Protein AF-A0A3B9JAV0-F1 (afdb_monomer_lite)

Sequence (427 aa):
LTSSDLLPEENVWVSMDKSGMISRTSEDKSPRLSGIDAPAFLVRGSTHDTLYLAAVNGKSAAVAVHTLPESPTPFNKVCPLKADEKPVCAFVLPAQKSSLPEETYVFTTTRGGMVKKSLLGELPGPSAQTFWLCKVNDGDALGWVSLTDGKRELLLATALGMAIRFDEDEVRPMGLVAAGVNAVKLGVGDEVTGAEVINGLSHETTDKGGVTDVFLIGSDGKAKRVALKDFPSQGRYGRGVIAWDLPLGIKLAGIATGKPNSMVTIHLLKAAAKSARLDEAGLKKRAATRGDVVTEVKPGDAVLGLVVAWSVERFLGGGKGPAKHTPTVDSGKPQQLTLLSPLKEKKTADKGATTKAAAAKKPAAKAGAAKTPAKKTPASKAPTAKKPAAKAPATKTPAAKKPASKKPAAKTPAAKAPAAKKPASKK

Structure (mmCIF, N/CA/C/O backbone):
data_AF-A0A3B9JAV0-F1
#
_entry.id   AF-A0A3B9JAV0-F1
#
loop_
_atom_site.group_PDB
_atom_site.id
_atom_site.type_symbol
_atom_site.label_atom_id
_atom_site.label_alt_id
_atom_site.label_comp_id
_atom_site.label_asym_id
_atom_site.label_entity_id
_atom_site.label_seq_id
_atom_site.pdbx_PDB_ins_code
_atom_site.Cartn_x
_atom_site.Cartn_y
_atom_site.Cartn_z
_atom_site.occupancy
_atom_site.B_iso_or_equiv
_atom_site.auth_seq_id
_atom_site.auth_comp_id
_atom_site.auth_asym_id
_atom_site.auth_atom_id
_atom_site.pdbx_PDB_model_num
ATOM 1 N N . LEU A 1 1 ? -24.804 4.677 24.608 1.00 49.94 1 LEU A N 1
ATOM 2 C CA . LEU A 1 1 ? -23.400 5.095 24.761 1.00 49.94 1 LEU A CA 1
ATOM 3 C C . LEU A 1 1 ? -22.525 3.872 24.591 1.00 49.94 1 LEU A C 1
ATOM 5 O O . LEU A 1 1 ? -22.713 2.895 25.308 1.00 49.94 1 LEU A O 1
ATOM 9 N N . THR A 1 2 ? -21.656 3.894 23.592 1.00 60.59 2 THR A N 1
ATOM 10 C CA . THR A 1 2 ? -20.573 2.919 23.435 1.00 60.59 2 THR A CA 1
ATOM 11 C C . THR A 1 2 ? -19.401 3.319 24.339 1.00 60.59 2 THR A C 1
ATOM 13 O O . THR A 1 2 ? -19.330 4.465 24.778 1.00 60.59 2 THR A O 1
ATOM 16 N N . SER A 1 3 ? -18.478 2.403 24.646 1.00 61.75 3 SER A N 1
ATOM 17 C CA . SER A 1 3 ? -17.283 2.720 25.451 1.00 61.75 3 SER A CA 1
ATOM 18 C C . SER A 1 3 ? -16.420 3.827 24.833 1.00 61.75 3 SER A C 1
ATOM 20 O O . SER A 1 3 ? -15.720 4.527 25.557 1.00 61.75 3 SER A O 1
ATOM 22 N N . SER A 1 4 ? -16.493 4.004 23.511 1.00 60.53 4 SER A N 1
ATOM 23 C CA . SER A 1 4 ? -15.817 5.072 22.770 1.00 60.53 4 SER A CA 1
ATOM 24 C C . SER A 1 4 ? -16.352 6.459 23.113 1.00 60.53 4 SER A C 1
ATOM 26 O O . SER A 1 4 ? -15.558 7.374 23.279 1.00 60.53 4 SER A O 1
ATOM 28 N N . ASP A 1 5 ? -17.664 6.598 23.330 1.00 62.34 5 ASP A N 1
ATOM 29 C CA . ASP A 1 5 ? -18.318 7.887 23.621 1.00 62.34 5 ASP A CA 1
ATOM 30 C C . ASP A 1 5 ? -17.902 8.483 24.984 1.00 62.34 5 ASP A C 1
ATOM 32 O O . ASP A 1 5 ? -18.229 9.627 25.291 1.00 62.34 5 ASP A O 1
ATOM 36 N N . LEU A 1 6 ? -17.218 7.697 25.824 1.00 71.88 6 LEU A N 1
ATOM 37 C CA . LEU A 1 6 ? -16.741 8.093 27.153 1.00 71.88 6 LEU A CA 1
ATOM 38 C C . LEU A 1 6 ? -15.273 8.546 27.159 1.00 71.88 6 LEU A C 1
ATOM 40 O O . LEU A 1 6 ? -14.802 9.051 28.177 1.00 71.88 6 LEU A O 1
ATOM 44 N N . LEU A 1 7 ? -14.546 8.348 26.055 1.00 76.75 7 LEU A N 1
ATOM 45 C CA . LEU A 1 7 ? -13.143 8.733 25.914 1.00 76.75 7 LEU A CA 1
ATOM 46 C C . LEU A 1 7 ? -13.021 10.017 25.085 1.00 76.75 7 LEU A C 1
ATOM 48 O O . LEU A 1 7 ? -13.806 10.209 24.153 1.00 76.75 7 LEU A O 1
ATOM 52 N N . PRO A 1 8 ? -12.037 10.886 25.376 1.00 82.38 8 PRO A N 1
ATOM 53 C CA . PRO A 1 8 ? -11.785 12.055 24.548 1.00 82.38 8 PRO A CA 1
ATOM 54 C C . PRO A 1 8 ? -11.433 11.637 23.115 1.00 82.38 8 PRO A C 1
ATOM 56 O O . PRO A 1 8 ? -10.726 10.650 22.878 1.00 82.38 8 PRO A O 1
ATOM 59 N N . GLU A 1 9 ? -11.965 12.391 22.156 1.00 86.31 9 GLU A N 1
ATOM 60 C CA . GLU A 1 9 ? -11.622 12.236 20.749 1.00 86.31 9 GLU A CA 1
ATOM 61 C C . GLU A 1 9 ? -10.232 12.839 20.512 1.00 86.31 9 GLU A C 1
ATOM 63 O O . GLU A 1 9 ? -10.035 14.050 20.623 1.00 86.31 9 GLU A O 1
ATOM 68 N N . GLU A 1 10 ? -9.257 11.985 20.212 1.00 90.38 10 GLU A N 1
ATOM 69 C CA . GLU A 1 10 ? -7.861 12.377 20.029 1.00 90.38 10 GLU A CA 1
ATOM 70 C C . GLU A 1 10 ? -7.320 11.791 18.728 1.00 90.38 10 GLU A C 1
ATOM 72 O O . GLU A 1 10 ? -7.569 10.630 18.396 1.00 90.38 10 GLU A O 1
ATOM 77 N N . ASN A 1 11 ? -6.547 12.593 17.994 1.00 92.44 11 ASN A N 1
ATOM 78 C CA . ASN A 1 11 ? -5.846 12.111 16.811 1.00 92.44 11 ASN A CA 1
ATOM 79 C C . ASN A 1 11 ? -4.658 11.252 17.234 1.00 92.44 11 ASN A C 1
ATOM 81 O O . ASN A 1 11 ? -3.798 11.689 17.999 1.00 92.44 11 ASN A O 1
ATOM 85 N N . VAL A 1 12 ? -4.588 10.049 16.680 1.00 94.25 12 VAL A N 1
ATOM 86 C CA . VAL A 1 12 ? -3.565 9.056 16.987 1.00 94.25 12 VAL A CA 1
ATOM 87 C C . VAL A 1 12 ? -3.022 8.425 15.714 1.00 94.25 12 VAL A C 1
ATOM 89 O O . VAL A 1 12 ? -3.652 8.406 14.652 1.00 94.25 12 VAL A O 1
ATOM 92 N N . TRP A 1 13 ? -1.827 7.868 15.837 1.00 95.12 13 TRP A N 1
ATOM 93 C CA . TRP A 1 13 ? -1.194 7.072 14.804 1.00 95.12 13 TRP A CA 1
ATOM 94 C C . TRP A 1 13 ? -1.208 5.613 15.221 1.00 95.12 13 TRP A C 1
ATOM 96 O O . TRP A 1 13 ? -0.765 5.272 16.311 1.00 95.12 13 TRP A O 1
ATOM 106 N N . VAL A 1 14 ? -1.688 4.745 14.340 1.00 95.56 14 VAL A N 1
ATOM 107 C CA . VAL A 1 14 ? -1.616 3.296 14.485 1.00 95.56 14 VAL A CA 1
ATOM 108 C C . VAL A 1 14 ? -0.540 2.773 13.550 1.00 95.56 14 VAL A C 1
ATOM 110 O O . VAL A 1 14 ? -0.556 3.036 12.346 1.00 95.56 14 VAL A O 1
ATOM 113 N N . SER A 1 15 ? 0.388 2.000 14.095 1.00 94.69 15 SER A N 1
ATOM 114 C CA . SER A 1 15 ? 1.471 1.393 13.330 1.00 94.69 15 SER A CA 1
ATOM 115 C C . SER A 1 15 ? 1.612 -0.080 13.651 1.00 94.69 15 SER A C 1
ATOM 117 O O . SER A 1 15 ? 1.441 -0.481 14.799 1.00 94.69 15 SER A O 1
ATOM 119 N N . MET A 1 16 ? 2.000 -0.862 12.647 1.00 94.88 16 MET A N 1
ATOM 120 C CA . MET A 1 16 ? 2.494 -2.219 12.847 1.00 94.88 16 MET A CA 1
ATOM 121 C C . MET A 1 16 ? 3.818 -2.396 12.121 1.00 94.88 16 MET A C 1
ATOM 123 O O . MET A 1 16 ? 3.952 -1.966 10.976 1.00 94.88 16 MET A O 1
ATOM 127 N N . ASP A 1 17 ? 4.789 -3.023 12.769 1.00 92.69 17 ASP A N 1
ATOM 128 C CA . ASP A 1 17 ? 6.108 -3.286 12.195 1.00 92.69 17 ASP A CA 1
ATOM 129 C C . ASP A 1 17 ? 6.130 -4.540 11.289 1.00 92.69 17 ASP A C 1
ATOM 131 O O . ASP A 1 17 ? 5.138 -5.250 11.080 1.00 92.69 17 ASP A O 1
ATOM 135 N N . LYS A 1 18 ? 7.314 -4.854 10.751 1.00 89.88 18 LYS A N 1
ATOM 136 C CA . LYS A 1 18 ? 7.548 -6.086 9.985 1.00 89.88 18 LYS A CA 1
ATOM 137 C C . LYS A 1 18 ? 7.472 -7.361 10.825 1.00 89.88 18 LYS A C 1
ATOM 139 O O . LYS A 1 18 ? 7.386 -8.425 10.218 1.00 89.88 18 LYS A O 1
ATOM 144 N N . SER A 1 19 ? 7.491 -7.312 12.153 1.00 90.62 19 SER A N 1
ATOM 145 C CA . SER A 1 19 ? 7.369 -8.501 13.003 1.00 90.62 19 SER A CA 1
ATOM 146 C C . SER A 1 19 ? 5.909 -8.824 13.367 1.00 90.62 19 SER A C 1
ATOM 148 O O . SER A 1 19 ? 5.600 -9.966 13.694 1.00 90.62 19 SER A O 1
ATOM 150 N N . GLY A 1 20 ? 4.985 -7.877 13.162 1.00 92.94 20 GLY A N 1
ATOM 151 C CA . GLY A 1 20 ? 3.566 -8.014 13.501 1.00 92.94 20 GLY A CA 1
ATOM 152 C C . GLY A 1 20 ? 3.205 -7.407 14.860 1.00 92.94 20 GLY A C 1
ATOM 153 O O . GLY A 1 20 ? 2.171 -7.757 15.430 1.00 92.94 20 GLY A O 1
ATOM 154 N N . MET A 1 21 ? 4.051 -6.525 15.386 1.00 95.00 21 MET A N 1
ATOM 155 C CA . MET A 1 21 ? 3.814 -5.787 16.619 1.00 95.00 21 MET A CA 1
ATOM 156 C C . MET A 1 21 ? 3.056 -4.507 16.288 1.00 95.00 21 MET A C 1
ATOM 158 O O . MET A 1 21 ? 3.563 -3.664 15.550 1.00 95.00 21 MET A O 1
ATOM 162 N N . ILE A 1 22 ? 1.832 -4.390 16.801 1.00 96.19 22 ILE A N 1
ATOM 163 C CA . ILE A 1 22 ? 0.928 -3.260 16.589 1.00 96.19 22 ILE A CA 1
ATOM 164 C C . ILE A 1 22 ? 0.806 -2.423 17.862 1.00 96.19 22 ILE A C 1
ATOM 166 O O . ILE A 1 22 ? 0.755 -2.960 18.972 1.00 96.19 22 ILE A O 1
ATOM 170 N N . SER A 1 23 ? 0.746 -1.108 17.692 1.00 95.38 23 SER A N 1
ATOM 171 C CA . SER A 1 23 ? 0.451 -0.148 18.754 1.00 95.38 23 SER A CA 1
ATOM 172 C C . SER A 1 23 ? -0.191 1.115 18.187 1.00 95.38 23 SER A C 1
ATOM 174 O O . SER A 1 23 ? -0.147 1.366 16.976 1.00 95.38 23 SER A O 1
ATOM 176 N N . ARG A 1 24 ? -0.781 1.917 19.077 1.00 95.12 24 ARG A N 1
ATOM 177 C CA . ARG A 1 24 ? -1.172 3.303 18.800 1.00 95.12 24 ARG A CA 1
ATOM 178 C C . ARG A 1 24 ? -0.278 4.291 19.547 1.00 95.12 24 ARG A C 1
ATOM 180 O O . ARG A 1 24 ? 0.303 3.948 20.571 1.00 95.12 24 ARG A O 1
ATOM 187 N N . THR A 1 25 ? -0.185 5.520 19.065 1.00 93.56 25 THR A N 1
ATOM 188 C CA . THR A 1 25 ? 0.411 6.627 19.819 1.00 93.56 25 THR A CA 1
ATOM 189 C C . THR A 1 25 ? -0.606 7.226 20.790 1.00 93.56 25 THR A C 1
ATOM 191 O O . THR A 1 25 ? -1.814 7.124 20.573 1.00 93.56 25 THR A O 1
ATOM 194 N N . SER A 1 26 ? -0.115 7.851 21.860 1.00 88.25 26 SER A N 1
ATOM 195 C CA . SER A 1 26 ? -0.930 8.629 22.804 1.00 88.25 26 SER A CA 1
ATOM 196 C C . SER A 1 26 ? -1.236 10.042 22.296 1.00 88.25 26 SER A C 1
ATOM 198 O O . SER A 1 26 ? -2.221 10.643 22.691 1.00 88.25 26 SER A O 1
ATOM 200 N N . GLU A 1 27 ? -0.398 10.574 21.405 1.00 87.81 27 GLU A N 1
ATOM 201 C CA . GLU A 1 27 ? -0.523 11.916 20.831 1.00 87.81 27 GLU A CA 1
ATOM 202 C C . GLU A 1 27 ? -0.533 11.853 19.297 1.00 87.81 27 GLU A C 1
ATOM 204 O O . GLU A 1 27 ? -0.112 10.856 18.695 1.00 87.81 27 GLU A O 1
ATOM 209 N N . ASP A 1 28 ? -0.909 12.958 18.648 1.00 89.75 28 ASP A N 1
ATOM 210 C CA . ASP A 1 28 ? -0.851 13.140 17.190 1.00 89.75 28 ASP A CA 1
ATOM 211 C C . ASP A 1 28 ? 0.587 13.377 16.695 1.00 89.75 28 ASP A C 1
ATOM 213 O O . ASP A 1 28 ? 0.920 14.370 16.041 1.00 89.75 28 ASP A O 1
ATOM 217 N N . LYS A 1 29 ? 1.478 12.454 17.047 1.00 88.44 29 LYS A N 1
ATOM 218 C CA . LYS A 1 29 ? 2.883 12.464 16.667 1.00 88.44 29 LYS A CA 1
ATOM 219 C C . LYS A 1 29 ? 3.203 11.194 15.902 1.00 88.44 29 LYS A C 1
ATOM 221 O O . LYS A 1 29 ? 3.154 10.101 16.455 1.00 88.44 29 LYS A O 1
ATOM 226 N N . SER A 1 30 ? 3.589 11.355 14.637 1.00 86.69 30 SER A N 1
ATOM 227 C CA . SER A 1 30 ? 4.010 10.225 13.808 1.00 86.69 30 SER A CA 1
ATOM 228 C C . SER A 1 30 ? 5.164 9.463 14.477 1.00 86.69 30 SER A C 1
ATOM 230 O O . SER A 1 30 ? 6.137 10.093 14.914 1.00 86.69 30 SER A O 1
ATOM 232 N N . PRO A 1 31 ? 5.118 8.119 14.500 1.00 88.12 31 PRO A N 1
ATOM 233 C CA . PRO A 1 31 ? 6.243 7.307 14.933 1.00 88.12 31 PRO A CA 1
ATOM 234 C C . PRO A 1 31 ? 7.427 7.460 13.972 1.00 88.12 31 PRO A C 1
ATOM 236 O O . PRO A 1 31 ? 7.319 8.017 12.871 1.00 88.12 31 PRO A O 1
ATOM 239 N N . ARG A 1 32 ? 8.587 6.949 14.395 1.00 90.06 32 ARG A N 1
ATOM 240 C CA . ARG A 1 32 ? 9.804 6.957 13.581 1.00 90.06 32 ARG A CA 1
ATOM 241 C C . ARG A 1 32 ? 9.581 6.136 12.304 1.00 90.06 32 ARG A C 1
ATOM 243 O O . ARG A 1 32 ? 9.230 4.964 12.358 1.00 90.06 32 ARG A O 1
ATOM 250 N N . LEU A 1 33 ? 9.846 6.752 11.153 1.00 88.44 33 LEU A N 1
ATOM 251 C CA . LEU A 1 33 ? 9.656 6.150 9.825 1.00 88.44 33 LEU A CA 1
ATOM 252 C C . LEU A 1 33 ? 10.852 5.306 9.347 1.00 88.44 33 LEU A C 1
ATOM 254 O O . LEU A 1 33 ? 10.859 4.814 8.227 1.00 88.44 33 LEU A O 1
ATOM 258 N N . SER A 1 34 ? 11.890 5.160 10.162 1.00 90.69 34 SER A N 1
ATOM 259 C CA . SER A 1 34 ? 13.140 4.481 9.816 1.00 90.69 34 SER A CA 1
ATOM 260 C C . SER A 1 34 ? 13.650 3.647 10.987 1.00 90.69 34 SER A C 1
ATOM 262 O O . SER A 1 34 ? 13.212 3.817 12.125 1.00 90.69 34 SER A O 1
ATOM 264 N N . GLY A 1 35 ? 14.592 2.749 10.714 1.00 91.38 35 GLY A N 1
ATOM 265 C CA . GLY A 1 35 ? 15.124 1.814 11.699 1.00 91.38 35 GLY A CA 1
ATOM 266 C C . GLY A 1 35 ? 14.529 0.412 11.576 1.00 91.38 35 GLY A C 1
ATOM 267 O O . GLY A 1 35 ? 13.901 0.062 10.575 1.00 91.38 35 GLY A O 1
ATOM 268 N N . ILE A 1 36 ? 14.816 -0.414 12.580 1.00 87.94 36 ILE A N 1
ATOM 269 C CA . ILE A 1 36 ? 14.388 -1.820 12.636 1.00 87.94 36 ILE A CA 1
ATOM 270 C C . ILE A 1 36 ? 12.880 -1.896 12.893 1.00 87.94 36 ILE A C 1
ATOM 272 O O . ILE A 1 36 ? 12.181 -2.644 12.215 1.00 87.94 36 ILE A O 1
ATOM 276 N N . ASP A 1 37 ? 12.386 -1.029 13.776 1.00 86.81 37 ASP A N 1
ATOM 277 C CA . ASP A 1 37 ? 10.980 -0.959 14.190 1.00 86.81 37 ASP A CA 1
ATOM 278 C C . ASP A 1 37 ? 10.132 -0.081 13.258 1.00 86.81 37 ASP A C 1
ATOM 280 O O . ASP A 1 37 ? 9.054 0.389 13.622 1.00 86.81 37 ASP A O 1
ATOM 284 N N . ALA A 1 38 ? 10.630 0.199 12.049 1.00 91.62 38 ALA A N 1
ATOM 285 C CA . ALA A 1 38 ? 9.905 1.022 11.100 1.00 91.62 38 ALA A CA 1
ATOM 286 C C . ALA A 1 38 ? 8.578 0.347 10.701 1.00 91.62 38 ALA A C 1
ATOM 288 O O . ALA A 1 38 ? 8.550 -0.860 10.420 1.00 91.62 38 ALA A O 1
ATOM 289 N N . PRO A 1 39 ? 7.487 1.120 10.605 1.00 91.56 39 PRO A N 1
ATOM 290 C CA . PRO A 1 39 ? 6.170 0.575 10.318 1.00 91.56 39 PRO A CA 1
ATOM 291 C C . PRO A 1 39 ? 6.111 -0.098 8.939 1.00 91.56 39 PRO A C 1
ATOM 293 O O . PRO A 1 39 ? 6.505 0.482 7.925 1.00 91.56 39 PRO A O 1
ATOM 296 N N . ALA A 1 40 ? 5.573 -1.317 8.898 1.00 90.06 40 ALA A N 1
ATOM 297 C CA . ALA A 1 40 ? 5.123 -2.001 7.687 1.00 90.06 40 ALA A CA 1
ATOM 298 C C . ALA A 1 40 ? 3.802 -1.413 7.159 1.00 90.06 40 ALA A C 1
ATOM 300 O O . ALA A 1 40 ? 3.572 -1.415 5.955 1.00 90.06 40 ALA A O 1
ATOM 301 N N . PHE A 1 41 ? 2.972 -0.855 8.041 1.00 90.44 41 PHE A N 1
ATOM 302 C CA . PHE A 1 41 ? 1.933 0.108 7.687 1.00 90.44 41 PHE A CA 1
ATOM 303 C C . PHE A 1 41 ? 1.792 1.155 8.788 1.00 90.44 41 PHE A C 1
ATOM 305 O O . PHE A 1 41 ? 2.084 0.896 9.959 1.00 90.44 41 PHE A O 1
ATOM 312 N N . LEU A 1 42 ? 1.334 2.339 8.394 1.00 91.62 42 LEU A N 1
ATOM 313 C CA . LEU A 1 42 ? 1.144 3.479 9.273 1.00 91.62 42 LEU A CA 1
ATOM 314 C C . LEU A 1 42 ? -0.156 4.181 8.899 1.00 91.62 42 LEU A C 1
ATOM 316 O O . LEU A 1 42 ? -0.333 4.570 7.746 1.00 91.62 42 LEU A O 1
ATOM 320 N N . VAL A 1 43 ? -1.045 4.342 9.869 1.00 92.44 43 VAL A N 1
ATOM 321 C CA . VAL A 1 43 ? -2.386 4.883 9.678 1.00 92.44 43 VAL A CA 1
ATOM 322 C C . VAL A 1 43 ? -2.623 5.999 10.690 1.00 92.44 43 VAL A C 1
ATOM 324 O O . VAL A 1 43 ? -2.401 5.796 11.878 1.00 92.44 43 VAL A O 1
ATOM 327 N N . ARG A 1 44 ? -3.080 7.166 10.238 1.00 92.62 44 ARG A N 1
ATOM 328 C CA . ARG A 1 44 ? -3.544 8.254 11.109 1.00 92.62 44 ARG A CA 1
ATOM 329 C C . ARG A 1 44 ? -5.069 8.244 11.168 1.00 92.62 44 ARG A C 1
ATOM 331 O O . ARG A 1 44 ? -5.710 8.128 10.124 1.00 92.62 44 ARG A O 1
ATOM 338 N N . GLY A 1 45 ? -5.622 8.383 12.367 1.00 91.50 45 GLY A N 1
ATOM 339 C CA . GLY A 1 45 ? -7.061 8.454 12.618 1.00 91.50 45 GLY A CA 1
ATOM 340 C C . GLY A 1 45 ? -7.367 9.009 14.002 1.00 91.50 45 GLY A C 1
ATOM 341 O O . GLY A 1 45 ? -6.491 9.573 14.653 1.00 91.50 45 GLY A O 1
ATOM 342 N N . SER A 1 46 ? -8.598 8.809 14.450 1.00 91.94 46 SER A N 1
ATOM 343 C CA . SER A 1 46 ? -9.098 9.194 15.769 1.00 91.94 46 SER A CA 1
ATOM 344 C C . SER A 1 46 ? -9.237 7.984 16.704 1.00 91.94 46 SER A C 1
ATOM 346 O O . SER A 1 46 ? -9.435 6.853 16.257 1.00 91.94 46 SER A O 1
ATOM 348 N N . THR A 1 47 ? -9.179 8.198 18.021 1.00 92.75 47 THR A N 1
ATOM 349 C CA . THR A 1 47 ? -9.476 7.175 19.047 1.00 92.75 47 THR A CA 1
ATOM 350 C C . THR A 1 47 ? -10.871 6.556 18.891 1.00 92.75 47 THR A C 1
ATOM 352 O O . THR A 1 47 ? -11.079 5.390 19.248 1.00 92.75 47 THR A O 1
ATOM 355 N N . HIS A 1 48 ? -11.815 7.307 18.322 1.00 91.50 48 HIS A N 1
ATOM 356 C CA . HIS A 1 48 ? -13.192 6.874 18.066 1.00 91.50 48 HIS A CA 1
ATOM 357 C C . HIS A 1 48 ? -13.345 6.065 16.774 1.00 91.50 48 HIS A C 1
ATOM 359 O O . HIS A 1 48 ? -14.389 5.452 16.554 1.00 91.50 48 HIS A O 1
ATOM 365 N N . ASP A 1 49 ? -12.320 6.023 15.925 1.00 93.69 49 ASP A N 1
ATOM 366 C CA . ASP A 1 49 ? -12.393 5.333 14.644 1.00 93.69 49 ASP A CA 1
ATOM 367 C C . ASP A 1 49 ? -12.362 3.805 14.793 1.00 93.69 49 ASP A C 1
ATOM 369 O O . ASP A 1 49 ? -11.984 3.214 15.811 1.00 93.69 49 ASP A O 1
ATOM 373 N N . THR A 1 50 ? -12.747 3.136 13.710 1.00 95.56 50 THR A N 1
ATOM 374 C CA . THR A 1 50 ? -12.565 1.701 13.505 1.00 95.56 50 THR A CA 1
ATOM 375 C C . THR A 1 50 ? -11.366 1.458 12.599 1.00 95.56 50 THR A C 1
ATOM 377 O O . THR A 1 50 ? -11.354 1.892 11.449 1.00 95.56 50 THR A O 1
ATOM 380 N N . LEU A 1 51 ? -10.387 0.708 13.096 1.00 96.62 51 LEU A N 1
ATOM 381 C CA . LEU A 1 51 ? -9.277 0.156 12.332 1.00 96.62 51 LEU A CA 1
ATOM 382 C C . LEU A 1 51 ? -9.705 -1.134 11.634 1.00 96.62 51 LEU A C 1
ATOM 384 O O . LEU A 1 51 ? -10.203 -2.063 12.266 1.00 96.62 51 LEU A O 1
ATOM 388 N N . TYR A 1 52 ? -9.410 -1.226 10.347 1.00 97.12 52 TYR A N 1
ATOM 389 C CA . TYR A 1 52 ? -9.532 -2.439 9.557 1.00 97.12 52 TYR A CA 1
ATOM 390 C C . TYR A 1 52 ? -8.143 -2.971 9.242 1.00 97.12 52 TYR A C 1
ATOM 392 O O . TYR A 1 52 ? -7.308 -2.260 8.688 1.00 97.12 52 TYR A O 1
ATOM 400 N N . LEU A 1 53 ? -7.909 -4.235 9.579 1.00 97.44 53 LEU A N 1
ATOM 401 C CA . LEU A 1 53 ? -6.680 -4.967 9.289 1.00 97.44 53 LEU A CA 1
ATOM 402 C C . LEU A 1 53 ? -6.993 -6.049 8.264 1.00 97.44 53 LEU A C 1
ATOM 404 O O . LEU A 1 53 ? -7.939 -6.809 8.458 1.00 97.44 53 LEU A O 1
ATOM 408 N N . ALA A 1 54 ? -6.217 -6.139 7.186 1.00 97.12 54 ALA A N 1
ATOM 409 C CA . ALA A 1 54 ? -6.407 -7.137 6.137 1.00 97.12 54 ALA A CA 1
ATOM 410 C C . ALA A 1 54 ? -5.142 -7.968 5.923 1.00 97.12 54 ALA A C 1
ATOM 412 O O . ALA A 1 54 ? -4.066 -7.421 5.682 1.00 97.12 54 ALA A O 1
ATOM 413 N N . ALA A 1 55 ? -5.283 -9.288 6.020 1.00 96.88 55 ALA A N 1
ATOM 414 C CA . ALA A 1 55 ? -4.235 -10.267 5.774 1.00 96.88 55 ALA A CA 1
ATOM 415 C C . ALA A 1 55 ? -3.995 -10.493 4.274 1.00 96.88 55 ALA A C 1
ATOM 417 O O . ALA A 1 55 ? -4.772 -10.057 3.425 1.00 96.88 55 ALA A O 1
ATOM 418 N N . VAL A 1 56 ? -2.923 -11.221 3.950 1.00 95.31 56 VAL A N 1
ATOM 419 C CA . VAL A 1 56 ? -2.495 -11.516 2.566 1.00 95.31 56 VAL A CA 1
ATOM 420 C C . VAL A 1 56 ? -3.600 -12.160 1.725 1.00 95.31 56 VAL A C 1
ATOM 422 O O . VAL A 1 56 ? -3.744 -11.846 0.548 1.00 95.31 56 VAL A O 1
ATOM 425 N N . ASN A 1 57 ? -4.400 -13.042 2.324 1.00 95.38 57 ASN A N 1
ATOM 426 C CA . ASN A 1 57 ? -5.507 -13.724 1.649 1.00 95.38 57 ASN A CA 1
ATOM 427 C C . ASN A 1 57 ? -6.782 -12.861 1.536 1.00 95.38 57 ASN A C 1
ATOM 429 O O . ASN A 1 57 ? -7.781 -13.323 0.987 1.00 95.38 57 ASN A O 1
ATOM 433 N N . GLY A 1 58 ? -6.754 -11.634 2.069 1.00 95.81 58 GLY A N 1
ATOM 434 C CA . GLY A 1 58 ? -7.872 -10.695 2.116 1.00 95.81 58 GLY A CA 1
ATOM 435 C C . GLY A 1 58 ? -8.891 -10.951 3.231 1.00 95.81 58 GLY A C 1
ATOM 436 O O . GLY A 1 58 ? -9.932 -10.292 3.278 1.00 95.81 58 GLY A O 1
ATOM 437 N N . LYS A 1 59 ? -8.597 -11.874 4.155 1.00 97.12 59 LYS A N 1
ATOM 438 C CA . LYS A 1 59 ? -9.330 -12.009 5.415 1.00 97.12 59 LYS A CA 1
ATOM 439 C C . LYS A 1 59 ? -8.979 -10.850 6.343 1.00 97.12 59 LYS A C 1
ATOM 441 O O . LYS A 1 59 ? -7.822 -10.441 6.426 1.00 97.12 59 LYS A O 1
ATOM 446 N N . SER A 1 60 ? -9.970 -10.333 7.053 1.00 97.75 60 SER A N 1
ATOM 447 C CA . SER A 1 60 ? -9.864 -9.066 7.760 1.00 97.75 60 SER A CA 1
ATOM 448 C C . SER A 1 60 ? -10.507 -9.071 9.136 1.00 97.75 60 SER A C 1
ATOM 450 O O . SER A 1 60 ? -11.371 -9.893 9.448 1.00 97.75 60 SER A O 1
ATOM 452 N N . ALA A 1 61 ? -10.081 -8.112 9.950 1.00 97.75 61 ALA A N 1
ATOM 453 C CA . ALA A 1 61 ? -10.638 -7.801 11.255 1.00 97.75 61 ALA A CA 1
ATOM 454 C C . ALA A 1 61 ? -10.955 -6.308 11.358 1.00 97.75 61 ALA A C 1
ATOM 456 O O . ALA A 1 61 ? -10.234 -5.482 10.801 1.00 97.75 61 ALA A O 1
ATOM 457 N N . ALA A 1 62 ? -12.017 -5.987 12.094 1.00 97.38 62 ALA A N 1
ATOM 458 C CA . ALA A 1 62 ? -12.375 -4.629 12.479 1.00 97.38 62 ALA A CA 1
ATOM 459 C C . ALA A 1 62 ? -12.154 -4.477 13.991 1.00 97.38 62 ALA A C 1
ATOM 461 O O . ALA A 1 62 ? -12.647 -5.291 14.774 1.00 97.38 62 ALA A O 1
ATOM 462 N N . VAL A 1 63 ? -11.404 -3.455 14.393 1.00 96.50 63 VAL A N 1
ATOM 463 C CA . VAL A 1 63 ? -10.966 -3.209 15.773 1.00 96.50 63 VAL A CA 1
ATOM 464 C C . VAL A 1 63 ? -11.208 -1.744 16.103 1.00 96.50 63 VAL A C 1
ATOM 466 O O . VAL A 1 63 ? -10.932 -0.874 15.284 1.00 96.50 63 VAL A O 1
ATOM 469 N N . ALA A 1 64 ? -11.724 -1.440 17.289 1.00 95.81 64 ALA A N 1
ATOM 470 C CA . ALA A 1 64 ? -11.905 -0.050 17.690 1.00 95.81 64 ALA A CA 1
ATOM 471 C C . ALA A 1 64 ? -10.556 0.558 18.105 1.00 95.81 64 ALA A C 1
ATOM 473 O O . ALA A 1 64 ? -9.841 -0.039 18.913 1.00 95.81 64 ALA A O 1
ATOM 474 N N . VAL A 1 65 ? -10.199 1.731 17.577 1.00 95.62 65 VAL A N 1
ATOM 475 C CA . VAL A 1 65 ? -8.850 2.303 17.745 1.00 95.62 65 VAL A CA 1
ATOM 476 C C . VAL A 1 65 ? -8.490 2.521 19.217 1.00 95.62 65 VAL A C 1
ATOM 478 O O . VAL A 1 65 ? -7.388 2.159 19.622 1.00 95.62 65 VAL A O 1
ATOM 481 N N . HIS A 1 66 ? -9.419 3.005 20.048 1.00 93.56 66 HIS A N 1
ATOM 482 C CA . HIS A 1 66 ? -9.198 3.186 21.491 1.00 93.56 66 HIS A CA 1
ATOM 483 C C . HIS A 1 66 ? -8.810 1.905 22.256 1.00 93.56 66 HIS A C 1
ATOM 485 O O . HIS A 1 66 ? -8.225 1.995 23.331 1.00 93.56 66 HIS A O 1
ATOM 491 N N . THR A 1 67 ? -9.123 0.716 21.728 1.00 94.56 67 THR A N 1
ATOM 492 C CA . THR A 1 67 ? -8.773 -0.567 22.372 1.00 94.56 67 THR A CA 1
ATOM 493 C C . THR A 1 67 ? -7.334 -0.999 22.103 1.00 94.56 67 THR A C 1
ATOM 495 O O . THR A 1 67 ? -6.839 -1.928 22.741 1.00 94.56 67 THR A O 1
ATOM 498 N N . LEU A 1 68 ? -6.652 -0.343 21.158 1.00 95.81 68 LEU A N 1
ATOM 499 C CA . LEU A 1 68 ? -5.275 -0.671 20.823 1.00 95.81 68 LEU A CA 1
ATOM 500 C C . LEU A 1 68 ? -4.329 -0.244 21.956 1.00 95.81 68 LEU A C 1
ATOM 502 O O . LEU A 1 68 ? -4.478 0.853 22.509 1.00 95.81 68 LEU A O 1
ATOM 506 N N . PRO A 1 69 ? -3.325 -1.077 22.276 1.00 96.00 69 PRO A N 1
ATOM 507 C CA . PRO A 1 69 ? -2.326 -0.750 23.277 1.00 96.00 69 PRO A CA 1
ATOM 508 C C . PRO A 1 69 ? -1.383 0.343 22.769 1.00 96.00 69 PRO A C 1
ATOM 510 O O . PRO A 1 69 ? -1.088 0.442 21.577 1.00 96.00 69 PRO A O 1
ATOM 513 N N . GLU A 1 70 ? -0.868 1.142 23.697 1.00 94.38 70 GLU A N 1
ATOM 514 C CA . GLU A 1 70 ? 0.162 2.148 23.405 1.00 94.38 70 GLU A CA 1
ATOM 515 C C . GLU A 1 70 ? 1.566 1.527 23.331 1.00 94.38 70 GLU A C 1
ATOM 517 O O . GLU A 1 70 ? 2.475 2.071 22.706 1.00 94.38 70 GLU A O 1
ATOM 522 N N . SER A 1 71 ? 1.736 0.334 23.909 1.00 94.06 71 SER A N 1
ATOM 523 C CA . SER A 1 71 ? 2.946 -0.471 23.786 1.00 94.06 71 SER A CA 1
ATOM 524 C C . SER A 1 71 ? 2.827 -1.508 22.655 1.00 94.06 71 SER A C 1
ATOM 526 O O . SER A 1 71 ? 1.762 -2.115 22.479 1.00 94.06 71 SER A O 1
ATOM 528 N N . PRO A 1 72 ? 3.910 -1.761 21.891 1.00 94.56 72 PRO A N 1
ATOM 529 C CA . PRO A 1 72 ? 3.913 -2.763 20.828 1.00 94.56 72 PRO A CA 1
ATOM 530 C C . PRO A 1 72 ? 3.472 -4.138 21.337 1.00 94.56 72 PRO A C 1
ATOM 532 O O . PRO A 1 72 ? 4.088 -4.713 22.235 1.00 94.56 72 PRO A O 1
ATOM 535 N N . THR A 1 73 ? 2.410 -4.677 20.743 1.00 96.25 73 THR A N 1
ATOM 536 C CA . THR A 1 73 ? 1.807 -5.962 21.122 1.00 96.25 73 THR A CA 1
ATOM 537 C C . THR A 1 73 ? 1.560 -6.806 19.870 1.00 96.25 73 THR A C 1
ATOM 539 O O . THR A 1 73 ? 1.214 -6.245 18.834 1.00 96.25 73 THR A O 1
ATOM 542 N N . PRO A 1 74 ? 1.696 -8.146 19.908 1.00 96.62 74 PRO A N 1
ATOM 543 C CA . PRO A 1 74 ? 1.373 -8.984 18.753 1.00 96.62 74 PRO A CA 1
ATOM 544 C C . PRO A 1 74 ? -0.061 -8.764 18.245 1.00 96.62 74 PRO A C 1
ATOM 546 O O . PRO A 1 74 ? -1.009 -8.790 19.032 1.00 96.62 74 PRO A O 1
ATOM 549 N N . PHE A 1 75 ? -0.233 -8.591 16.929 1.00 95.62 75 PHE A N 1
ATOM 550 C CA . PHE A 1 75 ? -1.529 -8.250 16.318 1.00 95.62 75 PHE A CA 1
ATOM 551 C C . PHE A 1 75 ? -2.662 -9.232 16.666 1.00 95.62 75 PHE A C 1
ATOM 553 O O . PHE A 1 75 ? -3.808 -8.832 16.859 1.00 95.62 75 PHE A O 1
ATOM 560 N N . ASN A 1 76 ? -2.348 -10.519 16.798 1.00 95.62 76 ASN A N 1
ATOM 561 C CA . ASN A 1 76 ? -3.306 -11.581 17.113 1.00 95.62 76 ASN A CA 1
ATOM 562 C C . ASN A 1 76 ? -3.832 -11.541 18.561 1.00 95.62 76 ASN A C 1
ATOM 564 O O . ASN A 1 76 ? -4.737 -12.297 18.902 1.00 95.62 76 ASN A O 1
ATOM 568 N N . LYS A 1 77 ? -3.269 -10.687 19.426 1.00 95.94 77 LYS A N 1
ATOM 569 C CA . LYS A 1 77 ? -3.801 -10.422 20.772 1.00 95.94 77 LYS A CA 1
ATOM 570 C C . LYS A 1 77 ? -4.804 -9.272 20.799 1.00 95.94 77 LYS A C 1
ATOM 572 O O . LYS A 1 77 ? -5.558 -9.169 21.759 1.00 95.94 77 LYS A O 1
ATOM 577 N N . VAL A 1 78 ? -4.806 -8.415 19.776 1.00 94.88 78 VAL A N 1
ATOM 578 C CA . VAL A 1 78 ? -5.686 -7.235 19.699 1.00 94.88 78 VAL A CA 1
ATOM 579 C C . VAL A 1 78 ? -6.815 -7.400 18.681 1.00 94.88 78 VAL A C 1
ATOM 581 O O . VAL A 1 78 ? -7.740 -6.595 18.649 1.00 94.88 78 VAL A O 1
ATOM 584 N N . CYS A 1 79 ? -6.754 -8.426 17.829 1.00 95.25 79 CYS A N 1
ATOM 585 C CA . CYS A 1 79 ? -7.752 -8.690 16.798 1.00 95.25 79 CYS A CA 1
ATOM 586 C C . CYS A 1 79 ? -7.967 -10.203 16.600 1.00 95.25 79 CYS A C 1
ATOM 588 O O . CYS A 1 79 ? -7.094 -10.992 16.958 1.00 95.25 79 CYS A O 1
ATOM 590 N N . PRO A 1 80 ? -9.095 -10.631 16.002 1.00 96.62 80 PRO A N 1
ATOM 591 C CA . PRO A 1 80 ? -9.422 -12.048 15.813 1.00 96.62 80 PRO A CA 1
ATOM 592 C C . PRO A 1 80 ? -8.639 -12.760 14.692 1.00 96.62 80 PRO A C 1
ATOM 594 O O . PRO A 1 80 ? -8.928 -13.921 14.394 1.00 96.62 80 PRO A O 1
ATOM 597 N N . LEU A 1 81 ? -7.676 -12.096 14.041 1.00 96.56 81 LEU A N 1
ATOM 598 C CA . LEU A 1 81 ? -6.808 -12.738 13.047 1.00 96.56 81 LEU A CA 1
ATOM 599 C C . LEU A 1 81 ? -5.814 -13.681 13.731 1.00 96.56 81 LEU A C 1
ATOM 601 O O . LEU A 1 81 ? -5.249 -13.375 14.782 1.00 96.56 81 LEU A O 1
ATOM 605 N N . LYS A 1 82 ? -5.577 -14.836 13.110 1.00 95.38 82 LYS A N 1
ATOM 606 C CA . LYS A 1 82 ? -4.621 -15.831 13.610 1.00 95.38 82 LYS A CA 1
ATOM 607 C C . LYS A 1 82 ? -3.174 -15.412 13.340 1.00 95.38 82 LYS A C 1
ATOM 609 O O . LYS A 1 82 ? -2.909 -14.545 12.516 1.00 95.38 82 LYS A O 1
ATOM 614 N N . ALA A 1 83 ? -2.220 -16.067 14.005 1.00 91.81 83 ALA A N 1
ATOM 615 C CA . ALA A 1 83 ? -0.791 -15.765 13.864 1.00 91.81 83 ALA A CA 1
ATOM 616 C C . ALA A 1 83 ? -0.257 -15.932 12.423 1.00 91.81 83 ALA A C 1
ATOM 618 O O . ALA A 1 83 ? 0.640 -15.199 12.014 1.00 91.81 83 ALA A O 1
ATOM 619 N N . ASP A 1 84 ? -0.813 -16.872 11.659 1.00 91.06 84 ASP A N 1
ATOM 620 C CA . ASP A 1 84 ? -0.520 -17.113 10.242 1.00 91.06 84 ASP A CA 1
ATOM 621 C C . ASP A 1 84 ? -1.259 -16.147 9.296 1.00 91.06 84 ASP A C 1
ATOM 623 O O . ASP A 1 84 ? -0.868 -15.976 8.144 1.00 91.06 84 ASP A O 1
ATOM 627 N N . GLU A 1 85 ? -2.284 -15.449 9.788 1.00 93.50 85 GLU A N 1
ATOM 628 C CA . GLU A 1 85 ? -3.102 -14.478 9.052 1.00 93.50 85 GLU A CA 1
ATOM 629 C C . GLU A 1 85 ? -2.584 -13.050 9.273 1.00 93.50 85 GLU A C 1
ATOM 631 O O . GLU A 1 85 ? -3.325 -12.137 9.643 1.00 93.50 85 GLU A O 1
ATOM 636 N N . LYS A 1 86 ? -1.279 -12.852 9.067 1.00 92.94 86 LYS A N 1
ATOM 637 C CA . LYS A 1 86 ? -0.631 -11.566 9.323 1.00 92.94 86 LYS A CA 1
ATOM 638 C C . LYS A 1 86 ? -1.200 -10.448 8.430 1.00 92.94 86 LYS A C 1
ATOM 640 O O . LYS A 1 86 ? -1.189 -10.599 7.203 1.00 92.94 86 LYS A O 1
ATOM 645 N N . PRO A 1 87 ? -1.623 -9.307 9.011 1.00 95.31 87 PRO A N 1
ATOM 646 C CA . PRO A 1 87 ? -2.052 -8.143 8.250 1.00 95.31 87 PRO A CA 1
ATOM 647 C C . PRO A 1 87 ? -0.948 -7.596 7.336 1.00 95.31 87 PRO A C 1
ATOM 649 O O . PRO A 1 87 ? 0.214 -7.493 7.729 1.00 95.31 87 PRO A O 1
ATOM 652 N N . VAL A 1 88 ? -1.323 -7.205 6.122 1.00 94.06 88 VAL A N 1
ATOM 653 C CA . VAL A 1 88 ? -0.462 -6.520 5.142 1.00 94.06 88 VAL A CA 1
ATOM 654 C C . VAL A 1 88 ? -0.997 -5.153 4.744 1.00 94.06 88 VAL A C 1
ATOM 656 O O . VAL A 1 88 ? -0.227 -4.305 4.305 1.00 94.06 88 VAL A O 1
ATOM 659 N N . CYS A 1 89 ? -2.293 -4.912 4.941 1.00 93.94 89 CYS A N 1
ATOM 660 C CA . CYS A 1 89 ? -2.913 -3.613 4.728 1.00 93.94 89 CYS A CA 1
ATOM 661 C C . CYS A 1 89 ? -3.710 -3.201 5.963 1.00 93.94 89 CYS A C 1
ATOM 663 O O . CYS A 1 89 ? -4.290 -4.046 6.653 1.00 93.94 89 CYS A O 1
ATOM 665 N N . ALA A 1 90 ? -3.773 -1.895 6.199 1.00 94.75 90 ALA A N 1
ATOM 666 C CA . ALA A 1 90 ? -4.588 -1.306 7.243 1.00 94.75 90 ALA A CA 1
ATOM 667 C C . ALA A 1 90 ? -5.193 0.018 6.773 1.00 94.75 90 ALA A C 1
ATOM 669 O O . ALA A 1 90 ? -4.566 0.751 6.009 1.00 94.75 90 ALA A O 1
ATOM 670 N N . PHE A 1 91 ? -6.399 0.316 7.241 1.00 94.50 91 PHE A N 1
ATOM 671 C CA . PHE A 1 91 ? -7.059 1.605 7.052 1.00 94.50 91 PHE A CA 1
ATOM 672 C C . PHE A 1 91 ? -8.007 1.879 8.219 1.00 94.50 91 PHE A C 1
ATOM 674 O O . PHE A 1 91 ? -8.451 0.943 8.881 1.00 94.50 91 PHE A O 1
ATOM 681 N N . VAL A 1 92 ? -8.319 3.145 8.485 1.00 93.62 92 VAL A N 1
ATOM 682 C CA . VAL A 1 92 ? -9.282 3.537 9.527 1.00 93.62 92 VAL A CA 1
ATOM 683 C C . VAL A 1 92 ? -10.489 4.216 8.909 1.00 93.62 92 VAL A C 1
ATOM 685 O O . VAL A 1 92 ? -10.377 4.842 7.860 1.00 93.62 92 VAL A O 1
ATOM 688 N N . LEU A 1 93 ? -11.643 4.084 9.549 1.00 92.38 93 LEU A N 1
ATOM 689 C CA . LEU A 1 93 ? -12.859 4.813 9.202 1.00 92.38 93 LEU A CA 1
ATOM 690 C C . LEU A 1 93 ? -13.519 5.344 10.472 1.00 92.38 93 LEU A C 1
ATOM 692 O O . LEU A 1 93 ? -13.495 4.630 11.479 1.00 92.38 93 LEU A O 1
ATOM 696 N N . PRO A 1 94 ? -14.218 6.488 10.402 1.00 89.50 94 PRO A N 1
ATOM 697 C CA . PRO A 1 94 ? -15.163 6.893 11.432 1.00 89.50 94 PRO A CA 1
ATOM 698 C C . PRO A 1 94 ? -16.086 5.740 11.830 1.00 89.50 94 PRO A C 1
ATOM 700 O O . PRO A 1 94 ? -16.647 5.054 10.967 1.00 89.50 94 PRO A O 1
ATOM 703 N N . ALA A 1 95 ? -16.260 5.519 13.136 1.00 84.44 95 ALA A N 1
ATOM 704 C CA . ALA A 1 95 ? -17.176 4.489 13.634 1.00 84.44 95 ALA A CA 1
ATOM 705 C C . ALA A 1 95 ? -18.608 4.724 13.128 1.00 84.44 95 ALA A C 1
ATOM 707 O O . ALA A 1 95 ? -19.299 3.788 12.719 1.00 84.44 95 ALA A O 1
ATOM 708 N N . GLN A 1 96 ? -19.026 5.991 13.081 1.00 83.44 96 GLN A N 1
ATOM 709 C CA . GLN A 1 96 ? -20.265 6.413 12.442 1.00 83.44 96 GLN A CA 1
ATOM 710 C C . GLN A 1 96 ? -20.036 6.648 10.946 1.00 83.44 96 GLN A C 1
ATOM 712 O O . GLN A 1 96 ? -19.746 7.759 10.503 1.00 83.44 96 GLN A O 1
ATOM 717 N N . LYS A 1 97 ? -20.208 5.594 10.145 1.00 78.50 97 LYS A N 1
ATOM 718 C CA . LYS A 1 97 ? -20.036 5.645 8.680 1.00 78.50 97 LYS A CA 1
ATOM 719 C C . LYS A 1 97 ? -21.015 6.583 7.976 1.00 78.50 97 LYS A C 1
ATOM 721 O O . LYS A 1 97 ? -20.716 7.024 6.879 1.00 78.50 97 LYS A O 1
ATOM 726 N N . SER A 1 98 ? -22.135 6.930 8.614 1.00 73.69 98 SER A N 1
ATOM 727 C CA . SER A 1 98 ? -23.076 7.950 8.129 1.00 73.69 98 SER A CA 1
ATOM 728 C C . SER A 1 98 ? -22.464 9.351 8.028 1.00 73.69 98 SER A C 1
ATOM 730 O O . SER A 1 98 ? -23.045 10.218 7.387 1.00 73.69 98 SER A O 1
ATOM 732 N N . SER A 1 99 ? -21.312 9.592 8.664 1.00 76.62 99 SER A N 1
ATOM 733 C CA . SER A 1 99 ? -20.539 10.827 8.476 1.00 76.62 99 SER A CA 1
ATOM 734 C C . SER A 1 99 ? -19.832 10.895 7.117 1.00 76.62 99 SER A C 1
ATOM 736 O O . SER A 1 99 ? -19.396 11.971 6.707 1.00 76.62 99 SER A O 1
ATOM 738 N N . LEU A 1 100 ? -19.706 9.763 6.421 1.00 77.62 100 LEU A N 1
ATOM 739 C CA . LEU A 1 100 ? -19.075 9.669 5.113 1.00 77.62 100 LEU A CA 1
ATOM 740 C C . LEU A 1 100 ? -20.127 9.721 3.997 1.00 77.62 100 LEU A C 1
ATOM 742 O O . LEU A 1 100 ? -21.260 9.285 4.205 1.00 77.62 100 LEU A O 1
ATOM 746 N N . PRO A 1 101 ? -19.763 10.211 2.797 1.00 80.12 101 PRO A N 1
ATOM 747 C CA . PRO A 1 101 ? -20.644 10.151 1.636 1.00 80.12 101 PRO A CA 1
ATOM 748 C C . PRO A 1 101 ? -21.098 8.715 1.342 1.00 80.12 101 PRO A C 1
ATOM 750 O O . PRO A 1 101 ? -20.287 7.787 1.407 1.00 80.12 101 PRO A O 1
ATOM 753 N N . GLU A 1 102 ? -22.371 8.536 0.976 1.00 74.56 102 GLU A N 1
ATOM 754 C CA . GLU A 1 102 ? -22.954 7.211 0.701 1.00 74.56 102 GLU A CA 1
ATOM 755 C C . GLU A 1 102 ? -22.203 6.453 -0.406 1.00 74.56 102 GLU A C 1
ATOM 757 O O . GLU A 1 102 ? -21.981 5.248 -0.298 1.00 74.56 102 GLU A O 1
ATOM 762 N N . GLU A 1 103 ? -21.728 7.166 -1.429 1.00 82.75 103 GLU A N 1
ATOM 763 C CA . GLU A 1 103 ? -20.937 6.613 -2.535 1.00 82.75 103 GLU A CA 1
ATOM 764 C C . GLU A 1 103 ? -19.437 6.557 -2.204 1.00 82.75 103 GLU A C 1
ATOM 766 O O . GLU A 1 103 ? -18.592 6.983 -2.985 1.00 82.75 103 GLU A O 1
ATOM 771 N N . THR A 1 104 ? -19.094 6.034 -1.026 1.00 89.00 104 THR A N 1
ATOM 772 C CA . THR A 1 104 ? -17.702 5.738 -0.670 1.00 89.00 104 THR A CA 1
ATOM 773 C C . THR A 1 104 ? -17.422 4.249 -0.824 1.00 89.00 104 THR A C 1
ATOM 775 O O . THR A 1 104 ? -18.201 3.392 -0.391 1.00 89.00 104 THR A O 1
ATOM 778 N N . TYR A 1 105 ? -16.264 3.925 -1.388 1.00 93.06 105 TYR A N 1
ATOM 779 C CA . TYR A 1 105 ? -15.845 2.558 -1.650 1.00 93.06 105 TYR A CA 1
ATOM 780 C C . TYR A 1 105 ? -14.489 2.248 -1.024 1.00 93.06 105 TYR A C 1
ATOM 782 O O . TYR A 1 105 ? -13.618 3.110 -0.901 1.00 93.06 105 TYR A O 1
ATOM 790 N N . VAL A 1 106 ? -14.300 0.974 -0.684 1.00 94.44 106 VAL A N 1
ATOM 791 C CA . VAL A 1 106 ? -12.976 0.387 -0.491 1.00 94.44 106 VAL A CA 1
ATOM 792 C C . VAL A 1 106 ? -12.542 -0.270 -1.784 1.00 94.44 106 VAL A C 1
ATOM 794 O O . VAL A 1 106 ? -13.228 -1.151 -2.314 1.00 94.44 106 VAL A O 1
ATOM 797 N N . PHE A 1 107 ? -11.368 0.127 -2.245 1.00 95.38 107 PHE A N 1
ATOM 798 C CA . PHE A 1 107 ? -10.705 -0.449 -3.391 1.00 95.38 107 PHE A CA 1
ATOM 799 C C . PHE A 1 107 ? -9.528 -1.305 -2.930 1.00 95.38 107 PHE A C 1
ATOM 801 O O . PHE A 1 107 ? -8.643 -0.828 -2.219 1.00 95.38 107 PHE A O 1
ATOM 808 N N . THR A 1 108 ? -9.513 -2.577 -3.313 1.00 97.19 108 THR A N 1
ATOM 809 C CA . THR A 1 108 ? -8.426 -3.511 -2.992 1.00 97.19 108 THR A CA 1
ATOM 810 C C . THR A 1 108 ? -7.683 -3.898 -4.257 1.00 97.19 108 THR A C 1
ATOM 812 O O . THR A 1 108 ? -8.334 -4.208 -5.255 1.00 97.19 108 THR A O 1
ATOM 815 N N . THR A 1 109 ? -6.355 -3.971 -4.189 1.00 97.94 109 THR A N 1
ATOM 816 C CA . THR A 1 109 ? -5.498 -4.398 -5.302 1.00 97.94 109 THR A CA 1
ATOM 817 C C . THR A 1 109 ? -4.560 -5.513 -4.859 1.00 97.94 109 THR A C 1
ATOM 819 O O . THR A 1 109 ? -3.889 -5.402 -3.828 1.00 97.94 109 THR A O 1
ATOM 822 N N . THR A 1 110 ? -4.485 -6.580 -5.649 1.00 98.19 110 THR A N 1
ATOM 823 C CA . THR A 1 110 ? -3.585 -7.715 -5.420 1.00 98.19 110 THR A CA 1
ATOM 824 C C . THR A 1 110 ? -2.303 -7.611 -6.250 1.00 98.19 110 THR A C 1
ATOM 826 O O . THR A 1 110 ? -2.239 -6.888 -7.248 1.00 98.19 110 THR A O 1
ATOM 829 N N . ARG A 1 111 ? -1.267 -8.361 -5.860 1.00 97.81 111 ARG A N 1
ATOM 830 C CA . ARG A 1 111 ? 0.004 -8.472 -6.596 1.00 97.81 111 ARG A CA 1
ATOM 831 C C . ARG A 1 111 ? -0.170 -9.129 -7.967 1.00 97.81 111 ARG A C 1
ATOM 833 O O . ARG A 1 111 ? 0.495 -8.742 -8.921 1.00 97.81 111 ARG A O 1
ATOM 840 N N . GLY A 1 112 ? -1.119 -10.047 -8.099 1.00 97.75 112 GLY A N 1
ATOM 841 C CA . GLY A 1 112 ? -1.545 -10.678 -9.347 1.00 97.75 112 GLY A CA 1
ATOM 842 C C . GLY A 1 112 ? -2.357 -9.760 -10.263 1.00 97.75 112 GLY A C 1
ATOM 843 O O . GLY A 1 112 ? -2.790 -10.186 -11.332 1.00 97.75 112 GLY A O 1
ATOM 844 N N . GLY A 1 113 ? -2.556 -8.494 -9.882 1.00 97.44 113 GLY A N 1
ATOM 845 C CA . GLY A 1 113 ? -3.209 -7.500 -10.723 1.00 97.44 113 GLY A CA 1
ATOM 846 C C . GLY A 1 113 ? -4.728 -7.594 -10.724 1.00 97.44 113 GLY A C 1
ATOM 847 O O . GLY A 1 113 ? -5.353 -7.090 -11.658 1.00 97.44 113 GLY A O 1
ATOM 848 N N . MET A 1 114 ? -5.336 -8.209 -9.708 1.00 97.75 114 MET A N 1
ATOM 849 C CA . MET A 1 114 ? -6.777 -8.135 -9.493 1.00 97.75 114 MET A CA 1
ATOM 850 C C . MET A 1 114 ? -7.144 -6.899 -8.683 1.00 97.75 114 MET A C 1
ATOM 852 O O . MET A 1 114 ? -6.427 -6.495 -7.769 1.00 97.75 114 MET A O 1
ATOM 856 N N . VAL A 1 115 ? -8.292 -6.314 -9.012 1.00 97.88 115 VAL A N 1
ATOM 857 C CA . VAL A 1 115 ? -8.879 -5.188 -8.293 1.00 97.88 115 VAL A CA 1
ATOM 858 C C . VAL A 1 115 ? -10.322 -5.460 -7.919 1.00 97.88 115 VAL A C 1
ATOM 860 O O . VAL A 1 115 ? -11.060 -6.118 -8.658 1.00 97.88 115 VAL A O 1
ATOM 863 N N . LYS A 1 116 ? -10.753 -4.919 -6.783 1.00 97.06 116 LYS A N 1
ATOM 864 C CA . LYS A 1 116 ? -12.139 -5.015 -6.330 1.00 97.06 116 LYS A CA 1
ATOM 865 C C . LYS A 1 116 ? -12.586 -3.719 -5.680 1.00 97.06 116 LYS A C 1
ATOM 867 O O . LYS A 1 116 ? -11.899 -3.203 -4.807 1.00 97.06 116 LYS A O 1
ATOM 872 N N . LYS A 1 117 ? -13.779 -3.274 -6.067 1.00 96.06 117 LYS A N 1
ATOM 873 C CA . LYS A 1 117 ? -14.513 -2.159 -5.473 1.00 96.06 117 LYS A CA 1
ATOM 874 C C . LYS A 1 117 ? -15.632 -2.711 -4.598 1.00 96.06 117 LYS A C 1
ATOM 876 O O . LYS A 1 117 ? -16.427 -3.506 -5.092 1.00 96.06 117 LYS A O 1
ATOM 881 N N . SER A 1 118 ? -15.690 -2.324 -3.327 1.00 95.69 118 SER A N 1
ATOM 882 C CA . SER A 1 118 ? -16.760 -2.724 -2.393 1.00 95.69 118 SER A CA 1
ATOM 883 C C . SER A 1 118 ? -17.323 -1.491 -1.703 1.00 95.69 118 SER A C 1
ATOM 885 O O . SER A 1 118 ? -16.564 -0.577 -1.386 1.00 95.69 118 SER A O 1
ATOM 887 N N . LEU A 1 119 ? -18.631 -1.457 -1.461 1.00 93.69 119 LEU A N 1
ATOM 888 C CA . LEU A 1 119 ? -19.260 -0.350 -0.743 1.00 93.69 119 LEU A CA 1
ATOM 889 C C . LEU A 1 119 ? -18.770 -0.307 0.705 1.00 93.69 119 LEU A C 1
ATOM 891 O O . LEU A 1 119 ? -18.708 -1.330 1.387 1.00 93.69 119 LEU A O 1
ATOM 895 N N . LEU A 1 120 ? -18.461 0.890 1.199 1.00 91.94 120 LEU A N 1
ATOM 896 C CA . LEU A 1 120 ? -17.979 1.071 2.568 1.00 91.94 120 LEU A CA 1
ATOM 897 C C . LEU A 1 120 ? -19.017 0.652 3.621 1.00 91.94 120 LEU A C 1
ATOM 899 O O . LEU A 1 120 ? -18.663 0.145 4.690 1.00 91.94 120 LEU A O 1
ATOM 903 N N . GLY A 1 121 ? -20.299 0.842 3.297 1.00 89.31 121 GLY A N 1
ATOM 904 C CA . GLY A 1 121 ? -21.431 0.442 4.131 1.00 89.31 121 GLY A CA 1
ATOM 905 C C . GLY A 1 121 ? -21.528 -1.067 4.371 1.00 89.31 121 GLY A C 1
ATOM 906 O O . GLY A 1 121 ? -22.117 -1.473 5.366 1.00 89.31 121 GLY A O 1
ATOM 907 N N . GLU A 1 122 ? -20.910 -1.902 3.526 1.00 91.19 122 GLU A N 1
ATOM 908 C CA . GLU A 1 122 ? -20.880 -3.360 3.725 1.00 91.19 122 GLU A CA 1
ATOM 909 C C . GLU A 1 122 ? -19.881 -3.798 4.798 1.00 91.19 122 GLU A C 1
ATOM 911 O O . GLU A 1 122 ? -19.966 -4.918 5.305 1.00 91.19 122 GLU A O 1
ATOM 916 N N . LEU A 1 123 ? -18.907 -2.950 5.143 1.00 93.50 123 LEU A N 1
ATOM 917 C CA . LEU A 1 123 ? -17.918 -3.313 6.148 1.00 93.50 123 LEU A CA 1
ATOM 918 C C . LEU A 1 123 ? -18.595 -3.482 7.519 1.00 93.50 123 LEU A C 1
ATOM 920 O O . LEU A 1 123 ? -19.399 -2.632 7.912 1.00 93.50 123 LEU A O 1
ATOM 924 N N . PRO A 1 124 ? -18.240 -4.508 8.306 1.00 94.12 124 PRO A N 1
ATOM 925 C CA . PRO A 1 124 ? -18.736 -4.630 9.672 1.00 94.12 124 PRO A CA 1
ATOM 926 C C . PRO A 1 124 ? -18.100 -3.573 10.588 1.00 94.12 124 PRO A C 1
ATOM 928 O O . PRO A 1 124 ? -17.090 -2.961 10.244 1.00 94.12 124 PRO A O 1
ATOM 931 N N . GLY A 1 125 ? -18.699 -3.341 11.756 1.00 93.38 125 GLY A N 1
ATOM 932 C CA . GLY A 1 125 ? -18.048 -2.607 12.847 1.00 93.38 125 GLY A CA 1
ATOM 933 C C . GLY A 1 125 ? -17.053 -3.485 13.624 1.00 93.38 125 GLY A C 1
ATOM 934 O O . GLY A 1 125 ? -16.903 -4.669 13.303 1.00 93.38 125 GLY A O 1
ATOM 935 N N . PRO A 1 126 ? -16.390 -2.933 14.659 1.00 94.69 126 PRO A N 1
ATOM 936 C CA . PRO A 1 126 ? -15.509 -3.694 15.539 1.00 94.69 126 PRO A CA 1
ATOM 937 C C . PRO A 1 126 ? -16.187 -4.955 16.084 1.00 94.69 126 PRO A C 1
ATOM 939 O O . PRO A 1 126 ? -17.301 -4.888 16.604 1.00 94.69 126 PRO A O 1
ATOM 942 N N . SER A 1 127 ? -15.535 -6.113 15.967 1.00 94.00 127 SER A N 1
ATOM 943 C CA . SER A 1 127 ? -16.101 -7.372 16.461 1.00 94.00 127 SER A CA 1
ATOM 944 C C . SER A 1 127 ? -15.030 -8.422 16.761 1.00 94.00 127 SER A C 1
ATOM 946 O O . SER A 1 127 ? -13.897 -8.334 16.293 1.00 94.00 127 SER A O 1
ATOM 948 N N . ALA A 1 128 ? -15.414 -9.464 17.502 1.00 93.25 128 ALA A N 1
ATOM 949 C CA . ALA A 1 128 ? -14.572 -10.636 17.748 1.00 93.25 128 ALA A CA 1
ATOM 950 C C . ALA A 1 128 ? -14.525 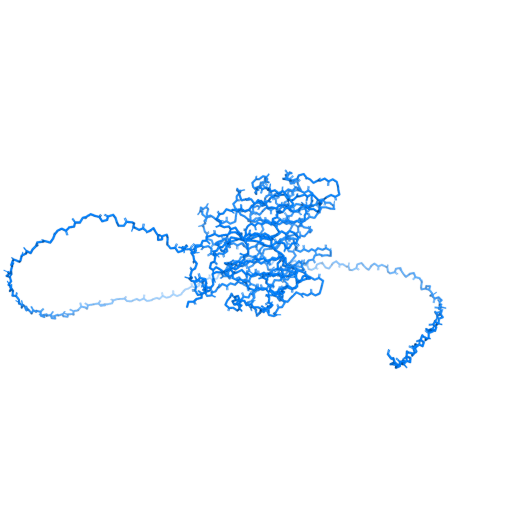-11.617 16.558 1.00 93.25 128 ALA A C 1
ATOM 952 O O . ALA A 1 128 ? -13.912 -12.677 16.662 1.00 93.25 128 ALA A O 1
ATOM 953 N N . GLN A 1 129 ? -15.192 -11.305 15.443 1.00 95.62 129 GLN A N 1
ATOM 954 C CA . GLN A 1 129 ? -15.246 -12.156 14.259 1.00 95.62 129 GLN A CA 1
ATOM 955 C C . GLN A 1 129 ? -14.430 -11.553 13.119 1.00 95.62 129 GLN A C 1
ATOM 957 O O . GLN A 1 129 ? -14.377 -10.340 12.915 1.00 95.62 129 GLN A O 1
ATOM 962 N N . THR A 1 130 ? -13.803 -12.428 12.342 1.00 97.06 130 THR A N 1
ATOM 963 C CA . THR A 1 130 ? -13.169 -12.042 11.081 1.00 97.06 130 THR A CA 1
ATOM 964 C C . THR A 1 130 ? -14.198 -11.966 9.960 1.00 97.06 130 THR A C 1
ATOM 966 O O . THR A 1 130 ? -15.164 -12.727 9.956 1.00 97.06 130 THR A O 1
ATOM 969 N N . PHE A 1 131 ? -13.934 -11.145 8.952 1.00 96.81 131 PHE A N 1
ATOM 970 C CA . PHE A 1 131 ? -14.729 -11.064 7.729 1.00 96.81 131 PHE A CA 1
ATOM 971 C C . PHE A 1 131 ? -13.820 -11.112 6.494 1.00 96.81 131 PHE A C 1
ATOM 973 O O . PHE A 1 131 ? -12.599 -11.053 6.612 1.00 96.81 131 PHE A O 1
ATOM 980 N N . TRP A 1 132 ? -14.395 -11.236 5.301 1.00 96.56 132 TRP A N 1
ATOM 981 C CA . TRP A 1 132 ? -13.635 -11.134 4.053 1.00 96.56 132 TRP A CA 1
ATOM 982 C C . TRP A 1 132 ? -13.673 -9.699 3.548 1.00 96.56 132 TRP A C 1
ATOM 984 O O . TRP A 1 132 ? -14.751 -9.191 3.271 1.00 96.56 132 TRP A O 1
ATOM 994 N N . LEU A 1 133 ? -12.522 -9.045 3.400 1.00 96.19 133 LEU A N 1
ATOM 995 C CA . LEU A 1 133 ? -12.454 -7.781 2.666 1.00 96.19 133 LEU A CA 1
ATOM 996 C C . LEU A 1 133 ? -12.422 -8.049 1.162 1.00 96.19 133 LEU A C 1
ATOM 998 O O . LEU A 1 133 ? -13.115 -7.383 0.395 1.00 96.19 133 LEU A O 1
ATOM 1002 N N . CYS A 1 134 ? -11.654 -9.054 0.749 1.00 96.12 134 CYS A N 1
ATOM 1003 C CA . CYS A 1 134 ? -11.639 -9.607 -0.598 1.00 96.12 134 CYS A CA 1
ATOM 1004 C C . CYS A 1 134 ? -11.201 -11.069 -0.551 1.00 96.12 134 CYS A C 1
ATOM 1006 O O . CYS A 1 134 ? -10.397 -11.441 0.298 1.00 96.12 134 CYS A O 1
ATOM 1008 N N . LYS A 1 135 ? -11.681 -11.904 -1.473 1.00 95.19 135 LYS A N 1
ATOM 1009 C CA . LYS A 1 135 ? -11.125 -13.252 -1.625 1.00 95.19 135 LYS A CA 1
ATOM 1010 C C . LYS A 1 135 ? -9.933 -13.205 -2.576 1.00 95.19 135 LYS A C 1
ATOM 1012 O O . LYS A 1 135 ? -10.095 -12.842 -3.734 1.00 95.19 135 LYS A O 1
ATOM 1017 N N . VAL A 1 136 ? -8.751 -13.573 -2.099 1.00 96.62 136 VAL A N 1
ATOM 1018 C CA . VAL A 1 136 ? -7.544 -13.636 -2.935 1.00 96.62 136 VAL A CA 1
ATOM 1019 C C . VAL A 1 136 ? -7.386 -15.046 -3.511 1.00 96.62 136 VAL A C 1
ATOM 1021 O O . VAL A 1 136 ? -7.666 -16.031 -2.828 1.00 96.62 136 VAL A O 1
ATOM 1024 N N . ASN A 1 137 ? -6.991 -15.137 -4.781 1.00 95.69 137 ASN A N 1
ATOM 1025 C CA . ASN A 1 137 ? -6.778 -16.411 -5.469 1.00 95.69 137 ASN A CA 1
ATOM 1026 C C . ASN A 1 137 ? -5.489 -17.104 -5.002 1.00 95.69 137 ASN A C 1
ATOM 1028 O O . ASN A 1 137 ? -4.562 -16.459 -4.513 1.00 95.69 137 ASN A O 1
ATOM 1032 N N . ASP A 1 138 ? -5.402 -18.415 -5.224 1.00 94.62 138 ASP A N 1
ATOM 1033 C CA . ASP A 1 138 ? -4.196 -19.184 -4.920 1.00 94.62 138 ASP A CA 1
ATOM 1034 C C . ASP A 1 138 ? -2.990 -18.660 -5.718 1.00 94.62 138 ASP A C 1
ATOM 1036 O O . ASP A 1 138 ? -3.057 -18.479 -6.935 1.00 94.62 138 ASP A O 1
ATOM 1040 N N . GLY A 1 139 ? -1.875 -18.422 -5.023 1.00 94.25 139 GLY A N 1
ATOM 1041 C CA . GLY A 1 139 ? -0.659 -17.849 -5.611 1.00 94.25 139 GLY A CA 1
ATOM 1042 C C . GLY A 1 139 ? -0.676 -16.324 -5.771 1.00 94.25 139 GLY A C 1
ATOM 1043 O O . GLY A 1 139 ? 0.310 -15.767 -6.246 1.00 94.25 139 GLY A O 1
ATOM 1044 N N . ASP A 1 140 ? -1.753 -15.654 -5.357 1.00 96.88 140 ASP A N 1
ATOM 1045 C CA . ASP A 1 140 ? -1.863 -14.197 -5.305 1.00 96.88 140 ASP A CA 1
ATOM 1046 C C . ASP A 1 140 ? -1.817 -13.689 -3.846 1.00 96.88 140 ASP A C 1
ATOM 1048 O O . ASP A 1 140 ? -1.891 -14.456 -2.884 1.00 96.88 140 ASP A O 1
ATOM 1052 N N . ALA A 1 141 ? -1.660 -12.382 -3.670 1.00 96.88 141 ALA A N 1
ATOM 1053 C CA . ALA A 1 141 ? -1.550 -11.706 -2.390 1.00 96.88 141 ALA A CA 1
ATOM 1054 C C . ALA A 1 141 ? -2.179 -10.311 -2.465 1.00 96.88 141 ALA A C 1
ATOM 1056 O O . ALA A 1 141 ? -1.861 -9.527 -3.362 1.00 96.88 141 ALA A O 1
ATOM 1057 N N . LEU A 1 142 ? -3.021 -9.962 -1.490 1.00 97.44 142 LEU A N 1
ATOM 1058 C CA . LEU A 1 142 ? -3.452 -8.581 -1.283 1.00 97.44 142 LEU A CA 1
ATOM 1059 C C . LEU A 1 142 ? -2.220 -7.694 -1.041 1.00 97.44 142 LEU A C 1
ATOM 1061 O O . LEU A 1 142 ? -1.358 -8.037 -0.231 1.00 97.44 142 LEU A O 1
ATOM 1065 N N . GLY A 1 143 ? -2.129 -6.571 -1.756 1.00 95.19 143 GLY A N 1
ATOM 1066 C CA . GLY A 1 143 ? -0.999 -5.645 -1.646 1.00 95.19 143 GLY A CA 1
ATOM 1067 C C . GLY A 1 143 ? -1.394 -4.247 -1.185 1.00 95.19 143 GLY A C 1
ATOM 1068 O O . GLY A 1 143 ? -0.663 -3.639 -0.407 1.00 95.19 143 GLY A O 1
ATOM 1069 N N . TRP A 1 144 ? -2.543 -3.743 -1.643 1.00 95.69 144 TRP A N 1
ATOM 1070 C CA . TRP A 1 144 ? -2.963 -2.369 -1.372 1.00 95.69 144 TRP A CA 1
ATOM 1071 C C . TRP A 1 144 ? -4.456 -2.271 -1.106 1.00 95.69 144 TRP A C 1
ATOM 1073 O O . TRP A 1 144 ? -5.268 -2.985 -1.699 1.00 95.69 144 TRP A O 1
ATOM 1083 N N . VAL A 1 145 ? -4.798 -1.321 -0.241 1.00 94.50 145 VAL A N 1
ATOM 1084 C CA . VAL A 1 145 ? -6.163 -0.877 0.016 1.00 94.50 145 VAL A CA 1
ATOM 1085 C C . VAL A 1 145 ? -6.197 0.641 -0.095 1.00 94.50 145 VAL A C 1
ATOM 1087 O O . VAL A 1 145 ? -5.284 1.333 0.355 1.00 94.50 145 VAL A O 1
ATOM 1090 N N . SER A 1 146 ? -7.237 1.174 -0.717 1.00 91.12 146 SER A N 1
ATOM 1091 C CA . SER A 1 146 ? -7.467 2.609 -0.857 1.00 91.12 146 SER A CA 1
ATOM 1092 C C . SER A 1 146 ? -8.952 2.912 -0.723 1.00 91.12 146 SER A C 1
ATOM 1094 O O . SER A 1 146 ? -9.786 2.037 -0.949 1.00 91.12 146 SER A O 1
ATOM 1096 N N . LEU A 1 147 ? -9.282 4.142 -0.341 1.00 90.44 147 LEU A N 1
ATOM 1097 C CA . LEU A 1 147 ? -10.660 4.625 -0.364 1.00 90.44 147 LEU A CA 1
ATOM 1098 C C . LEU A 1 147 ? -10.869 5.539 -1.562 1.00 90.44 147 LEU A C 1
ATOM 1100 O O . LEU A 1 147 ? -9.926 6.115 -2.106 1.00 90.44 147 LEU A O 1
ATOM 1104 N N . THR A 1 148 ? -12.118 5.648 -1.972 1.00 89.88 148 THR A N 1
ATOM 1105 C CA . THR A 1 148 ? -12.500 6.401 -3.158 1.00 89.88 148 THR A CA 1
ATOM 1106 C C . THR A 1 148 ? -13.980 6.754 -3.102 1.00 89.88 148 THR A C 1
ATOM 1108 O O . THR A 1 148 ? -14.768 6.066 -2.457 1.00 89.88 148 THR A O 1
ATOM 1111 N N . ASP A 1 149 ? -14.333 7.839 -3.777 1.00 87.56 149 ASP A N 1
ATOM 1112 C CA . ASP A 1 149 ? -15.697 8.332 -3.993 1.00 87.56 149 ASP A CA 1
ATOM 1113 C C . ASP A 1 149 ? -16.310 7.789 -5.302 1.00 87.56 149 ASP A C 1
ATOM 1115 O O . ASP A 1 149 ? -17.366 8.237 -5.743 1.00 87.56 149 ASP A O 1
ATOM 1119 N N . GLY A 1 150 ? -15.620 6.846 -5.956 1.00 86.75 150 GLY A N 1
ATOM 1120 C CA . GLY A 1 150 ? -16.041 6.222 -7.206 1.00 86.75 150 GLY A CA 1
ATOM 1121 C C . GLY A 1 150 ? -15.773 7.054 -8.459 1.00 86.75 150 GLY A C 1
ATOM 1122 O O . GLY A 1 150 ? -16.055 6.566 -9.542 1.00 86.75 150 GLY A O 1
ATOM 1123 N N . LYS A 1 151 ? -15.211 8.266 -8.345 1.00 86.69 151 LYS A N 1
ATOM 1124 C CA . LYS A 1 151 ? -14.982 9.194 -9.474 1.00 86.69 151 LYS A CA 1
ATOM 1125 C C . LYS A 1 151 ? -13.497 9.382 -9.780 1.00 86.69 151 LYS A C 1
ATOM 1127 O O . LYS A 1 151 ? -13.053 10.465 -10.169 1.00 86.69 151 LYS A O 1
ATOM 1132 N N . ARG A 1 152 ? -12.697 8.355 -9.502 1.00 87.88 152 ARG A N 1
ATOM 1133 C CA . ARG A 1 152 ? -11.233 8.432 -9.506 1.00 87.88 152 ARG A CA 1
ATOM 1134 C C . ARG A 1 152 ? -10.636 7.543 -10.566 1.00 87.88 152 ARG A C 1
ATOM 1136 O O . ARG A 1 152 ? -11.290 6.680 -11.133 1.00 87.88 152 ARG A O 1
ATOM 1143 N N . GLU A 1 153 ? -9.353 7.746 -10.809 1.00 92.44 153 GLU A N 1
ATOM 1144 C CA . GLU A 1 153 ? -8.572 6.853 -11.646 1.00 92.44 153 GLU A CA 1
ATOM 1145 C C . GLU A 1 153 ? -7.604 6.051 -10.788 1.00 92.44 153 GLU A C 1
ATOM 1147 O O . GLU A 1 153 ? -7.113 6.502 -9.754 1.00 92.44 153 GLU A O 1
ATOM 1152 N N . LEU A 1 154 ? -7.298 4.844 -11.235 1.00 94.19 154 LEU A N 1
ATOM 1153 C CA . LEU A 1 154 ? -6.410 3.917 -10.553 1.00 94.19 154 LEU A CA 1
ATOM 1154 C C . LEU A 1 154 ? -5.117 3.836 -11.346 1.00 94.19 154 LEU A C 1
ATOM 1156 O O . LEU A 1 154 ? -5.147 3.519 -12.533 1.00 94.19 154 LEU A O 1
ATOM 1160 N N . LEU A 1 155 ? -3.985 4.093 -10.694 1.00 96.50 155 LEU A N 1
ATOM 1161 C CA . LEU A 1 155 ? -2.655 3.903 -11.258 1.00 96.50 155 LEU A CA 1
ATOM 1162 C C . LEU A 1 155 ? -1.995 2.689 -10.609 1.00 96.50 155 LEU A C 1
ATOM 1164 O O . LEU A 1 155 ? -1.680 2.703 -9.420 1.00 96.50 155 LEU A O 1
ATOM 1168 N N . LEU A 1 156 ? -1.739 1.654 -11.403 1.00 97.94 156 LEU A N 1
ATOM 1169 C CA . LEU A 1 156 ? -0.993 0.474 -10.976 1.00 97.94 156 LEU A CA 1
ATOM 1170 C C . LEU A 1 156 ? 0.368 0.453 -11.653 1.00 97.94 156 LEU A C 1
ATOM 1172 O O . LEU A 1 156 ? 0.458 0.722 -12.849 1.00 97.94 156 LEU A O 1
ATOM 1176 N N . ALA A 1 157 ? 1.406 0.079 -10.915 1.00 98.00 157 ALA A N 1
ATOM 1177 C CA . ALA A 1 157 ? 2.745 -0.141 -11.440 1.00 98.00 157 ALA A CA 1
ATOM 1178 C C . ALA A 1 157 ? 3.219 -1.565 -11.145 1.00 98.00 157 ALA A C 1
ATOM 1180 O O . ALA A 1 157 ? 2.821 -2.177 -10.155 1.00 98.00 157 ALA A O 1
ATOM 1181 N N . THR A 1 158 ? 4.062 -2.088 -12.026 1.00 98.31 158 THR A N 1
ATOM 1182 C CA . THR A 1 158 ? 4.500 -3.487 -12.036 1.00 98.31 158 THR A CA 1
ATOM 1183 C C . THR A 1 158 ? 6.006 -3.611 -11.828 1.00 98.31 158 THR A C 1
ATOM 1185 O O . THR A 1 158 ? 6.760 -2.678 -12.119 1.00 98.31 158 THR A O 1
ATOM 1188 N N . ALA A 1 159 ? 6.456 -4.775 -11.366 1.00 98.00 159 ALA A N 1
ATOM 1189 C CA . ALA A 1 159 ? 7.853 -5.081 -11.085 1.00 98.00 159 ALA A CA 1
ATOM 1190 C C . ALA A 1 159 ? 8.759 -4.921 -12.315 1.00 98.00 159 ALA A C 1
ATOM 1192 O O . ALA A 1 159 ? 9.914 -4.522 -12.167 1.00 98.00 159 ALA A O 1
ATOM 1193 N N . LEU A 1 160 ? 8.250 -5.195 -13.520 1.00 96.94 160 LEU A N 1
ATOM 1194 C CA . LEU A 1 160 ? 8.980 -5.013 -14.780 1.00 96.94 160 LEU A CA 1
ATOM 1195 C C . LEU A 1 160 ? 8.895 -3.585 -15.347 1.00 96.94 160 LEU A C 1
ATOM 1197 O O . LEU A 1 160 ? 9.294 -3.346 -16.485 1.00 96.94 160 LEU A O 1
ATOM 1201 N N . GLY A 1 161 ? 8.397 -2.620 -14.569 1.00 96.44 161 GLY A N 1
ATOM 1202 C CA . GLY A 1 161 ? 8.431 -1.205 -14.933 1.00 96.44 161 GLY A CA 1
ATOM 1203 C C . GLY A 1 161 ? 7.309 -0.761 -15.871 1.00 96.44 161 GLY A C 1
ATOM 1204 O O . GLY A 1 161 ? 7.395 0.325 -16.446 1.00 96.44 161 GLY A O 1
ATOM 1205 N N . MET A 1 162 ? 6.240 -1.548 -16.018 1.00 97.62 162 MET A N 1
ATOM 1206 C CA . MET A 1 162 ? 5.000 -1.125 -16.683 1.00 97.62 162 MET A CA 1
ATOM 1207 C C . MET A 1 162 ? 4.062 -0.439 -15.687 1.00 97.62 162 MET A C 1
ATOM 1209 O O . MET A 1 162 ? 4.064 -0.780 -14.505 1.00 97.62 162 MET A O 1
ATOM 1213 N N . ALA A 1 163 ? 3.226 0.485 -16.158 1.00 97.81 163 ALA A N 1
ATOM 1214 C CA . ALA A 1 163 ? 2.122 1.039 -15.383 1.00 97.81 163 ALA A CA 1
ATOM 1215 C C . ALA A 1 163 ? 0.853 1.197 -16.220 1.00 97.81 163 ALA A C 1
ATOM 1217 O O . ALA A 1 163 ? 0.915 1.553 -17.397 1.00 97.81 163 ALA A O 1
ATOM 1218 N N . ILE A 1 164 ? -0.302 0.972 -15.603 1.00 97.81 164 ILE A N 1
ATOM 1219 C CA . ILE A 1 164 ? -1.618 1.187 -16.202 1.00 97.81 164 ILE A CA 1
ATOM 1220 C C . ILE A 1 164 ? -2.395 2.211 -15.382 1.00 97.81 164 ILE A C 1
ATOM 1222 O O . ILE A 1 164 ? -2.371 2.166 -14.155 1.00 97.81 164 ILE A O 1
ATOM 1226 N N . ARG A 1 165 ? -3.072 3.127 -16.074 1.00 96.62 165 ARG A N 1
ATOM 1227 C CA . ARG A 1 165 ? -3.995 4.098 -15.495 1.00 96.62 165 ARG A CA 1
ATOM 1228 C C . ARG A 1 165 ? -5.349 3.929 -16.162 1.00 96.62 165 ARG A C 1
ATOM 1230 O O . ARG A 1 165 ? -5.388 3.958 -17.389 1.00 96.62 165 ARG A O 1
ATOM 1237 N N . PHE A 1 166 ? -6.404 3.731 -15.388 1.00 96.00 166 PHE A N 1
ATOM 1238 C CA . PHE A 1 166 ? -7.761 3.529 -15.901 1.00 96.00 166 PHE A CA 1
ATOM 1239 C C . PHE A 1 166 ? -8.792 4.128 -14.943 1.00 96.00 166 PHE A C 1
ATOM 1241 O O . PHE A 1 166 ? -8.485 4.361 -13.772 1.00 96.00 166 PHE A O 1
ATOM 1248 N N . ASP A 1 167 ? -9.995 4.372 -15.448 1.00 94.69 167 ASP A N 1
ATOM 1249 C CA . ASP A 1 167 ? -11.106 4.917 -14.669 1.00 94.69 167 ASP A CA 1
ATOM 1250 C C . ASP A 1 167 ? -11.698 3.855 -13.729 1.00 94.69 167 ASP A C 1
ATOM 1252 O O . ASP A 1 167 ? -11.889 2.695 -14.104 1.00 94.69 167 ASP A O 1
ATOM 1256 N N . GLU A 1 168 ? -11.984 4.227 -12.486 1.00 93.62 168 GLU A N 1
ATOM 1257 C CA . GLU A 1 168 ? -12.567 3.318 -11.506 1.00 93.62 168 GLU A CA 1
ATOM 1258 C C . GLU A 1 168 ? -13.977 2.829 -11.881 1.00 93.62 168 GLU A C 1
ATOM 1260 O O . GLU A 1 168 ? -14.407 1.759 -11.426 1.00 93.62 168 GLU A O 1
ATOM 1265 N N . ASP A 1 169 ? -14.698 3.548 -12.740 1.00 93.38 169 ASP A N 1
ATOM 1266 C CA . ASP A 1 169 ? -15.996 3.119 -13.265 1.00 93.38 169 ASP A CA 1
ATOM 1267 C C . ASP A 1 169 ? -15.908 1.817 -14.074 1.00 93.38 169 ASP A C 1
ATOM 1269 O O . ASP A 1 169 ? -16.876 1.055 -14.154 1.00 93.38 169 ASP A O 1
ATOM 1273 N N . GLU A 1 170 ? -14.722 1.454 -14.574 1.00 94.81 170 GLU A N 1
ATOM 1274 C CA . GLU A 1 170 ? -14.487 0.155 -15.212 1.00 94.81 170 GLU A CA 1
ATOM 1275 C C . GLU A 1 170 ? -14.537 -1.040 -14.245 1.00 94.81 170 GLU A C 1
ATOM 1277 O O . GLU A 1 170 ? -14.460 -2.211 -14.662 1.00 94.81 170 GLU A O 1
ATOM 1282 N N . VAL A 1 171 ? -14.631 -0.767 -12.944 1.00 96.44 171 VAL A N 1
ATOM 1283 C CA . VAL A 1 171 ? -14.762 -1.755 -11.878 1.00 96.44 171 VAL A CA 1
ATOM 1284 C C . VAL A 1 171 ? -16.081 -1.519 -11.166 1.00 96.44 171 VAL A C 1
ATOM 1286 O O . VAL A 1 171 ? -16.202 -0.639 -10.324 1.00 96.44 171 VAL A O 1
ATOM 1289 N N . ARG A 1 172 ? -17.083 -2.347 -11.464 1.00 95.38 172 ARG A N 1
ATOM 1290 C CA . ARG A 1 172 ? -18.369 -2.306 -10.756 1.00 95.38 172 ARG A CA 1
ATOM 1291 C C . ARG A 1 172 ? -18.203 -2.613 -9.256 1.00 95.38 172 ARG A C 1
ATOM 1293 O O . ARG A 1 172 ? -17.357 -3.445 -8.909 1.00 95.38 172 ARG A O 1
ATOM 1300 N N . PRO A 1 173 ? -19.041 -2.038 -8.377 1.00 95.88 173 PRO A N 1
ATOM 1301 C CA . PRO A 1 173 ? -19.137 -2.472 -6.989 1.00 95.88 173 PRO A CA 1
ATOM 1302 C C . PRO A 1 173 ? -19.480 -3.965 -6.887 1.00 95.88 173 PRO A C 1
ATOM 1304 O O . PRO A 1 173 ? -20.250 -4.519 -7.683 1.00 95.88 173 PRO A O 1
ATOM 1307 N N . MET A 1 174 ? -18.868 -4.634 -5.919 1.00 96.62 174 MET A N 1
ATOM 1308 C CA . MET A 1 174 ? -19.004 -6.059 -5.653 1.00 96.62 174 MET A CA 1
ATOM 1309 C C . MET A 1 174 ? -19.048 -6.307 -4.148 1.00 96.62 174 MET A C 1
ATOM 1311 O O . MET A 1 174 ? -18.408 -5.594 -3.380 1.00 96.62 174 MET A O 1
ATOM 1315 N N . GLY A 1 175 ? -19.730 -7.383 -3.757 1.00 94.94 175 GLY A N 1
ATOM 1316 C CA . GLY A 1 175 ? -19.786 -7.801 -2.363 1.00 94.94 175 GLY A CA 1
ATOM 1317 C C . GLY A 1 175 ? -18.429 -8.239 -1.799 1.00 94.94 175 GLY A C 1
ATOM 1318 O O . GLY A 1 175 ? -17.495 -8.617 -2.520 1.00 94.94 175 GLY A O 1
ATOM 1319 N N . LEU A 1 176 ? -18.347 -8.266 -0.474 1.00 92.50 176 LEU A N 1
ATOM 1320 C CA . LEU A 1 176 ? -17.169 -8.664 0.303 1.00 92.50 176 LEU A CA 1
ATOM 1321 C C . LEU A 1 176 ? -16.485 -9.974 -0.144 1.00 92.50 176 LEU A C 1
ATOM 1323 O O . LEU A 1 176 ? -15.265 -10.007 -0.299 1.00 92.50 176 LEU A O 1
ATOM 1327 N N . VAL A 1 177 ? -17.255 -11.027 -0.439 1.00 93.19 177 VAL A N 1
ATOM 1328 C CA . VAL A 1 177 ? -16.735 -12.376 -0.764 1.00 93.19 177 VAL A CA 1
ATOM 1329 C C . VAL A 1 177 ? -16.203 -12.497 -2.204 1.00 93.19 177 VAL A C 1
ATOM 1331 O O . VAL A 1 177 ? -15.551 -13.484 -2.549 1.00 93.19 177 VAL A O 1
ATOM 1334 N N . ALA A 1 178 ? -16.454 -11.510 -3.068 1.00 94.88 178 ALA A N 1
ATOM 1335 C CA . ALA A 1 178 ? -15.970 -11.547 -4.444 1.00 94.88 178 ALA A CA 1
ATOM 1336 C C . ALA A 1 178 ? -14.436 -11.418 -4.518 1.00 94.88 178 ALA A C 1
ATOM 1338 O O . ALA A 1 178 ? -13.806 -10.770 -3.679 1.00 94.88 178 ALA A O 1
ATOM 1339 N N . ALA A 1 179 ? -13.846 -12.017 -5.557 1.00 92.31 179 ALA A N 1
ATOM 1340 C CA . ALA A 1 179 ? -12.408 -11.923 -5.817 1.00 92.31 179 ALA A CA 1
ATOM 1341 C C . ALA A 1 179 ? -12.010 -10.627 -6.542 1.00 92.31 179 ALA A C 1
ATOM 1343 O O . ALA A 1 179 ? -10.906 -10.126 -6.367 1.00 92.31 179 ALA A O 1
ATOM 1344 N N . GLY A 1 180 ? -12.925 -10.055 -7.330 1.00 96.00 180 GLY A N 1
ATOM 1345 C CA . GLY A 1 180 ? -12.673 -8.860 -8.131 1.00 96.00 180 GLY A CA 1
ATOM 1346 C C . GLY A 1 180 ? -12.538 -9.156 -9.624 1.00 96.00 180 GLY A C 1
ATOM 1347 O O . GLY A 1 180 ? -12.987 -10.192 -10.116 1.00 96.00 180 GLY A O 1
ATOM 1348 N N . VAL A 1 181 ? -11.932 -8.223 -10.351 1.00 97.50 181 VAL A N 1
ATOM 1349 C CA . VAL A 1 181 ? -11.703 -8.277 -11.802 1.00 97.50 181 VAL A CA 1
ATOM 1350 C C . VAL A 1 181 ? -10.245 -7.954 -12.119 1.00 97.50 181 VAL A C 1
ATOM 1352 O O . VAL A 1 181 ? -9.570 -7.289 -11.340 1.00 97.50 181 VAL A O 1
ATOM 1355 N N . ASN A 1 182 ? -9.736 -8.397 -13.268 1.00 97.69 182 ASN A N 1
ATOM 1356 C CA . ASN A 1 182 ? -8.351 -8.107 -13.643 1.00 97.69 182 ASN A CA 1
ATOM 1357 C C . ASN A 1 182 ? -8.162 -6.626 -13.992 1.00 97.69 182 ASN A C 1
ATOM 1359 O O . ASN A 1 182 ? -8.879 -6.099 -14.839 1.00 97.69 182 ASN A O 1
ATOM 1363 N N . ALA A 1 183 ? -7.169 -5.974 -13.401 1.00 97.50 183 ALA A N 1
ATOM 1364 C CA . ALA A 1 183 ? -6.836 -4.578 -13.652 1.00 97.50 183 ALA A CA 1
ATOM 1365 C C . ALA A 1 183 ? -5.785 -4.391 -14.740 1.00 97.50 183 ALA A C 1
ATOM 1367 O O . ALA A 1 183 ? -5.886 -3.477 -15.550 1.00 97.50 183 ALA A O 1
ATOM 1368 N N . VAL A 1 184 ? -4.779 -5.264 -14.763 1.00 97.88 184 VAL A N 1
ATOM 1369 C CA . VAL A 1 184 ? -3.615 -5.163 -15.645 1.00 97.88 184 VAL A CA 1
ATOM 1370 C C . VAL A 1 184 ? -3.284 -6.528 -16.225 1.00 97.88 184 VAL A C 1
ATOM 1372 O O . VAL A 1 184 ? -3.426 -7.556 -15.563 1.00 97.88 184 VAL A O 1
ATOM 1375 N N . LYS A 1 185 ? -2.842 -6.552 -17.481 1.00 97.62 185 LYS A N 1
ATOM 1376 C CA . LYS A 1 185 ? -2.314 -7.763 -18.102 1.00 97.62 185 LYS A CA 1
ATOM 1377 C C . LYS A 1 185 ? -0.823 -7.887 -17.800 1.00 97.62 185 LYS A C 1
ATOM 1379 O O . LYS A 1 185 ? -0.006 -7.265 -18.477 1.00 97.62 185 LYS A O 1
ATOM 1384 N N . LEU A 1 186 ? -0.496 -8.708 -16.807 1.00 97.75 186 LEU A N 1
ATOM 1385 C CA . LEU A 1 186 ? 0.879 -8.962 -16.381 1.00 97.75 186 LEU A CA 1
ATOM 1386 C C . LEU A 1 186 ? 1.674 -9.768 -17.419 1.00 97.75 186 LEU A C 1
ATOM 1388 O O . LEU A 1 186 ? 1.141 -10.647 -18.107 1.00 97.75 186 LEU A O 1
ATOM 1392 N N . GLY A 1 187 ? 2.964 -9.447 -17.530 1.00 95.19 187 GLY A N 1
ATOM 1393 C CA . GLY A 1 187 ? 3.942 -10.269 -18.238 1.00 95.19 187 GLY A CA 1
ATOM 1394 C C . GLY A 1 187 ? 4.320 -11.526 -17.448 1.00 95.19 187 GLY A C 1
ATOM 1395 O O . GLY A 1 187 ? 3.963 -11.692 -16.284 1.00 95.19 187 GLY A O 1
ATOM 1396 N N . VAL A 1 188 ? 5.071 -12.432 -18.078 1.00 95.44 188 VAL A N 1
ATOM 1397 C CA . VAL A 1 188 ? 5.587 -13.625 -17.388 1.00 95.44 188 VAL A CA 1
ATOM 1398 C C . VAL A 1 188 ? 6.581 -13.197 -16.306 1.00 95.44 188 VAL A C 1
ATOM 1400 O O . VAL A 1 188 ? 7.564 -12.526 -16.611 1.00 95.44 188 VAL A O 1
ATOM 1403 N N . GLY A 1 189 ? 6.335 -13.610 -15.059 1.00 94.06 189 GLY A N 1
ATOM 1404 C CA . GLY A 1 189 ? 7.181 -13.266 -13.909 1.00 94.06 189 GLY A CA 1
ATOM 1405 C C . GLY A 1 189 ? 7.035 -11.821 -13.421 1.00 94.06 189 GLY A C 1
ATOM 1406 O O . GLY A 1 189 ? 7.866 -11.365 -12.633 1.00 94.06 189 GLY A O 1
ATOM 1407 N N . ASP A 1 190 ? 6.012 -11.115 -13.903 1.00 97.31 190 ASP A N 1
ATOM 1408 C CA . ASP A 1 190 ? 5.662 -9.768 -13.472 1.00 97.31 190 ASP A CA 1
ATOM 1409 C C . ASP A 1 190 ? 4.606 -9.802 -12.361 1.00 97.31 190 ASP A C 1
ATOM 1411 O O . ASP A 1 190 ? 3.836 -10.755 -12.243 1.00 97.31 190 ASP A O 1
ATOM 1415 N N . GLU A 1 191 ? 4.561 -8.748 -11.560 1.00 97.88 191 GLU A N 1
ATOM 1416 C CA . GLU A 1 191 ? 3.589 -8.559 -10.481 1.00 97.88 191 GLU A CA 1
ATOM 1417 C C . GLU A 1 191 ? 3.355 -7.064 -10.271 1.00 97.88 191 GLU A C 1
ATOM 1419 O O . GLU A 1 191 ? 4.212 -6.245 -10.598 1.00 97.88 191 GLU A O 1
ATOM 1424 N N . VAL A 1 192 ? 2.214 -6.686 -9.705 1.00 98.31 192 VAL A N 1
ATOM 1425 C CA . VAL A 1 192 ? 1.981 -5.317 -9.239 1.00 98.31 192 VAL A CA 1
ATOM 1426 C C . VAL A 1 192 ? 2.886 -5.046 -8.038 1.00 98.31 192 VAL A C 1
ATOM 1428 O O . VAL A 1 192 ? 2.967 -5.858 -7.118 1.00 98.31 192 VAL A O 1
ATOM 1431 N N . THR A 1 193 ? 3.558 -3.895 -8.039 1.00 97.50 193 THR A N 1
ATOM 1432 C CA . THR A 1 193 ? 4.440 -3.426 -6.955 1.00 97.50 193 THR A CA 1
ATOM 1433 C C . THR A 1 193 ? 4.024 -2.078 -6.381 1.00 97.50 193 THR A C 1
ATOM 1435 O O . THR A 1 193 ? 4.570 -1.641 -5.370 1.00 97.50 193 THR A O 1
ATOM 1438 N N . GLY A 1 194 ? 3.004 -1.440 -6.953 1.00 96.12 194 GLY A N 1
ATOM 1439 C CA . GLY A 1 194 ? 2.313 -0.338 -6.303 1.00 96.12 194 GLY A CA 1
ATOM 1440 C C . GLY A 1 194 ? 0.961 -0.042 -6.936 1.00 96.12 194 GLY A C 1
ATOM 1441 O O . GLY A 1 194 ? 0.758 -0.264 -8.131 1.00 96.12 194 GLY A O 1
ATOM 1442 N N . ALA A 1 195 ? 0.047 0.460 -6.114 1.00 95.62 195 ALA A N 1
ATOM 1443 C CA . ALA A 1 195 ? -1.288 0.872 -6.511 1.00 95.62 195 ALA A CA 1
ATOM 1444 C C . ALA A 1 195 ? -1.619 2.199 -5.829 1.00 95.62 195 ALA A C 1
ATOM 1446 O O . ALA A 1 195 ? -1.502 2.314 -4.611 1.00 95.62 195 ALA A O 1
ATOM 1447 N N . GLU A 1 196 ? -2.026 3.188 -6.613 1.00 92.69 196 GLU A N 1
ATOM 1448 C CA . GLU A 1 196 ? -2.354 4.529 -6.141 1.00 92.69 196 GLU A CA 1
ATOM 1449 C C . GLU A 1 196 ? -3.685 4.972 -6.742 1.00 92.69 196 GLU A C 1
ATOM 1451 O O . GLU A 1 196 ? -3.953 4.763 -7.928 1.00 92.69 196 GLU A O 1
ATOM 1456 N N . VAL A 1 197 ? -4.516 5.598 -5.913 1.00 89.25 197 VAL A N 1
ATOM 1457 C CA . VAL A 1 197 ? -5.743 6.256 -6.359 1.00 89.25 197 VAL A CA 1
ATOM 1458 C C . VAL A 1 197 ? -5.400 7.693 -6.725 1.00 89.25 197 VAL A C 1
ATOM 1460 O O . VAL A 1 197 ? -4.834 8.444 -5.931 1.00 89.25 197 VAL A O 1
ATOM 1463 N N . ILE A 1 198 ? -5.743 8.064 -7.947 1.00 86.94 198 ILE A N 1
ATOM 1464 C CA . ILE A 1 198 ? -5.465 9.353 -8.552 1.00 86.94 198 ILE A CA 1
ATOM 1465 C C . ILE A 1 198 ? -6.776 10.121 -8.653 1.00 86.94 198 ILE A C 1
ATOM 1467 O O . ILE A 1 198 ? -7.743 9.661 -9.259 1.00 86.94 198 ILE A O 1
ATOM 1471 N N . ASN A 1 199 ? -6.797 11.326 -8.092 1.00 72.12 199 ASN A N 1
ATOM 1472 C CA . ASN A 1 199 ? -7.897 12.252 -8.331 1.00 72.12 199 ASN A CA 1
ATOM 1473 C C . ASN A 1 199 ? -7.820 12.660 -9.809 1.00 72.12 199 ASN A C 1
ATOM 1475 O O . ASN A 1 199 ? -6.783 13.173 -10.239 1.00 72.12 199 ASN A O 1
ATOM 1479 N N . GLY A 1 200 ? -8.863 12.350 -10.585 1.00 49.41 200 GLY A N 1
ATOM 1480 C CA . GLY A 1 200 ? -8.880 12.548 -12.034 1.00 49.41 200 GLY A CA 1
ATOM 1481 C C . GLY A 1 200 ? -8.417 13.952 -12.434 1.00 49.41 200 GLY A C 1
ATOM 1482 O O . GLY A 1 200 ? -8.653 14.932 -11.730 1.00 49.41 200 GLY A O 1
ATOM 1483 N N . LEU A 1 201 ? -7.756 14.068 -13.589 1.00 39.50 201 LEU A N 1
ATOM 1484 C CA . LEU A 1 201 ? -7.243 15.342 -14.127 1.00 39.50 201 LEU A CA 1
ATOM 1485 C C . LEU A 1 201 ? -8.353 16.321 -14.583 1.00 39.50 201 LEU A C 1
ATOM 1487 O O . LEU A 1 201 ? -8.063 17.307 -15.256 1.00 39.50 201 LEU A O 1
ATOM 1491 N N . SER A 1 202 ? -9.619 16.070 -14.250 1.00 32.62 202 SER A N 1
ATOM 1492 C CA . SER A 1 202 ? -10.780 16.821 -14.731 1.00 32.62 202 SER A CA 1
ATOM 1493 C C . SER A 1 202 ? -11.320 17.805 -13.691 1.00 32.62 202 SER A C 1
ATOM 1495 O O . SER A 1 202 ? -12.464 17.701 -13.262 1.00 32.62 202 SER A O 1
ATOM 1497 N N . HIS A 1 203 ? -10.493 18.766 -13.287 1.00 25.06 203 HIS A N 1
ATOM 1498 C CA . HIS A 1 203 ? -10.909 20.153 -13.059 1.00 25.06 203 HIS A CA 1
ATOM 1499 C C . HIS A 1 203 ? -9.655 20.993 -12.822 1.00 25.06 203 HIS A C 1
ATOM 1501 O O . HIS A 1 203 ? -8.791 20.605 -12.036 1.00 25.06 203 HIS A O 1
ATOM 1507 N N . GLU A 1 204 ? -9.556 22.130 -13.509 1.00 28.58 204 GLU A N 1
ATOM 1508 C CA . GLU A 1 204 ? -8.543 23.166 -13.290 1.00 28.58 204 GLU A CA 1
ATOM 1509 C C . GLU A 1 204 ? -8.232 23.350 -11.799 1.00 28.58 204 GLU A C 1
ATOM 1511 O O . GLU A 1 204 ? -8.985 23.978 -11.065 1.00 28.58 204 GLU A O 1
ATOM 1516 N N . THR A 1 205 ? -7.115 22.794 -11.342 1.00 30.20 205 THR A N 1
ATOM 1517 C CA . THR A 1 205 ? -6.525 23.099 -10.037 1.00 30.20 205 THR A CA 1
ATOM 1518 C C . THR A 1 205 ? -5.013 22.972 -10.163 1.00 30.20 205 THR A C 1
ATOM 1520 O O . THR A 1 205 ? -4.366 22.071 -9.636 1.00 30.20 205 THR A O 1
ATOM 1523 N N . THR A 1 206 ? -4.432 23.931 -10.883 1.00 37.75 206 THR A N 1
ATOM 1524 C CA . THR A 1 206 ? -3.013 24.287 -10.751 1.00 37.75 206 THR A CA 1
ATOM 1525 C C . THR A 1 206 ? -2.669 24.797 -9.355 1.00 37.75 206 THR A C 1
ATOM 1527 O O . THR A 1 206 ? -1.497 24.845 -9.010 1.00 37.75 206 THR A O 1
ATOM 1530 N N . ASP A 1 207 ? -3.660 25.063 -8.505 1.00 37.84 207 ASP A N 1
ATOM 1531 C CA . ASP A 1 207 ? -3.459 25.505 -7.137 1.00 37.84 207 ASP A CA 1
ATOM 1532 C C . ASP A 1 207 ? -4.424 24.749 -6.216 1.00 37.84 207 ASP A C 1
ATOM 1534 O O . ASP A 1 207 ? -5.637 24.889 -6.346 1.00 37.84 207 ASP A O 1
ATOM 1538 N N . LYS A 1 208 ? -3.871 23.987 -5.257 1.00 40.50 208 LYS A N 1
ATOM 1539 C CA . LYS A 1 208 ? -4.533 23.208 -4.174 1.00 40.50 208 LYS A CA 1
ATOM 1540 C C . LYS A 1 208 ? -4.670 21.687 -4.390 1.00 40.50 208 LYS A C 1
ATOM 1542 O O . LYS A 1 208 ? -5.748 21.118 -4.294 1.00 40.50 208 LYS A O 1
ATOM 1547 N N . GLY A 1 209 ? -3.526 21.001 -4.468 1.00 46.56 209 GLY A N 1
ATOM 1548 C CA . GLY A 1 209 ? -3.360 19.709 -3.776 1.00 46.56 209 GLY A CA 1
ATOM 1549 C C . GLY A 1 209 ? -3.597 18.415 -4.562 1.00 46.56 209 GLY A C 1
ATOM 1550 O O . GLY A 1 209 ? -3.638 17.360 -3.932 1.00 46.56 209 GLY A O 1
ATOM 1551 N N . GLY A 1 210 ? -3.717 18.464 -5.890 1.00 57.19 210 GLY A N 1
ATOM 1552 C CA . GLY A 1 210 ? -3.758 17.260 -6.729 1.00 57.19 210 GLY A CA 1
ATOM 1553 C C . GLY A 1 210 ? -2.418 16.512 -6.790 1.00 57.19 210 GLY A C 1
ATOM 1554 O O . GLY A 1 210 ? -1.355 17.090 -6.554 1.00 57.19 210 GLY A O 1
ATOM 1555 N N . VAL A 1 211 ? -2.462 15.218 -7.126 1.00 64.50 211 VAL A N 1
ATOM 1556 C CA . VAL A 1 211 ? -1.260 14.419 -7.417 1.00 64.50 211 VAL A CA 1
ATOM 1557 C C . VAL A 1 211 ? -0.623 14.937 -8.708 1.00 64.50 211 VAL A C 1
ATOM 1559 O O . VAL A 1 211 ? -1.180 14.781 -9.792 1.00 64.50 211 VAL A O 1
ATOM 1562 N N . THR A 1 212 ? 0.547 15.564 -8.605 1.00 77.56 212 THR A N 1
ATOM 1563 C CA . THR A 1 212 ? 1.243 16.167 -9.756 1.00 77.56 212 THR A CA 1
ATOM 1564 C C . THR A 1 212 ? 2.197 15.201 -10.447 1.00 77.56 212 THR A C 1
ATOM 1566 O O . THR A 1 212 ? 2.380 15.230 -11.668 1.00 77.56 212 THR A O 1
ATOM 1569 N N . ASP A 1 213 ? 2.820 14.336 -9.660 1.00 89.62 213 ASP A N 1
ATOM 1570 C CA . ASP A 1 213 ? 3.851 13.410 -10.079 1.00 89.62 213 ASP A CA 1
ATOM 1571 C C . ASP A 1 213 ? 3.752 12.094 -9.299 1.00 89.62 213 ASP A C 1
ATOM 1573 O O . ASP A 1 213 ? 3.104 11.975 -8.260 1.00 89.62 213 ASP A O 1
ATOM 1577 N N . VAL A 1 214 ? 4.371 11.074 -9.876 1.00 94.31 214 VAL A N 1
ATOM 1578 C CA . VAL A 1 214 ? 4.448 9.719 -9.350 1.00 94.31 214 VAL A CA 1
ATOM 1579 C C . VAL A 1 214 ? 5.912 9.458 -9.054 1.00 94.31 214 VAL A C 1
ATOM 1581 O O . VAL A 1 214 ? 6.754 9.533 -9.952 1.00 94.31 214 VAL A O 1
ATOM 1584 N N . PHE A 1 215 ? 6.225 9.173 -7.798 1.00 96.31 215 PHE A N 1
ATOM 1585 C CA . PHE A 1 215 ? 7.539 8.710 -7.382 1.00 96.31 215 PHE A CA 1
ATOM 1586 C C . PHE A 1 215 ? 7.651 7.217 -7.664 1.00 96.31 215 PHE A C 1
ATOM 1588 O O . PHE A 1 215 ? 6.765 6.451 -7.299 1.00 96.31 215 PHE A O 1
ATOM 1595 N N . LEU A 1 216 ? 8.739 6.806 -8.306 1.00 97.50 216 LEU A N 1
ATOM 1596 C CA . LEU A 1 216 ? 9.054 5.416 -8.612 1.00 97.50 216 LEU A CA 1
ATOM 1597 C C . LEU A 1 216 ? 10.409 5.082 -8.003 1.00 97.50 216 LEU A C 1
ATOM 1599 O O . LEU A 1 216 ? 11.336 5.876 -8.156 1.00 97.50 216 LEU A O 1
ATOM 1603 N N . ILE A 1 217 ? 10.548 3.908 -7.384 1.00 97.75 217 ILE A N 1
ATOM 1604 C CA . ILE A 1 217 ? 11.826 3.421 -6.847 1.00 97.75 217 ILE A CA 1
ATOM 1605 C C . ILE A 1 217 ? 12.146 2.017 -7.362 1.00 97.75 217 ILE A C 1
ATOM 1607 O O . ILE A 1 217 ? 11.289 1.132 -7.383 1.00 97.75 217 ILE A O 1
ATOM 1611 N N . GLY A 1 218 ? 13.389 1.816 -7.788 1.00 97.69 218 GLY A N 1
ATOM 1612 C CA . GLY A 1 218 ? 13.938 0.518 -8.155 1.00 97.69 218 GLY A CA 1
ATOM 1613 C C . GLY A 1 218 ? 14.473 -0.248 -6.946 1.00 97.69 218 GLY A C 1
ATOM 1614 O O . GLY A 1 218 ? 14.779 0.320 -5.897 1.00 97.69 218 GLY A O 1
ATOM 1615 N N . SER A 1 219 ? 14.647 -1.556 -7.108 1.00 97.56 219 SER A N 1
ATOM 1616 C CA . SER A 1 219 ? 15.228 -2.441 -6.096 1.00 97.56 219 SER A CA 1
ATOM 1617 C C . SER A 1 219 ? 16.675 -2.077 -5.728 1.00 97.56 219 SER A C 1
ATOM 1619 O O . SER A 1 219 ? 17.147 -2.484 -4.670 1.00 97.56 219 SER A O 1
ATOM 1621 N N . ASP A 1 220 ? 17.368 -1.296 -6.565 1.00 96.56 220 ASP A N 1
ATOM 1622 C CA . ASP A 1 220 ? 18.717 -0.759 -6.334 1.00 96.56 220 ASP A CA 1
ATOM 1623 C C . ASP A 1 220 ? 18.741 0.557 -5.535 1.00 96.56 220 ASP A C 1
ATOM 1625 O O . ASP A 1 220 ? 19.811 1.131 -5.339 1.00 96.56 220 ASP A O 1
ATOM 1629 N N . GLY A 1 221 ? 17.581 1.051 -5.084 1.00 96.62 221 GLY A N 1
ATOM 1630 C CA . GLY A 1 221 ? 17.470 2.281 -4.296 1.00 96.62 221 GLY A CA 1
ATOM 1631 C C . GLY A 1 221 ? 17.579 3.571 -5.108 1.00 96.62 221 GLY A C 1
ATOM 1632 O O . GLY A 1 221 ? 17.601 4.666 -4.533 1.00 96.62 221 GLY A O 1
ATOM 1633 N N . LYS A 1 222 ? 17.601 3.467 -6.444 1.00 97.38 222 LYS A N 1
ATOM 1634 C CA . LYS A 1 222 ? 17.427 4.623 -7.322 1.00 97.38 222 LYS A CA 1
ATOM 1635 C C . LYS A 1 222 ? 15.953 4.938 -7.491 1.00 97.38 222 LYS A C 1
ATOM 1637 O O . LYS A 1 222 ? 15.133 4.038 -7.655 1.00 97.38 222 LYS A O 1
ATOM 1642 N N . ALA A 1 223 ? 15.627 6.219 -7.538 1.00 97.38 223 ALA A N 1
ATOM 1643 C CA . ALA A 1 223 ? 14.270 6.686 -7.752 1.00 97.38 223 ALA A CA 1
ATOM 1644 C C . ALA A 1 223 ? 14.200 7.795 -8.802 1.00 97.38 223 ALA A C 1
ATOM 1646 O O . ALA A 1 223 ? 15.190 8.446 -9.133 1.00 97.38 223 ALA A O 1
ATOM 1647 N N . LYS A 1 224 ? 13.010 8.006 -9.352 1.00 96.19 224 LYS A N 1
ATOM 1648 C CA . LYS A 1 224 ? 12.692 9.174 -10.176 1.00 96.19 224 LYS A CA 1
ATOM 1649 C C . LYS A 1 224 ? 11.245 9.576 -9.941 1.00 96.19 224 LYS A C 1
ATOM 1651 O O . LYS A 1 224 ? 10.408 8.722 -9.653 1.00 96.19 224 LYS A O 1
ATOM 1656 N N . ARG A 1 225 ? 10.938 10.857 -10.125 1.00 96.00 225 ARG A N 1
ATOM 1657 C CA . ARG A 1 225 ? 9.555 11.328 -10.219 1.00 96.00 225 ARG A CA 1
ATOM 1658 C C . ARG A 1 225 ? 9.173 11.514 -11.672 1.00 96.00 225 ARG A C 1
ATOM 1660 O O . ARG A 1 225 ? 9.972 12.004 -12.463 1.00 96.00 225 ARG A O 1
ATOM 1667 N N . VAL A 1 226 ? 7.959 11.127 -12.029 1.00 95.69 226 VAL A N 1
ATOM 1668 C CA . VAL A 1 226 ? 7.412 11.280 -13.379 1.00 95.69 226 VAL A CA 1
ATOM 1669 C C . VAL A 1 226 ? 6.085 12.010 -13.277 1.00 95.69 226 VAL A C 1
ATOM 1671 O O . VAL A 1 226 ? 5.254 11.655 -12.448 1.00 95.69 226 VAL A O 1
ATOM 1674 N N . ALA A 1 227 ? 5.863 13.010 -14.126 1.00 93.44 227 ALA A N 1
ATOM 1675 C CA . ALA A 1 227 ? 4.612 13.757 -14.124 1.00 93.44 227 ALA A CA 1
ATOM 1676 C C . ALA A 1 227 ? 3.414 12.836 -14.413 1.00 93.44 227 ALA A C 1
ATOM 1678 O O . ALA A 1 227 ? 3.464 12.017 -15.331 1.00 93.44 227 ALA A O 1
ATOM 1679 N N . LEU A 1 228 ? 2.310 13.012 -13.683 1.00 91.44 228 LEU A N 1
ATOM 1680 C CA . LEU A 1 228 ? 1.121 12.166 -13.829 1.00 91.44 228 LEU A CA 1
ATOM 1681 C C . LEU A 1 228 ? 0.562 12.178 -15.265 1.00 91.44 228 LEU A C 1
ATOM 1683 O O . LEU A 1 228 ? 0.123 11.151 -15.776 1.00 91.44 228 LEU A O 1
ATOM 1687 N N . LYS A 1 229 ? 0.637 13.327 -15.948 1.00 90.94 229 LYS A N 1
ATOM 1688 C CA . LYS A 1 229 ? 0.227 13.490 -17.354 1.00 90.94 229 LYS A CA 1
ATOM 1689 C C . LYS A 1 229 ? 0.958 12.566 -18.334 1.00 90.94 229 LYS A C 1
ATOM 1691 O O . LYS A 1 229 ? 0.438 12.295 -19.410 1.00 90.94 229 LYS A O 1
ATOM 1696 N N . ASP A 1 230 ? 2.148 12.080 -17.975 1.00 93.06 230 ASP A N 1
ATOM 1697 C CA . ASP A 1 230 ? 2.900 11.162 -18.827 1.00 93.06 230 ASP A CA 1
ATOM 1698 C C . ASP A 1 230 ? 2.317 9.740 -18.774 1.00 93.06 230 ASP A C 1
ATOM 1700 O O . ASP A 1 230 ? 2.668 8.923 -19.628 1.00 93.06 230 ASP A O 1
ATOM 1704 N N . PHE A 1 231 ? 1.431 9.438 -17.818 1.00 94.81 231 PHE A N 1
ATOM 1705 C CA . PHE A 1 231 ? 0.670 8.193 -17.720 1.00 94.81 231 PHE A CA 1
ATOM 1706 C C . PHE A 1 231 ? -0.726 8.396 -18.334 1.00 94.81 231 PHE A C 1
ATOM 1708 O O . PHE A 1 231 ? -1.620 8.909 -17.651 1.00 94.81 231 PHE A O 1
ATOM 1715 N N . PRO A 1 232 ? -0.932 8.038 -19.617 1.00 93.69 232 PRO A N 1
ATOM 1716 C CA . PRO A 1 232 ? -2.226 8.205 -20.264 1.00 93.69 232 PRO A CA 1
ATOM 1717 C C . PRO A 1 232 ? -3.260 7.259 -19.650 1.00 93.69 232 PRO A C 1
ATOM 1719 O O . PRO A 1 232 ? -2.950 6.099 -19.362 1.00 93.69 232 PRO A O 1
ATOM 1722 N N . SER A 1 233 ? -4.481 7.766 -19.493 1.00 93.44 233 SER A N 1
ATOM 1723 C CA . SER A 1 233 ? -5.637 6.942 -19.146 1.00 93.44 233 SER A CA 1
ATOM 1724 C C . SER A 1 233 ? -5.959 5.994 -20.306 1.00 93.44 233 SER A C 1
ATOM 1726 O O . SER A 1 233 ? -5.857 6.373 -21.478 1.00 93.44 233 SER A O 1
ATOM 1728 N N . GLN A 1 234 ? -6.266 4.741 -19.992 1.00 94.69 234 GLN A N 1
ATOM 1729 C CA . GLN A 1 234 ? -6.595 3.685 -20.946 1.00 94.69 234 GLN A CA 1
ATOM 1730 C C . GLN A 1 234 ? -7.606 2.715 -20.328 1.00 94.69 234 GLN A C 1
ATOM 1732 O O . GLN A 1 234 ? -7.849 2.761 -19.129 1.00 94.69 234 GLN A O 1
ATOM 1737 N N . GLY A 1 235 ? -8.118 1.785 -21.137 1.00 95.38 235 GLY A N 1
ATOM 1738 C CA . GLY A 1 235 ? -8.989 0.714 -20.655 1.00 95.38 235 GLY A CA 1
ATOM 1739 C C . GLY A 1 235 ? -8.316 -0.209 -19.633 1.00 95.38 235 GLY A C 1
ATOM 1740 O O . GLY A 1 235 ? -7.142 -0.572 -19.785 1.00 95.38 235 GLY A O 1
ATOM 1741 N N . ARG A 1 236 ? -9.075 -0.666 -18.636 1.00 96.06 236 ARG A N 1
ATOM 1742 C CA . ARG A 1 236 ? -8.671 -1.719 -17.700 1.00 96.06 236 ARG A CA 1
ATOM 1743 C C . ARG A 1 236 ? -8.275 -2.988 -18.459 1.00 96.06 236 ARG A C 1
ATOM 1745 O O . ARG A 1 236 ? -8.762 -3.298 -19.543 1.00 96.06 236 ARG A O 1
ATOM 1752 N N . TYR A 1 237 ? -7.385 -3.768 -17.855 1.00 97.19 237 TYR A N 1
ATOM 1753 C CA . TYR A 1 237 ? -6.838 -5.017 -18.388 1.00 97.19 237 TYR A CA 1
ATOM 1754 C C . TYR A 1 237 ? -5.974 -4.845 -19.652 1.00 97.19 237 TYR A C 1
ATOM 1756 O O . TYR A 1 237 ? -5.644 -5.813 -20.343 1.00 97.19 237 TYR A O 1
ATOM 1764 N N . GLY A 1 238 ? -5.527 -3.617 -19.923 1.00 96.94 238 GLY A N 1
ATOM 1765 C CA . GLY A 1 238 ? -4.429 -3.336 -20.841 1.00 96.94 238 GLY A CA 1
ATOM 1766 C C . GLY A 1 238 ? -3.068 -3.799 -20.304 1.00 96.94 238 GLY A C 1
ATOM 1767 O O . GLY A 1 238 ? -2.915 -4.172 -19.139 1.00 96.94 238 GLY A O 1
ATOM 1768 N N . ARG A 1 239 ? -2.041 -3.752 -21.164 1.00 95.38 239 ARG A N 1
ATOM 1769 C CA . ARG A 1 239 ? -0.638 -3.977 -20.752 1.00 95.38 239 ARG A CA 1
ATOM 1770 C C . ARG A 1 239 ? -0.020 -2.778 -20.030 1.00 95.38 239 ARG A C 1
ATOM 1772 O O . ARG A 1 239 ? 1.061 -2.909 -19.467 1.00 95.38 239 ARG A O 1
ATOM 1779 N N . GLY A 1 240 ? -0.663 -1.614 -20.075 1.00 96.12 240 GLY A N 1
ATOM 1780 C CA . GLY A 1 240 ? -0.058 -0.391 -19.576 1.00 96.12 240 GLY A CA 1
ATOM 1781 C C . GLY A 1 240 ? 0.978 0.202 -20.534 1.00 96.12 240 GLY A C 1
ATOM 1782 O O . GLY A 1 240 ? 1.161 -0.239 -21.670 1.00 96.12 240 GLY A O 1
ATOM 1783 N N . VAL A 1 241 ? 1.667 1.227 -20.050 1.00 97.00 241 VAL A N 1
ATOM 1784 C CA . VAL A 1 241 ? 2.797 1.892 -20.700 1.00 97.00 241 VAL A CA 1
ATOM 1785 C C . VAL A 1 241 ? 4.068 1.677 -19.883 1.00 97.00 241 VAL A C 1
ATOM 1787 O O . VAL A 1 241 ? 3.999 1.427 -18.684 1.00 97.00 241 VAL A O 1
ATOM 1790 N N . ILE A 1 242 ? 5.240 1.828 -20.499 1.00 97.06 242 ILE A N 1
ATOM 1791 C CA . ILE A 1 242 ? 6.514 1.780 -19.768 1.00 97.06 242 ILE A CA 1
ATOM 1792 C C . ILE A 1 242 ? 6.572 2.962 -18.794 1.00 97.06 242 ILE A C 1
ATOM 1794 O O . ILE A 1 242 ? 6.676 4.112 -19.222 1.00 97.06 242 ILE A O 1
ATOM 1798 N N . ALA A 1 243 ? 6.502 2.695 -17.496 1.00 96.50 243 ALA A N 1
ATOM 1799 C CA . ALA A 1 243 ? 6.698 3.674 -16.432 1.00 96.50 243 ALA A CA 1
ATOM 1800 C C . ALA A 1 243 ? 8.188 3.985 -16.249 1.00 96.50 243 ALA A C 1
ATOM 1802 O O . ALA A 1 243 ? 8.603 5.146 -16.155 1.00 96.50 243 ALA A O 1
ATOM 1803 N N . TRP A 1 244 ? 9.002 2.930 -16.254 1.00 97.00 244 TRP A N 1
ATOM 1804 C CA . TRP A 1 244 ? 10.447 3.017 -16.165 1.00 97.00 244 TRP A CA 1
ATOM 1805 C C . TRP A 1 244 ? 11.091 1.838 -16.883 1.00 97.00 244 TRP A C 1
ATOM 1807 O O . TRP A 1 244 ? 10.871 0.690 -16.519 1.00 97.00 244 TRP A O 1
ATOM 1817 N N . ASP A 1 245 ? 11.907 2.143 -17.888 1.00 95.31 245 ASP A N 1
ATOM 1818 C CA . ASP A 1 245 ? 12.826 1.177 -18.482 1.00 95.31 245 ASP A CA 1
ATOM 1819 C C . ASP A 1 245 ? 13.984 0.893 -17.508 1.00 95.31 245 ASP A C 1
ATOM 1821 O O . ASP A 1 245 ? 14.887 1.722 -17.332 1.00 95.31 245 ASP A O 1
ATOM 1825 N N . LEU A 1 246 ? 13.873 -0.221 -16.781 1.00 92.94 246 LEU A N 1
ATOM 1826 C CA . LEU A 1 246 ? 14.800 -0.620 -15.726 1.00 92.94 246 LEU A CA 1
ATOM 1827 C C . LEU A 1 246 ? 15.942 -1.481 -16.290 1.00 92.94 246 LEU A C 1
ATOM 1829 O O . LEU A 1 246 ? 15.706 -2.329 -17.152 1.00 92.94 246 LEU A O 1
ATOM 1833 N N . PRO A 1 247 ? 17.180 -1.324 -15.784 1.00 91.88 247 PRO A N 1
ATOM 1834 C CA . PRO A 1 247 ? 18.284 -2.201 -16.155 1.00 91.88 247 PRO A CA 1
ATOM 1835 C C . PRO A 1 247 ? 18.002 -3.672 -15.829 1.00 91.88 247 PRO A C 1
ATOM 1837 O O . PRO A 1 247 ? 17.263 -3.991 -14.896 1.00 91.88 247 PRO A O 1
ATOM 1840 N N . LEU A 1 248 ? 18.666 -4.579 -16.551 1.00 90.81 248 LEU A N 1
ATOM 1841 C CA . LEU A 1 248 ? 18.542 -6.016 -16.319 1.00 90.81 248 LEU A CA 1
ATOM 1842 C C . LEU A 1 248 ? 18.864 -6.371 -14.856 1.00 90.81 248 LEU A C 1
ATOM 1844 O O . LEU A 1 248 ? 19.907 -5.991 -14.328 1.00 90.81 248 LEU A O 1
ATOM 1848 N N . GLY A 1 249 ? 17.965 -7.122 -14.219 1.00 91.44 249 GLY A N 1
ATOM 1849 C CA . GLY A 1 249 ? 18.101 -7.552 -12.824 1.00 91.44 249 GLY A CA 1
ATOM 1850 C C . GLY A 1 249 ? 17.559 -6.561 -11.789 1.00 91.44 249 GLY A C 1
ATOM 1851 O O . GLY A 1 249 ? 17.437 -6.935 -10.625 1.00 91.44 249 GLY A O 1
ATOM 1852 N N . ILE A 1 250 ? 17.182 -5.343 -12.191 1.00 95.31 250 ILE A N 1
ATOM 1853 C CA . ILE A 1 250 ? 16.515 -4.374 -11.316 1.00 95.31 250 ILE A CA 1
ATOM 1854 C C . ILE A 1 250 ? 15.007 -4.450 -11.538 1.00 95.31 250 ILE A C 1
ATOM 1856 O O . ILE A 1 250 ? 14.533 -4.423 -12.671 1.00 95.31 250 ILE A O 1
ATOM 1860 N N . LYS A 1 251 ? 14.253 -4.533 -10.442 1.00 96.75 251 LYS A N 1
ATOM 1861 C CA . LYS A 1 251 ? 12.787 -4.503 -10.455 1.00 96.75 251 LYS A CA 1
ATOM 1862 C C . LYS A 1 251 ? 12.283 -3.199 -9.864 1.00 96.75 251 LYS A C 1
ATOM 1864 O O . LYS A 1 251 ? 12.946 -2.602 -9.019 1.00 96.75 251 LYS A O 1
ATOM 1869 N N . LEU A 1 252 ? 11.097 -2.769 -10.273 1.00 97.75 252 LEU A N 1
ATOM 1870 C CA . LEU A 1 252 ? 10.406 -1.672 -9.615 1.00 97.75 252 LEU A CA 1
ATOM 1871 C C . LEU A 1 252 ? 9.934 -2.158 -8.244 1.00 97.75 252 LEU A C 1
ATOM 1873 O O . LEU A 1 252 ? 9.131 -3.083 -8.167 1.00 97.75 252 LEU A O 1
ATOM 1877 N N . ALA A 1 253 ? 10.423 -1.542 -7.174 1.00 97.25 253 ALA A N 1
ATOM 1878 C CA . ALA A 1 253 ? 10.066 -1.906 -5.806 1.00 97.25 253 ALA A CA 1
ATOM 1879 C C . ALA A 1 253 ? 8.753 -1.259 -5.346 1.00 97.25 253 ALA A C 1
ATOM 1881 O O . ALA A 1 253 ? 8.061 -1.816 -4.499 1.00 97.25 253 ALA A O 1
ATOM 1882 N N . GLY A 1 254 ? 8.389 -0.105 -5.903 1.00 96.12 254 GLY A N 1
ATOM 1883 C CA . GLY A 1 254 ? 7.087 0.494 -5.652 1.00 96.12 254 GLY A CA 1
ATOM 1884 C C . GLY A 1 254 ? 6.926 1.883 -6.242 1.00 96.12 254 GLY A C 1
ATOM 1885 O O . GLY A 1 254 ? 7.860 2.458 -6.813 1.00 96.12 254 GLY A O 1
ATOM 1886 N N . ILE A 1 255 ? 5.715 2.407 -6.081 1.00 96.06 255 ILE A N 1
ATOM 1887 C CA . ILE A 1 255 ? 5.362 3.782 -6.415 1.00 96.06 255 ILE A CA 1
ATOM 1888 C C . ILE A 1 255 ? 4.746 4.482 -5.209 1.00 96.06 255 ILE A C 1
ATOM 1890 O O . ILE A 1 255 ? 4.217 3.826 -4.314 1.00 96.06 255 ILE A O 1
ATOM 1894 N N . ALA A 1 256 ? 4.833 5.805 -5.198 1.00 93.19 256 ALA A N 1
ATOM 1895 C CA . ALA A 1 256 ? 4.156 6.648 -4.228 1.00 93.19 256 ALA A CA 1
ATOM 1896 C C . ALA A 1 256 ? 3.664 7.930 -4.899 1.00 93.19 256 ALA A C 1
ATOM 1898 O O . ALA A 1 256 ? 4.313 8.468 -5.800 1.00 93.19 256 ALA A O 1
ATOM 1899 N N . THR A 1 257 ? 2.538 8.448 -4.424 1.00 89.94 257 THR A N 1
ATOM 1900 C CA . THR A 1 257 ? 2.057 9.789 -4.780 1.00 89.94 257 THR A CA 1
ATOM 1901 C C . THR A 1 257 ? 1.988 10.688 -3.548 1.00 89.94 257 THR A C 1
ATOM 1903 O O . THR A 1 257 ? 1.870 10.216 -2.411 1.00 89.94 257 THR A O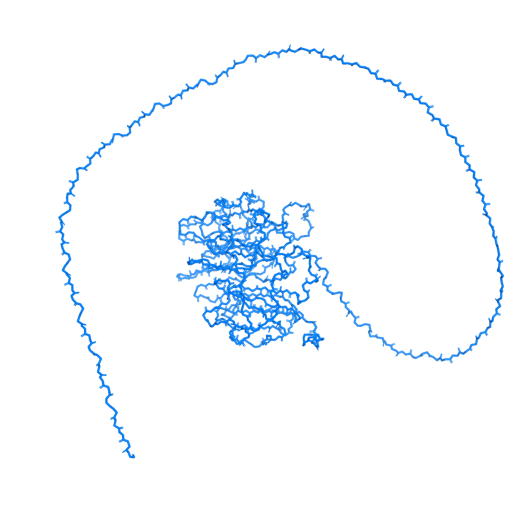 1
ATOM 1906 N N . GLY A 1 258 ? 2.082 12.002 -3.734 1.00 84.62 258 GLY A N 1
ATOM 1907 C CA . GLY A 1 258 ? 1.981 12.947 -2.627 1.00 84.62 258 GLY A CA 1
ATOM 1908 C C . GLY A 1 258 ? 2.599 14.299 -2.938 1.00 84.62 258 GLY A C 1
ATOM 1909 O O . GLY A 1 258 ? 3.000 14.579 -4.064 1.00 84.62 258 GLY A O 1
ATOM 1910 N N . LYS A 1 259 ? 2.693 15.146 -1.911 1.00 84.38 259 LYS A N 1
ATOM 1911 C CA . LYS A 1 259 ? 3.417 16.417 -2.018 1.00 84.38 259 LYS A CA 1
ATOM 1912 C C . LYS A 1 259 ? 4.923 16.146 -2.100 1.00 84.38 259 LYS A C 1
ATOM 1914 O O . LYS A 1 259 ? 5.376 15.198 -1.460 1.00 84.38 259 LYS A O 1
ATOM 1919 N N . PRO A 1 260 ? 5.721 17.008 -2.751 1.00 84.50 260 PRO A N 1
ATOM 1920 C CA . PRO A 1 260 ? 7.169 16.815 -2.863 1.00 84.50 260 PRO A CA 1
ATOM 1921 C C . PRO A 1 260 ? 7.878 16.577 -1.516 1.00 84.50 260 PRO A C 1
ATOM 1923 O O . PRO A 1 260 ? 8.757 15.732 -1.410 1.00 84.50 260 PRO A O 1
ATOM 1926 N N . ASN A 1 261 ? 7.440 17.248 -0.450 1.00 86.88 261 ASN A N 1
ATOM 1927 C CA . ASN A 1 261 ? 8.002 17.108 0.896 1.00 86.88 261 ASN A CA 1
ATOM 1928 C C . ASN A 1 261 ? 7.447 15.920 1.707 1.00 86.88 261 ASN A C 1
ATOM 1930 O O . ASN A 1 261 ? 7.761 15.797 2.889 1.00 86.88 261 ASN A O 1
ATOM 1934 N N . SER A 1 262 ? 6.588 15.084 1.119 1.00 87.50 262 SER A N 1
ATOM 1935 C CA . SER A 1 262 ? 6.005 13.935 1.816 1.00 87.50 262 SER A CA 1
ATOM 1936 C C . SER A 1 262 ? 7.081 12.887 2.080 1.00 87.50 262 SER A C 1
ATOM 1938 O O . SER A 1 262 ? 7.895 12.592 1.206 1.00 87.50 262 SER A O 1
ATOM 1940 N N . MET A 1 263 ? 7.076 12.333 3.290 1.00 90.50 263 MET A N 1
ATOM 1941 C CA . MET A 1 263 ? 8.014 11.292 3.700 1.00 90.50 263 MET A CA 1
ATOM 1942 C C . MET A 1 263 ? 7.505 9.917 3.272 1.00 90.50 263 MET A C 1
ATOM 1944 O O . MET A 1 263 ? 6.317 9.618 3.410 1.00 90.50 263 MET A O 1
ATOM 1948 N N . VAL A 1 264 ? 8.422 9.067 2.822 1.00 92.81 264 VAL A N 1
ATOM 1949 C CA . VAL A 1 264 ? 8.178 7.652 2.549 1.00 92.81 264 VAL A CA 1
ATOM 1950 C C . VAL A 1 264 ? 9.163 6.787 3.316 1.00 92.81 264 VAL A C 1
ATOM 1952 O O . VAL A 1 264 ? 10.340 7.127 3.453 1.00 92.81 264 VAL A O 1
ATOM 1955 N N . THR A 1 265 ? 8.678 5.651 3.800 1.00 94.94 265 THR A N 1
ATOM 1956 C CA . THR A 1 265 ? 9.504 4.607 4.400 1.00 94.94 265 THR A CA 1
ATOM 1957 C C . THR A 1 265 ? 9.908 3.614 3.319 1.00 94.94 265 THR A C 1
ATOM 1959 O O . THR A 1 265 ? 9.060 3.014 2.662 1.00 94.94 265 THR A O 1
ATOM 1962 N N . ILE A 1 266 ? 11.211 3.423 3.150 1.00 95.88 266 ILE A N 1
ATOM 1963 C CA . ILE A 1 266 ? 11.838 2.501 2.209 1.00 95.88 266 ILE A CA 1
ATOM 1964 C C . ILE A 1 266 ? 12.274 1.263 2.986 1.00 95.88 266 ILE A C 1
ATOM 1966 O O . ILE A 1 266 ? 13.215 1.298 3.785 1.00 95.88 266 ILE A O 1
ATOM 1970 N N . HIS A 1 267 ? 11.596 0.149 2.738 1.00 95.25 267 HIS A N 1
ATOM 1971 C CA . HIS A 1 267 ? 11.907 -1.123 3.374 1.00 95.25 267 HIS A CA 1
ATOM 1972 C C . HIS A 1 267 ? 12.967 -1.872 2.577 1.00 95.25 267 HIS A C 1
ATOM 1974 O O . HIS A 1 267 ? 12.748 -2.197 1.412 1.00 95.25 267 HIS A O 1
ATOM 1980 N N . LEU A 1 268 ? 14.091 -2.193 3.219 1.00 95.62 268 LEU A N 1
ATOM 1981 C CA . LEU A 1 268 ? 15.143 -3.026 2.636 1.00 95.62 268 LEU A CA 1
ATOM 1982 C C . LEU A 1 268 ? 14.980 -4.500 3.043 1.00 95.62 268 LEU A C 1
ATOM 1984 O O . LEU A 1 268 ? 14.218 -4.821 3.967 1.00 95.62 268 LEU A O 1
ATOM 1988 N N . LEU A 1 269 ? 15.658 -5.391 2.318 1.00 94.81 269 LEU A N 1
ATOM 1989 C CA . LEU A 1 269 ? 15.652 -6.836 2.544 1.00 94.81 269 LEU A CA 1
ATOM 1990 C C . LEU A 1 269 ? 16.485 -7.218 3.770 1.00 94.81 269 LEU A C 1
ATOM 1992 O O . LEU A 1 269 ? 16.048 -8.049 4.563 1.00 94.81 269 LEU A O 1
ATOM 1996 N N . LYS A 1 270 ? 17.675 -6.631 3.920 1.00 93.06 270 LYS A N 1
ATOM 1997 C CA . LYS A 1 270 ? 18.614 -6.937 5.010 1.00 93.06 270 LYS A CA 1
ATOM 1998 C C . LYS A 1 270 ? 18.830 -5.757 5.943 1.00 93.06 270 LYS A C 1
ATOM 2000 O O . LYS A 1 270 ? 18.871 -5.944 7.155 1.00 93.06 270 LYS A O 1
ATOM 2005 N N . ALA A 1 271 ? 19.011 -4.556 5.398 1.00 93.38 271 ALA A N 1
ATOM 2006 C CA . ALA A 1 271 ? 19.199 -3.370 6.217 1.00 93.38 271 ALA A CA 1
ATOM 2007 C C . ALA A 1 271 ? 17.896 -2.924 6.902 1.00 93.38 271 ALA A C 1
ATOM 2009 O O . ALA A 1 271 ? 16.784 -3.224 6.462 1.00 93.38 271 ALA A O 1
ATOM 2010 N N . ALA A 1 272 ? 18.056 -2.150 7.975 1.00 93.25 272 ALA A N 1
ATOM 2011 C CA . ALA A 1 272 ? 16.963 -1.415 8.595 1.00 93.25 272 ALA A CA 1
ATOM 2012 C C . ALA A 1 272 ? 16.308 -0.457 7.585 1.00 93.25 272 ALA A C 1
ATOM 2014 O O . ALA A 1 272 ? 16.983 0.060 6.690 1.00 93.25 272 ALA A O 1
ATOM 2015 N N . ALA A 1 273 ? 15.007 -0.204 7.738 1.00 94.88 273 ALA A N 1
ATOM 2016 C CA . ALA A 1 273 ? 14.288 0.675 6.827 1.00 94.88 273 ALA A CA 1
ATOM 2017 C C . ALA A 1 273 ? 14.844 2.103 6.887 1.00 94.88 273 ALA A C 1
ATOM 2019 O O . ALA A 1 273 ? 15.259 2.590 7.944 1.00 94.88 273 ALA A O 1
ATOM 2020 N N . LYS A 1 274 ? 14.826 2.787 5.747 1.00 95.06 274 LYS A N 1
ATOM 2021 C CA . LYS A 1 274 ? 15.246 4.186 5.624 1.00 95.06 274 LYS A CA 1
ATOM 2022 C C . LYS A 1 274 ? 14.038 5.058 5.321 1.00 95.06 274 LYS A C 1
ATOM 2024 O O . LYS A 1 274 ? 13.024 4.567 4.844 1.00 95.06 274 LYS A O 1
ATOM 2029 N N . SER A 1 275 ? 14.149 6.348 5.590 1.00 94.06 275 SER A N 1
ATOM 2030 C CA . SER A 1 275 ? 13.123 7.326 5.238 1.00 94.06 275 SER A CA 1
ATOM 2031 C C . SER A 1 275 ? 13.691 8.310 4.228 1.00 94.06 275 SER A C 1
ATOM 2033 O O . SER A 1 275 ? 14.825 8.747 4.408 1.00 94.06 275 SER A O 1
ATOM 2035 N N . ALA A 1 276 ? 12.901 8.678 3.228 1.00 94.44 276 ALA A N 1
ATOM 2036 C CA . ALA A 1 276 ? 13.266 9.678 2.232 1.00 94.44 276 ALA A CA 1
ATOM 2037 C C . ALA A 1 276 ? 12.066 10.570 1.917 1.00 94.44 276 ALA A C 1
ATOM 2039 O O . ALA A 1 276 ? 10.916 10.156 2.092 1.00 94.44 276 ALA A O 1
ATOM 2040 N N . ARG A 1 277 ? 12.317 11.784 1.438 1.00 93.31 277 ARG A N 1
ATOM 2041 C CA . ARG A 1 277 ? 11.277 12.630 0.847 1.00 93.31 277 ARG A CA 1
ATOM 2042 C C . ARG A 1 277 ? 11.079 12.292 -0.624 1.00 93.31 277 ARG A C 1
ATOM 2044 O O . ARG A 1 277 ? 12.009 11.873 -1.311 1.00 93.31 277 ARG A O 1
ATOM 2051 N N . LEU A 1 278 ? 9.869 12.523 -1.133 1.00 91.56 278 LEU A N 1
ATOM 2052 C CA . LEU A 1 278 ? 9.592 12.342 -2.562 1.00 91.56 278 LEU A CA 1
ATOM 2053 C C . LEU A 1 278 ? 10.465 13.262 -3.437 1.00 91.56 278 LEU A C 1
ATOM 2055 O O . LEU A 1 278 ? 10.863 12.870 -4.534 1.00 91.56 278 LEU A O 1
ATOM 2059 N N . ASP A 1 279 ? 10.786 14.466 -2.956 1.00 92.44 279 ASP A N 1
ATOM 2060 C CA . ASP A 1 279 ? 11.571 15.471 -3.676 1.00 92.44 279 ASP A CA 1
ATOM 2061 C C . ASP A 1 279 ? 13.070 15.179 -3.797 1.00 92.44 279 ASP A C 1
ATOM 2063 O O . ASP A 1 279 ? 13.718 15.787 -4.649 1.00 92.44 279 ASP A O 1
ATOM 2067 N N . GLU A 1 280 ? 13.598 14.214 -3.040 1.00 94.62 280 GLU A N 1
ATOM 2068 C CA . GLU A 1 280 ? 14.976 13.723 -3.188 1.00 94.62 280 GLU A CA 1
ATOM 2069 C C . GLU A 1 280 ? 15.208 13.051 -4.548 1.00 94.62 280 GLU A C 1
ATOM 2071 O O . GLU A 1 280 ? 16.329 13.026 -5.054 1.00 94.62 280 GLU A O 1
ATOM 2076 N N . ALA A 1 281 ? 14.142 12.550 -5.178 1.00 95.12 281 ALA A N 1
ATOM 2077 C CA . ALA A 1 281 ? 14.175 12.127 -6.567 1.00 95.12 281 ALA A CA 1
ATOM 2078 C C . ALA A 1 281 ? 13.829 13.294 -7.504 1.00 95.12 281 ALA A C 1
ATOM 2080 O O . ALA A 1 281 ? 12.819 13.990 -7.338 1.00 95.12 281 ALA A O 1
ATOM 2081 N N . GLY A 1 282 ? 14.628 13.472 -8.553 1.00 94.25 282 GLY A N 1
ATOM 2082 C CA . GLY A 1 282 ? 14.391 14.472 -9.583 1.00 94.25 282 GLY A CA 1
ATOM 2083 C C . GLY A 1 282 ? 13.191 14.133 -10.469 1.00 94.25 282 GLY A C 1
ATOM 2084 O O . GLY A 1 282 ? 12.894 12.964 -10.743 1.00 94.25 282 GLY A O 1
ATOM 2085 N N . LEU A 1 283 ? 12.518 15.177 -10.961 1.00 94.62 283 LEU A N 1
ATOM 2086 C CA . LEU A 1 283 ? 11.470 15.047 -11.970 1.00 94.62 283 LEU A CA 1
ATOM 2087 C C . LEU A 1 283 ? 12.100 14.724 -13.333 1.00 94.62 283 LEU A C 1
ATOM 2089 O O . LEU A 1 283 ? 12.936 15.470 -13.842 1.00 94.62 283 LEU A O 1
ATOM 2093 N N . LYS A 1 284 ? 11.698 13.605 -13.932 1.00 95.50 284 LYS A N 1
ATOM 2094 C CA . LYS A 1 284 ? 12.234 13.067 -15.187 1.00 95.50 284 LYS A CA 1
ATOM 2095 C C . LYS A 1 284 ? 11.101 12.521 -16.056 1.00 95.50 284 LYS A C 1
ATOM 2097 O O . LYS A 1 284 ? 10.033 12.157 -15.574 1.00 95.50 284 LYS A O 1
ATOM 2102 N N . LYS A 1 285 ? 11.343 12.422 -17.366 1.00 94.31 285 LYS A N 1
ATOM 2103 C CA . LYS A 1 285 ? 10.413 11.760 -18.299 1.00 94.31 285 LYS A CA 1
ATOM 2104 C C . LYS A 1 285 ? 10.427 10.240 -18.090 1.00 94.31 285 LYS A C 1
ATOM 2106 O O . LYS A 1 285 ? 11.447 9.677 -17.686 1.00 94.31 285 LYS A O 1
ATOM 2111 N N . ARG A 1 286 ? 9.350 9.544 -18.477 1.00 93.75 286 ARG A N 1
ATOM 2112 C CA . ARG A 1 286 ? 9.288 8.063 -18.441 1.00 93.75 286 ARG A CA 1
ATOM 2113 C C . ARG A 1 286 ? 10.455 7.384 -19.158 1.00 93.75 286 ARG A C 1
ATOM 2115 O O . ARG A 1 286 ? 11.035 6.453 -18.608 1.00 93.75 286 ARG A O 1
ATOM 2122 N N . ALA A 1 287 ? 10.843 7.908 -20.322 1.00 88.25 287 ALA A N 1
ATOM 2123 C CA . ALA A 1 287 ? 11.939 7.385 -21.143 1.00 88.25 287 ALA A CA 1
ATOM 2124 C C . ALA A 1 287 ? 13.334 7.510 -20.498 1.00 88.25 287 ALA A C 1
ATOM 2126 O O . ALA A 1 287 ? 14.290 6.918 -20.988 1.00 88.25 287 ALA A O 1
ATOM 2127 N N . ALA A 1 288 ? 13.484 8.283 -19.416 1.00 89.81 288 ALA A N 1
ATOM 2128 C CA . ALA A 1 288 ? 14.756 8.376 -18.714 1.00 89.81 288 ALA A CA 1
ATOM 2129 C C . ALA A 1 288 ? 15.056 7.062 -17.977 1.00 89.81 288 ALA A C 1
ATOM 2131 O O . ALA A 1 288 ? 14.318 6.665 -17.071 1.00 89.81 288 ALA A O 1
ATOM 2132 N N . THR A 1 289 ? 16.163 6.417 -18.340 1.00 86.69 289 THR A N 1
ATOM 2133 C CA . THR A 1 289 ? 16.629 5.166 -17.721 1.00 86.69 289 THR A CA 1
ATOM 2134 C C . THR A 1 289 ? 17.315 5.407 -16.374 1.00 86.69 289 THR A C 1
ATOM 2136 O O . THR A 1 289 ? 17.227 4.575 -15.473 1.00 86.69 289 THR A O 1
ATOM 2139 N N . ARG A 1 290 ? 17.959 6.570 -16.191 1.00 89.94 290 ARG A N 1
ATOM 2140 C CA . ARG A 1 290 ? 18.710 6.921 -14.972 1.00 89.94 290 ARG A CA 1
ATOM 2141 C C . ARG A 1 290 ? 17.829 7.571 -13.897 1.00 89.94 290 ARG A C 1
ATOM 2143 O O . ARG A 1 290 ? 17.317 8.675 -14.091 1.00 89.94 290 ARG A O 1
ATOM 2150 N N . GLY A 1 291 ? 17.736 6.924 -12.738 1.00 92.69 291 GLY A N 1
ATOM 2151 C CA . GLY A 1 291 ? 17.206 7.503 -11.496 1.00 92.69 291 GLY A CA 1
ATOM 2152 C C . GLY A 1 291 ? 18.291 8.186 -10.658 1.00 92.69 291 GLY A C 1
ATOM 2153 O O . GLY A 1 291 ? 19.479 8.020 -10.930 1.00 92.69 291 GLY A O 1
ATOM 2154 N N . ASP A 1 292 ? 17.867 8.957 -9.664 1.00 96.44 292 ASP A N 1
ATOM 2155 C CA . ASP A 1 292 ? 18.727 9.543 -8.633 1.00 96.44 292 ASP A CA 1
ATOM 2156 C C . ASP A 1 292 ? 18.857 8.562 -7.467 1.00 96.44 292 ASP A C 1
ATOM 2158 O O . ASP A 1 292 ? 17.927 7.807 -7.179 1.00 96.44 292 ASP A O 1
ATOM 2162 N N . VAL A 1 293 ? 20.016 8.525 -6.815 1.00 96.69 293 VAL A N 1
ATOM 2163 C CA . VAL A 1 293 ? 20.235 7.640 -5.664 1.00 96.69 293 VAL A CA 1
ATOM 2164 C C . VAL A 1 293 ? 19.542 8.255 -4.452 1.00 96.69 293 VAL A C 1
ATOM 2166 O O . VAL A 1 293 ? 20.031 9.231 -3.898 1.00 96.69 293 VAL A O 1
ATOM 2169 N N . VAL A 1 294 ? 18.406 7.682 -4.051 1.00 95.94 294 VAL A N 1
ATOM 2170 C CA . VAL A 1 294 ? 17.654 8.105 -2.854 1.00 95.94 294 VAL A CA 1
ATOM 2171 C C . VAL A 1 294 ? 18.027 7.250 -1.647 1.00 95.94 294 VAL A C 1
ATOM 2173 O O . VAL A 1 294 ? 17.999 7.689 -0.502 1.00 95.94 294 VAL A O 1
ATOM 2176 N N . THR A 1 295 ? 18.407 5.996 -1.877 1.00 95.19 295 THR A N 1
ATOM 2177 C CA . THR A 1 295 ? 18.895 5.121 -0.818 1.00 95.19 295 THR A CA 1
ATOM 2178 C C . THR A 1 295 ? 20.031 4.263 -1.332 1.00 95.19 295 THR A C 1
ATOM 2180 O O . THR A 1 295 ? 19.897 3.544 -2.314 1.00 95.19 295 THR A O 1
ATOM 2183 N N . GLU A 1 296 ? 21.153 4.296 -0.620 1.00 94.62 296 GLU A N 1
ATOM 2184 C CA . GLU A 1 296 ? 22.239 3.355 -0.862 1.00 94.62 296 GLU A CA 1
ATOM 2185 C C . GLU A 1 296 ? 21.831 1.943 -0.434 1.00 94.62 296 GLU A C 1
ATOM 2187 O O . GLU A 1 296 ? 21.456 1.719 0.729 1.00 94.62 296 GLU A O 1
ATOM 2192 N N . VAL A 1 297 ? 21.942 1.007 -1.375 1.00 95.75 297 VAL A N 1
ATOM 2193 C CA . VAL A 1 297 ? 21.687 -0.423 -1.195 1.00 95.75 297 VAL A CA 1
ATOM 2194 C C . VAL A 1 297 ? 23.020 -1.166 -1.241 1.00 95.75 297 VAL A C 1
ATOM 2196 O O . VAL A 1 297 ? 23.784 -1.045 -2.198 1.00 95.75 297 VAL A O 1
ATOM 2199 N N . LYS A 1 298 ? 23.319 -1.927 -0.184 1.00 94.75 298 LYS A N 1
ATOM 2200 C CA . LYS A 1 298 ? 24.550 -2.724 -0.098 1.00 94.75 298 LYS A CA 1
ATOM 2201 C C . LYS A 1 298 ? 24.465 -3.960 -1.008 1.00 94.75 298 LYS A C 1
ATOM 2203 O O . LYS A 1 298 ? 23.363 -4.446 -1.262 1.00 94.75 298 LYS A O 1
ATOM 2208 N N . PRO A 1 299 ? 25.601 -4.530 -1.452 1.00 93.06 299 PRO A N 1
ATOM 2209 C CA . PRO A 1 299 ? 25.599 -5.780 -2.207 1.00 93.06 299 PRO A CA 1
ATOM 2210 C C . PRO A 1 299 ? 24.811 -6.895 -1.502 1.00 93.06 299 PRO A C 1
ATOM 2212 O O . PRO A 1 299 ? 25.024 -7.183 -0.323 1.00 93.06 299 PRO A O 1
ATOM 2215 N N . GLY A 1 300 ? 23.888 -7.524 -2.232 1.00 92.81 300 GLY A N 1
ATOM 2216 C CA . GLY A 1 300 ? 23.016 -8.579 -1.711 1.00 92.81 300 GLY A CA 1
ATOM 2217 C C . GLY A 1 300 ? 21.852 -8.089 -0.841 1.00 92.81 300 GLY A C 1
ATOM 2218 O O . GLY A 1 300 ? 21.198 -8.925 -0.218 1.00 92.81 300 GLY A O 1
ATOM 2219 N N . ASP A 1 301 ? 21.618 -6.781 -0.769 1.00 95.75 301 ASP A N 1
ATOM 2220 C CA . ASP A 1 301 ? 20.396 -6.164 -0.255 1.00 95.75 301 ASP A CA 1
ATOM 2221 C C . ASP A 1 301 ? 19.536 -5.660 -1.431 1.00 95.75 301 ASP A C 1
ATOM 2223 O O . ASP A 1 301 ? 20.000 -5.604 -2.571 1.00 95.75 301 ASP A O 1
ATOM 2227 N N . ALA A 1 302 ? 18.278 -5.324 -1.166 1.00 96.56 302 ALA A N 1
ATOM 2228 C CA . ALA A 1 302 ? 17.356 -4.775 -2.154 1.00 96.56 302 ALA A CA 1
ATOM 2229 C C . ALA A 1 302 ? 16.240 -3.982 -1.471 1.00 96.56 302 ALA A C 1
ATOM 2231 O O . ALA A 1 302 ? 15.824 -4.317 -0.361 1.00 96.56 302 ALA A O 1
ATOM 2232 N N . VAL A 1 303 ? 15.710 -2.969 -2.154 1.00 97.06 303 VAL A N 1
ATOM 2233 C CA . VAL A 1 303 ? 14.445 -2.343 -1.749 1.00 97.06 303 VAL A CA 1
ATOM 2234 C C . VAL A 1 303 ? 13.296 -3.314 -2.030 1.00 97.06 303 VAL A C 1
ATOM 2236 O O . VAL A 1 303 ? 13.162 -3.811 -3.147 1.00 97.06 303 VAL A O 1
ATOM 2239 N N . LEU A 1 304 ? 12.470 -3.576 -1.017 1.00 94.62 304 LEU A N 1
ATOM 2240 C CA . LEU A 1 304 ? 11.313 -4.474 -1.090 1.00 94.62 304 LEU A CA 1
ATOM 2241 C C . LEU A 1 304 ? 9.999 -3.748 -1.372 1.00 94.62 304 LEU A C 1
ATOM 2243 O O . LEU A 1 304 ? 9.085 -4.336 -1.942 1.00 94.62 304 LEU A O 1
ATOM 2247 N N . GLY A 1 305 ? 9.882 -2.502 -0.924 1.00 92.75 305 GLY A N 1
ATOM 2248 C CA . GLY A 1 305 ? 8.651 -1.742 -1.052 1.00 92.75 305 GLY A CA 1
ATOM 2249 C C . GLY A 1 305 ? 8.699 -0.408 -0.329 1.00 92.75 305 GLY A C 1
ATOM 2250 O O . GLY A 1 305 ? 9.639 -0.104 0.415 1.00 92.75 305 GLY A O 1
ATOM 2251 N N . LEU A 1 306 ? 7.651 0.372 -0.566 1.00 93.00 306 LEU A N 1
ATOM 2252 C CA . LEU A 1 306 ? 7.426 1.679 0.030 1.00 93.00 306 LEU A CA 1
ATOM 2253 C C . LEU A 1 306 ? 6.227 1.622 0.970 1.00 93.00 306 LEU A C 1
ATOM 2255 O O . LEU A 1 306 ? 5.236 0.955 0.679 1.00 93.00 306 LEU A O 1
ATOM 2259 N N . VAL A 1 307 ? 6.309 2.364 2.068 1.00 90.25 307 VAL A N 1
ATOM 2260 C CA . VAL A 1 307 ? 5.172 2.628 2.950 1.00 90.25 307 VAL A CA 1
ATOM 2261 C C . VAL A 1 307 ? 4.999 4.134 3.055 1.00 90.25 307 VAL A C 1
ATOM 2263 O O . VAL A 1 307 ? 5.936 4.865 3.382 1.00 90.25 307 VAL A O 1
ATOM 2266 N N . VAL A 1 308 ? 3.785 4.586 2.763 1.00 86.50 308 VAL A N 1
ATOM 2267 C CA . VAL A 1 308 ? 3.342 5.966 2.953 1.00 86.50 308 VAL A CA 1
ATOM 2268 C C . VAL A 1 308 ? 2.304 5.960 4.065 1.00 86.50 308 VAL A C 1
ATOM 2270 O O . VAL A 1 308 ? 1.511 5.025 4.166 1.00 86.50 308 VAL A O 1
ATOM 2273 N N . ALA A 1 309 ? 2.310 6.998 4.898 1.00 81.19 309 ALA A N 1
ATOM 2274 C CA . ALA A 1 309 ? 1.261 7.207 5.885 1.00 81.19 309 ALA A CA 1
ATOM 2275 C C . ALA A 1 309 ? -0.119 7.242 5.210 1.00 81.19 309 ALA A C 1
ATOM 2277 O O . ALA A 1 309 ? -0.364 8.045 4.305 1.00 81.19 309 ALA A O 1
ATOM 2278 N N . TRP A 1 310 ? -1.016 6.381 5.673 1.00 83.06 310 TRP A N 1
ATOM 2279 C CA . TRP A 1 310 ? -2.406 6.337 5.253 1.00 83.06 310 TRP A CA 1
ATOM 2280 C C . TRP A 1 310 ? -3.239 7.278 6.131 1.00 83.06 310 TRP A C 1
ATOM 2282 O O . TRP A 1 310 ? -3.083 7.285 7.353 1.00 83.06 310 TRP A O 1
ATOM 2292 N N . SER A 1 311 ? -4.141 8.056 5.535 1.00 73.31 311 SER A N 1
ATOM 2293 C CA . SER A 1 311 ? -5.139 8.843 6.273 1.00 73.31 311 SER A CA 1
ATOM 2294 C C . SER A 1 311 ? -6.425 8.972 5.458 1.00 73.31 311 SER A C 1
ATOM 2296 O O . SER A 1 311 ? -6.361 9.022 4.228 1.00 73.31 311 SER A O 1
ATOM 2298 N N . VAL A 1 312 ? -7.586 9.048 6.119 1.00 70.94 312 VAL A N 1
ATOM 2299 C CA . VAL A 1 312 ? -8.896 9.163 5.446 1.00 70.94 312 VAL A CA 1
ATOM 2300 C C . VAL A 1 312 ? -8.940 10.395 4.538 1.00 70.94 312 VAL A C 1
ATOM 2302 O O . VAL A 1 312 ? -9.451 10.337 3.420 1.00 70.94 312 VAL A O 1
ATOM 2305 N N . GLU A 1 313 ? -8.359 11.513 4.977 1.00 68.56 313 GLU A N 1
ATOM 2306 C CA . GLU A 1 313 ? -8.412 12.793 4.265 1.00 68.56 313 GLU A CA 1
ATOM 2307 C C . GLU A 1 313 ? -7.680 12.745 2.926 1.00 68.56 313 GLU A C 1
ATOM 2309 O O . GLU A 1 313 ? -8.092 13.414 1.976 1.00 68.56 313 GLU A O 1
ATOM 2314 N N . ARG A 1 314 ? -6.629 11.919 2.826 1.00 58.78 314 ARG A N 1
ATOM 2315 C CA . ARG A 1 314 ? -5.924 11.664 1.564 1.00 58.78 314 ARG A CA 1
ATOM 2316 C C . ARG A 1 314 ? -6.870 11.090 0.506 1.00 58.78 314 ARG A C 1
ATOM 2318 O O . ARG A 1 314 ? -6.679 11.341 -0.681 1.00 58.78 314 ARG A O 1
ATOM 2325 N N . PHE A 1 315 ? -7.898 10.357 0.930 1.00 58.91 315 PHE A N 1
ATOM 2326 C CA . PHE A 1 315 ? -8.804 9.634 0.047 1.00 58.91 315 PHE A CA 1
ATOM 2327 C C . PHE A 1 315 ? -10.200 10.227 -0.084 1.00 58.91 315 PHE A C 1
ATOM 2329 O O . PHE A 1 315 ? -10.922 9.776 -0.953 1.00 58.91 315 PHE A O 1
ATOM 2336 N N . LEU A 1 316 ? -10.624 11.204 0.713 1.00 61.75 316 LEU A N 1
ATOM 2337 C CA . LEU A 1 316 ? -11.983 11.761 0.599 1.00 61.75 316 LEU A CA 1
ATOM 2338 C C . LEU A 1 316 ? -12.036 13.270 0.375 1.00 61.75 316 LEU A C 1
ATOM 2340 O O . LEU A 1 316 ? -13.132 13.802 0.302 1.00 61.75 316 LEU A O 1
ATOM 2344 N N . GLY A 1 317 ? -10.888 13.945 0.228 1.00 48.62 317 GLY A N 1
ATOM 2345 C CA . GLY A 1 317 ? -10.804 15.320 -0.276 1.00 48.62 317 GLY A CA 1
ATOM 2346 C C . GLY A 1 317 ? -11.856 16.281 0.297 1.00 48.62 317 GLY A C 1
ATOM 2347 O O . GLY A 1 317 ? -12.874 16.528 -0.333 1.00 48.62 317 GLY A O 1
ATOM 2348 N N . GLY A 1 318 ? -11.592 16.893 1.455 1.00 39.47 318 GLY A N 1
ATOM 2349 C CA . GLY A 1 318 ? -12.396 18.032 1.922 1.00 39.47 318 GLY A CA 1
ATOM 2350 C C . GLY A 1 318 ? -13.575 17.714 2.845 1.00 39.47 318 GLY A C 1
ATOM 2351 O O . GLY A 1 318 ? -14.560 18.448 2.840 1.00 39.47 318 GLY A O 1
AT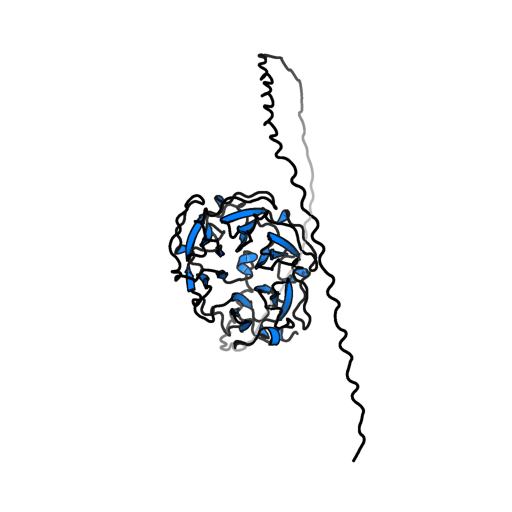OM 2352 N N . GLY A 1 319 ? -13.462 16.71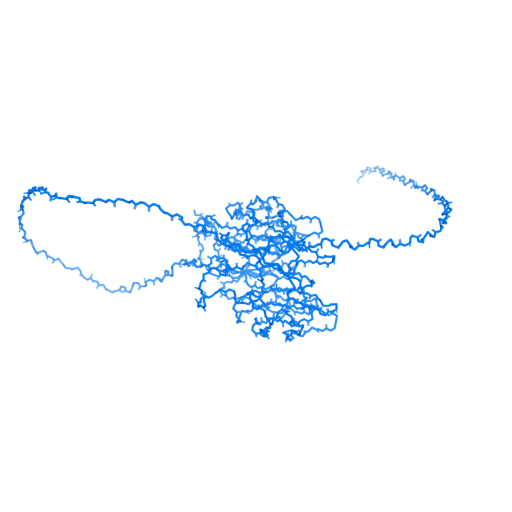3 3.718 1.00 30.20 319 GLY A N 1
ATOM 2353 C CA . GLY A 1 319 ? -14.241 16.726 4.955 1.00 30.20 319 GLY A CA 1
ATOM 2354 C C . GLY A 1 319 ? -13.715 17.839 5.862 1.00 30.20 319 GLY A C 1
ATOM 2355 O O . GLY A 1 319 ? -12.552 17.801 6.267 1.00 30.20 319 GLY A O 1
ATOM 2356 N N . LYS A 1 320 ? -14.532 18.851 6.184 1.00 28.47 320 LYS A N 1
ATOM 2357 C CA . LYS A 1 320 ? -14.272 19.653 7.387 1.00 28.47 320 LYS A CA 1
ATOM 2358 C C . LYS A 1 320 ? -14.207 18.649 8.537 1.00 28.47 320 LYS A C 1
ATOM 2360 O O . LYS A 1 320 ? -15.211 17.999 8.810 1.00 28.47 320 LYS A O 1
ATOM 2365 N N . GLY A 1 321 ? -13.046 18.512 9.179 1.00 28.80 321 GLY A N 1
ATOM 2366 C CA . GLY A 1 321 ? -12.981 17.840 10.476 1.00 28.80 321 GLY A CA 1
ATOM 2367 C C . GLY A 1 321 ? -14.016 18.460 11.424 1.00 28.80 321 GLY A C 1
ATOM 2368 O O . GLY A 1 321 ? -14.426 19.610 11.188 1.00 28.80 321 GLY A O 1
ATOM 2369 N N . PRO A 1 322 ? -14.465 17.734 12.463 1.00 28.69 322 PRO A N 1
ATOM 2370 C CA . PRO A 1 322 ? -15.377 18.304 13.441 1.00 28.69 322 PRO A CA 1
ATOM 2371 C C . PRO A 1 322 ? -14.803 19.643 13.907 1.00 28.69 322 PRO A C 1
ATOM 2373 O O . PRO A 1 322 ? -13.597 19.785 14.136 1.00 28.69 322 PRO A O 1
ATOM 2376 N N . ALA A 1 323 ? -15.656 20.668 13.894 1.00 27.38 323 ALA A N 1
ATOM 2377 C CA . ALA A 1 323 ? -15.268 22.024 14.236 1.00 27.38 323 ALA A CA 1
ATOM 2378 C C . ALA A 1 323 ? -14.482 22.000 15.550 1.00 27.38 323 ALA A C 1
ATOM 2380 O O . ALA A 1 323 ? -14.906 21.356 16.507 1.00 27.38 323 ALA A O 1
ATOM 2381 N N . LYS A 1 324 ? -13.344 22.704 15.598 1.00 26.05 324 LYS A N 1
ATOM 2382 C CA . LYS A 1 324 ? -12.660 22.998 16.858 1.00 26.05 324 LYS A CA 1
ATOM 2383 C C . LYS A 1 324 ? -13.682 23.642 17.794 1.00 26.05 324 LYS A C 1
ATOM 2385 O O . LYS A 1 324 ? -13.935 24.839 17.689 1.00 26.05 324 LYS A O 1
ATOM 2390 N N . HIS A 1 325 ? -14.256 22.867 18.706 1.00 27.86 325 HIS A N 1
ATOM 2391 C CA . HIS A 1 325 ? -14.862 23.414 19.902 1.00 27.86 325 HIS A CA 1
ATOM 2392 C C . HIS A 1 325 ? -13.705 23.903 20.764 1.00 27.86 325 HIS A C 1
ATOM 2394 O O . HIS A 1 325 ? -13.140 23.172 21.569 1.00 27.86 325 HIS A O 1
ATOM 2400 N N . THR A 1 326 ? -13.297 25.151 20.544 1.00 24.95 326 THR A N 1
ATOM 2401 C CA . THR A 1 326 ? -12.613 25.912 21.583 1.00 24.95 326 THR A CA 1
ATOM 2402 C C . THR A 1 326 ? -13.572 26.004 22.768 1.00 24.95 326 THR A C 1
ATOM 2404 O O . THR A 1 326 ? -14.661 26.559 22.592 1.00 24.95 326 THR A O 1
ATOM 2407 N N . PRO A 1 327 ? -13.219 25.482 23.953 1.00 26.95 327 PRO A N 1
ATOM 2408 C CA . PRO A 1 327 ? -13.974 25.789 25.149 1.00 26.95 327 PRO A CA 1
ATOM 2409 C C . PRO A 1 327 ? -13.768 27.276 25.432 1.00 26.95 327 PRO A C 1
ATOM 2411 O O . PRO A 1 327 ? -12.664 27.721 25.749 1.00 26.95 327 PRO A O 1
ATOM 2414 N N . THR A 1 328 ? -14.826 28.063 25.262 1.00 25.02 328 THR A N 1
ATOM 2415 C CA . THR A 1 328 ? -14.905 29.402 25.838 1.00 25.02 328 THR A CA 1
ATOM 2416 C C . THR A 1 328 ? -14.890 29.232 27.349 1.00 25.02 328 THR A C 1
ATOM 2418 O O . THR A 1 328 ? -15.889 28.846 27.951 1.00 25.02 328 THR A O 1
ATOM 2421 N N . VAL A 1 329 ? -13.723 29.467 27.946 1.00 29.31 329 VAL A N 1
ATOM 2422 C CA . VAL A 1 329 ? -13.591 29.692 29.382 1.00 29.31 329 VAL A CA 1
ATOM 2423 C C . VAL A 1 329 ? -14.315 31.000 29.674 1.00 29.31 329 VAL A C 1
ATOM 2425 O O . VAL A 1 329 ? -13.809 32.083 29.385 1.00 29.31 329 VAL A O 1
ATOM 2428 N N . ASP A 1 330 ? -15.537 30.873 30.176 1.00 25.30 330 ASP A N 1
ATOM 2429 C CA . ASP A 1 330 ? -16.325 31.976 30.701 1.00 25.30 330 ASP A CA 1
ATOM 2430 C C . ASP A 1 330 ? -15.662 32.452 32.000 1.00 25.30 330 ASP A C 1
ATOM 2432 O O . ASP A 1 330 ? -15.758 31.825 33.059 1.00 25.30 330 ASP A O 1
ATOM 2436 N N . SER A 1 331 ? -14.880 33.527 31.905 1.00 28.25 331 SER A N 1
ATOM 2437 C CA . SER A 1 331 ? -14.336 34.217 33.066 1.00 28.25 331 SER A CA 1
ATOM 2438 C C . SER A 1 331 ? -15.451 35.040 33.706 1.00 28.25 331 SER A C 1
ATOM 2440 O O . SER A 1 331 ? -15.619 36.225 33.414 1.00 28.25 331 SER A O 1
ATOM 2442 N N . GLY A 1 332 ? -16.211 34.407 34.595 1.00 24.36 332 GLY A N 1
ATOM 2443 C CA . GLY A 1 332 ? -17.178 35.099 35.432 1.00 24.36 332 GLY A CA 1
ATOM 2444 C C . GLY A 1 332 ? -16.504 36.144 36.329 1.00 24.36 332 GLY A C 1
ATOM 2445 O O . GLY A 1 332 ? -15.629 35.826 37.135 1.00 24.36 332 GLY A O 1
ATOM 2446 N N . LYS A 1 333 ? -16.978 37.390 36.245 1.00 23.83 333 LYS A N 1
ATOM 2447 C CA . LYS A 1 333 ? -17.073 38.298 37.396 1.00 23.83 333 LYS A CA 1
ATOM 2448 C C . LYS A 1 333 ? -18.443 38.991 37.396 1.00 23.83 333 LYS A C 1
ATOM 2450 O O . LYS A 1 333 ? -19.019 39.204 36.333 1.00 23.83 333 LYS A O 1
ATOM 2455 N N . PRO A 1 334 ? -18.994 39.257 38.590 1.00 27.02 334 PRO A N 1
ATOM 2456 C CA . PRO A 1 334 ? -20.418 39.107 38.869 1.00 27.02 334 PRO A CA 1
ATOM 2457 C C . PRO A 1 334 ? -21.215 40.372 38.547 1.00 27.02 334 PRO A C 1
ATOM 2459 O O . PRO A 1 334 ? -20.761 41.478 38.833 1.00 27.02 334 PRO A O 1
ATOM 2462 N N . GLN A 1 335 ? -22.430 40.208 38.019 1.00 27.52 335 GLN A N 1
ATOM 2463 C CA . GLN A 1 335 ? -23.386 41.307 37.893 1.00 27.52 335 GLN A CA 1
ATOM 2464 C C . GLN A 1 335 ? -24.489 41.199 38.944 1.00 27.52 335 GLN A C 1
ATOM 2466 O O . GLN A 1 335 ? -25.184 40.195 39.085 1.00 27.52 335 GLN A O 1
ATOM 2471 N N . GLN A 1 336 ? -24.565 42.284 39.703 1.00 26.61 336 GLN A N 1
ATOM 2472 C CA . GLN A 1 336 ? -25.486 42.590 40.777 1.00 26.61 336 GLN A CA 1
ATOM 2473 C C . GLN A 1 336 ? -26.884 42.901 40.228 1.00 26.61 336 GLN A C 1
ATOM 2475 O O . GLN A 1 336 ? -27.045 43.575 39.214 1.00 26.61 336 GLN A O 1
ATOM 2480 N N . LEU A 1 337 ? -27.885 42.398 40.942 1.00 27.05 337 LEU A N 1
ATOM 2481 C CA . LEU A 1 337 ? -29.313 42.557 40.704 1.00 27.05 337 LEU A CA 1
ATOM 2482 C C . LEU A 1 337 ? -29.775 43.976 41.084 1.00 27.05 337 LEU A C 1
ATOM 2484 O O . LEU A 1 337 ? -29.621 44.354 42.244 1.00 27.05 337 LEU A O 1
ATOM 2488 N N . THR A 1 338 ? -30.433 44.710 40.181 1.00 25.62 338 THR A N 1
ATOM 2489 C CA . THR A 1 338 ? -31.388 45.767 40.565 1.00 25.62 338 THR A CA 1
ATOM 2490 C C . THR A 1 338 ? -32.549 45.887 39.577 1.00 25.62 338 THR A C 1
ATOM 2492 O O . THR A 1 338 ? -32.400 45.869 38.359 1.00 25.62 338 THR A O 1
ATOM 2495 N N . LEU A 1 339 ? -33.731 45.968 40.182 1.00 25.23 339 LEU A N 1
ATOM 2496 C CA . LEU A 1 339 ? -35.070 46.090 39.619 1.00 25.23 339 LEU A CA 1
ATOM 2497 C C . LEU A 1 339 ? -35.363 47.528 39.168 1.00 25.23 339 LEU A C 1
ATOM 2499 O O . LEU A 1 339 ? -34.918 48.459 39.833 1.00 25.23 339 LEU A O 1
ATOM 2503 N N . LEU A 1 340 ? -36.208 47.682 38.139 1.00 27.58 340 LEU A N 1
ATOM 2504 C CA . LEU A 1 340 ? -37.470 48.459 38.133 1.00 27.58 340 LEU A CA 1
ATOM 2505 C C . LEU A 1 340 ? -37.858 48.899 36.707 1.00 27.58 340 LEU A C 1
ATOM 2507 O O . LEU A 1 340 ? -37.067 49.465 35.960 1.00 27.58 340 LEU A O 1
ATOM 2511 N N . SER A 1 341 ? -39.116 48.623 36.356 1.00 26.55 341 SER A N 1
ATOM 2512 C CA . SER A 1 341 ? -39.850 49.102 35.172 1.00 26.55 341 SER A CA 1
ATOM 2513 C C . SER A 1 341 ? -40.167 50.619 35.275 1.00 26.55 341 SER A C 1
ATOM 2515 O O . SER A 1 341 ? -39.918 51.191 36.338 1.00 26.55 341 SER A O 1
ATOM 2517 N N . PRO A 1 342 ? -40.764 51.293 34.257 1.00 35.62 342 PRO A N 1
ATOM 2518 C CA . PRO A 1 342 ? -42.194 51.111 33.955 1.00 35.62 342 PRO A CA 1
ATOM 2519 C C . PRO A 1 342 ? -42.642 51.258 32.479 1.00 35.62 342 PRO A C 1
ATOM 2521 O O . PRO A 1 342 ? -41.911 51.649 31.576 1.00 35.62 342 PRO A O 1
ATOM 2524 N N . LEU A 1 343 ? -43.918 50.899 32.317 1.00 26.50 343 LEU A N 1
ATOM 2525 C CA . LEU A 1 343 ? -44.805 50.778 31.155 1.00 26.50 343 LEU A CA 1
ATOM 2526 C C . LEU A 1 343 ? -45.195 52.095 30.442 1.00 26.50 343 LEU A C 1
ATOM 2528 O O . LEU A 1 343 ? -45.322 53.127 31.098 1.00 26.50 343 LEU A O 1
ATOM 2532 N N . LYS A 1 344 ? -45.576 51.988 29.151 1.00 26.45 344 LYS A N 1
ATOM 2533 C CA . LYS A 1 344 ? -46.786 52.575 28.491 1.00 26.45 344 LYS A CA 1
ATOM 2534 C C . LYS A 1 344 ? -46.812 52.169 27.000 1.00 26.45 344 LYS A C 1
ATOM 2536 O O . LYS A 1 344 ? -45.842 52.400 26.297 1.00 26.45 344 LYS A O 1
ATOM 2541 N N . GLU A 1 345 ? -47.734 51.312 26.550 1.00 25.64 345 GLU A N 1
ATOM 2542 C CA . GLU A 1 345 ? -49.131 51.526 26.089 1.00 25.64 345 GLU A CA 1
ATOM 2543 C C . GLU A 1 345 ? -49.322 51.933 24.602 1.00 25.64 345 GLU A C 1
ATOM 2545 O O . GLU A 1 345 ? -48.937 53.029 24.215 1.00 25.64 345 GLU A O 1
ATOM 2550 N N . LYS A 1 346 ? -50.118 51.093 23.891 1.00 24.95 346 LYS A N 1
ATOM 2551 C CA . LYS A 1 346 ? -51.125 51.381 22.821 1.00 24.95 346 LYS A CA 1
ATOM 2552 C C . LYS A 1 346 ? -50.606 51.856 21.443 1.00 24.95 346 LYS A C 1
ATOM 2554 O O . LYS A 1 346 ? -49.646 52.595 21.376 1.00 24.95 346 LYS A O 1
ATOM 2559 N N . LYS A 1 347 ? -51.183 51.536 20.269 1.00 25.50 347 LYS A N 1
ATOM 2560 C CA . LYS A 1 347 ? -52.524 51.094 19.791 1.00 25.50 347 LYS A CA 1
ATOM 2561 C C . LYS A 1 347 ? -52.344 50.598 18.322 1.00 25.50 347 LYS A C 1
ATOM 2563 O O . LYS A 1 347 ? -51.582 51.214 17.593 1.00 25.50 347 LYS A O 1
ATOM 2568 N N . THR A 1 348 ? -52.809 49.403 17.936 1.00 23.31 348 THR A N 1
ATOM 2569 C CA . THR A 1 348 ? -53.965 49.061 17.048 1.00 23.31 348 THR A CA 1
ATOM 2570 C C . THR A 1 348 ? -54.096 49.679 15.639 1.00 23.31 348 THR A C 1
ATOM 2572 O O . THR A 1 348 ? -54.135 50.900 15.526 1.00 23.31 348 THR A O 1
ATOM 2575 N N . ALA A 1 349 ? -54.466 48.785 14.691 1.00 27.41 349 ALA A N 1
ATOM 2576 C CA . ALA A 1 349 ? -55.349 48.955 13.507 1.00 27.41 349 ALA A CA 1
ATOM 2577 C C . ALA A 1 349 ? -54.751 49.640 12.251 1.00 27.41 349 ALA A C 1
ATOM 2579 O O . ALA A 1 349 ? -53.942 50.541 12.389 1.00 27.41 349 ALA A O 1
ATOM 2580 N N . ASP A 1 350 ? -55.111 49.359 10.989 1.00 25.47 350 ASP A N 1
ATOM 2581 C CA . ASP A 1 350 ? -55.983 48.395 10.281 1.00 25.47 350 ASP A CA 1
ATOM 2582 C C . ASP A 1 350 ? -55.826 48.672 8.751 1.00 25.47 350 ASP A C 1
ATOM 2584 O O . ASP A 1 350 ? -55.410 49.765 8.375 1.00 25.47 350 ASP A O 1
ATOM 2588 N N . LYS A 1 351 ? -56.239 47.708 7.908 1.00 27.09 351 LYS A N 1
ATOM 2589 C CA . LYS A 1 351 ? -56.751 47.803 6.514 1.00 27.09 351 LYS A CA 1
ATOM 2590 C C . LYS A 1 351 ? -55.921 48.341 5.334 1.00 27.09 351 LYS A C 1
ATOM 2592 O O . LYS A 1 351 ? -55.390 49.441 5.340 1.00 27.09 351 LYS A O 1
ATOM 2597 N N . GLY A 1 352 ? -56.091 47.642 4.200 1.00 25.58 352 GLY A N 1
ATOM 2598 C CA . GLY A 1 352 ? -56.130 48.284 2.879 1.00 25.58 352 GLY A CA 1
ATOM 2599 C C . GLY A 1 352 ? -55.880 47.365 1.681 1.00 25.58 352 GLY A C 1
ATOM 2600 O O . GLY A 1 352 ? -54.753 47.252 1.221 1.00 25.58 352 GLY A O 1
ATOM 2601 N N . ALA A 1 353 ? -56.933 46.745 1.144 1.00 26.86 353 ALA A N 1
ATOM 2602 C CA . ALA A 1 353 ? -56.933 46.071 -0.158 1.00 26.86 353 ALA A CA 1
ATOM 2603 C C . ALA A 1 353 ? -56.932 47.078 -1.327 1.00 26.86 353 ALA A C 1
ATOM 2605 O O . ALA A 1 353 ? -57.472 48.170 -1.171 1.00 26.86 353 ALA A O 1
ATOM 2606 N N . THR A 1 354 ? -56.442 46.695 -2.516 1.00 27.14 354 THR A N 1
ATOM 2607 C CA . THR A 1 354 ? -57.151 46.898 -3.804 1.00 27.14 354 THR A CA 1
ATOM 2608 C C . THR A 1 354 ? -56.424 46.296 -5.014 1.00 27.14 354 THR A C 1
ATOM 2610 O O . THR A 1 354 ? -55.207 46.299 -5.146 1.00 27.14 354 THR A O 1
ATOM 2613 N N . THR A 1 355 ? -57.259 45.777 -5.907 1.00 26.69 355 THR A N 1
ATOM 2614 C CA . THR A 1 355 ? -57.059 45.189 -7.237 1.00 26.69 355 THR A CA 1
ATOM 2615 C C . THR A 1 355 ? -56.859 46.228 -8.351 1.00 26.69 355 THR A C 1
ATOM 2617 O O . THR A 1 355 ? -57.523 47.262 -8.296 1.00 26.69 355 THR A O 1
ATOM 2620 N N . LYS A 1 356 ? -56.157 45.892 -9.453 1.00 29.44 356 LYS A N 1
ATOM 2621 C CA . LYS A 1 356 ? -56.642 46.117 -10.843 1.00 29.44 356 LYS A CA 1
ATOM 2622 C C . LYS A 1 356 ? -55.743 45.502 -11.928 1.00 29.44 356 LYS A C 1
ATOM 2624 O O . LYS A 1 356 ? -54.566 45.246 -11.716 1.00 29.44 356 LYS A O 1
ATOM 2629 N N . ALA A 1 357 ? -56.363 45.258 -13.081 1.00 27.05 357 ALA A N 1
ATOM 2630 C CA . ALA A 1 357 ? -55.952 44.386 -14.174 1.00 27.05 357 ALA A CA 1
ATOM 2631 C C . ALA A 1 357 ? -55.598 45.118 -15.493 1.00 27.05 357 ALA A C 1
ATOM 2633 O O . ALA A 1 357 ? -56.035 46.244 -15.706 1.00 27.05 357 ALA A O 1
ATOM 2634 N N . ALA A 1 358 ? -54.952 44.349 -16.389 1.00 26.70 358 ALA A N 1
ATOM 2635 C CA . ALA A 1 358 ? -55.131 44.238 -17.854 1.00 26.70 358 ALA A CA 1
ATOM 2636 C C . ALA A 1 358 ? -54.512 45.242 -18.866 1.00 26.70 358 ALA A C 1
ATOM 2638 O O . ALA A 1 358 ? -54.711 46.446 -18.771 1.00 26.70 358 ALA A O 1
ATOM 2639 N N . ALA A 1 359 ? -53.895 44.647 -19.917 1.00 27.69 359 ALA A N 1
ATOM 2640 C CA . ALA A 1 359 ? -53.979 44.913 -21.383 1.00 27.69 359 ALA A CA 1
ATOM 2641 C C . ALA A 1 359 ? -52.580 44.878 -22.069 1.00 27.69 359 ALA A C 1
ATOM 2643 O O . ALA A 1 359 ? -51.717 45.679 -21.747 1.00 27.69 359 ALA A O 1
ATOM 2644 N N . ALA A 1 360 ? -52.205 43.854 -22.856 1.00 27.56 360 ALA A N 1
ATOM 2645 C CA . ALA A 1 360 ? -52.528 43.547 -24.270 1.00 27.56 360 ALA A CA 1
ATOM 2646 C C . ALA A 1 360 ? -51.641 44.247 -25.337 1.00 27.56 360 ALA A C 1
ATOM 2648 O O . ALA A 1 360 ? 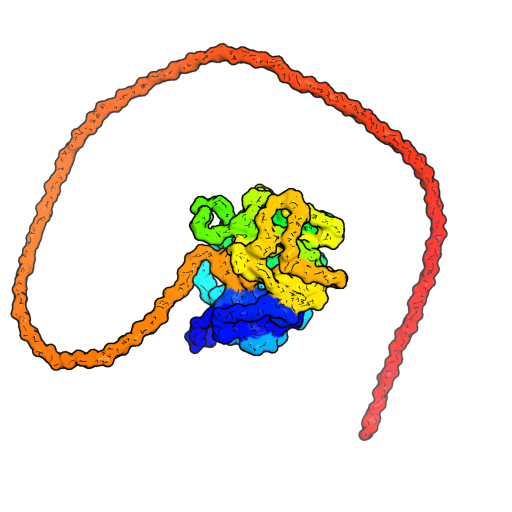-51.725 45.460 -25.495 1.00 27.56 360 ALA A O 1
ATOM 2649 N N . LYS A 1 361 ? -50.890 43.459 -26.142 1.00 27.69 361 LYS A N 1
ATOM 2650 C CA . LYS A 1 361 ? -50.807 43.513 -27.632 1.00 27.69 361 LYS A CA 1
ATOM 2651 C C . LYS A 1 361 ? -49.799 42.490 -28.224 1.00 27.69 361 LYS A C 1
ATOM 2653 O O . LYS A 1 361 ? -48.671 42.370 -27.769 1.00 27.69 361 LYS A O 1
ATOM 2658 N N . LYS A 1 362 ? -50.238 41.788 -29.278 1.00 26.20 362 LYS A N 1
ATOM 2659 C CA . LYS A 1 362 ? -49.507 40.966 -30.292 1.00 26.20 362 LYS A CA 1
ATOM 2660 C C . LYS A 1 362 ? -49.663 41.717 -31.654 1.00 26.20 362 LYS A C 1
ATOM 2662 O O . LYS A 1 362 ? -50.360 42.734 -31.625 1.00 26.20 362 LYS A O 1
ATOM 2667 N N . PRO A 1 363 ? -49.289 41.230 -32.868 1.00 45.34 363 PRO A N 1
ATOM 2668 C CA . PRO A 1 363 ? -48.284 40.254 -33.361 1.00 45.34 363 PRO A CA 1
ATOM 2669 C C . PRO A 1 363 ? -47.441 40.767 -34.568 1.00 45.34 363 PRO A C 1
ATOM 2671 O O . PRO A 1 363 ? -47.791 41.766 -35.181 1.00 45.34 363 PRO A O 1
ATOM 2674 N N . ALA A 1 364 ? -46.449 39.989 -35.034 1.00 28.00 364 ALA A N 1
ATOM 2675 C CA . ALA A 1 364 ? -46.251 39.719 -36.474 1.00 28.00 364 ALA A CA 1
ATOM 2676 C C . ALA A 1 364 ? -45.334 38.504 -36.712 1.00 28.00 364 ALA A C 1
ATOM 2678 O O . ALA A 1 364 ? -44.333 38.318 -36.030 1.00 28.00 364 ALA A O 1
ATOM 2679 N N . ALA A 1 365 ? -45.699 37.693 -37.702 1.00 28.88 365 ALA A N 1
ATOM 2680 C CA . ALA A 1 365 ? -44.986 36.530 -38.221 1.00 28.88 365 ALA A CA 1
ATOM 2681 C C . ALA A 1 365 ? -44.801 36.695 -39.738 1.00 28.88 365 ALA A C 1
ATOM 2683 O O . ALA A 1 365 ? -45.664 37.310 -40.365 1.00 28.88 365 ALA A O 1
ATOM 2684 N N . LYS A 1 366 ? -43.770 36.075 -40.337 1.00 27.92 366 LYS A N 1
ATOM 2685 C CA . LYS A 1 366 ? -43.883 35.323 -41.607 1.00 27.92 366 LYS A CA 1
ATOM 2686 C C . LYS A 1 366 ? -42.591 34.588 -41.984 1.00 27.92 366 LYS A C 1
ATOM 2688 O O . LYS A 1 366 ? -41.487 35.053 -41.734 1.00 27.92 366 LYS A O 1
ATOM 2693 N N . ALA A 1 367 ? -42.806 33.424 -42.589 1.00 27.84 367 ALA A N 1
ATOM 2694 C CA . ALA A 1 367 ? -41.852 32.429 -43.057 1.00 27.84 367 ALA A CA 1
ATOM 2695 C C . ALA A 1 367 ? -41.552 32.563 -44.564 1.00 27.84 367 ALA A C 1
ATOM 2697 O O . ALA A 1 367 ? -42.340 33.177 -45.284 1.00 27.84 367 ALA A O 1
ATOM 2698 N N . GLY A 1 368 ? -40.516 31.862 -45.052 1.00 24.38 368 GLY A N 1
ATOM 2699 C CA . GLY A 1 368 ? -40.545 31.286 -46.404 1.00 24.38 368 GLY A CA 1
ATOM 2700 C C . GLY A 1 368 ? -39.209 31.055 -47.130 1.00 24.38 368 GLY A C 1
ATOM 2701 O O . GLY A 1 368 ? -38.497 32.004 -47.427 1.00 24.38 368 GLY A O 1
ATOM 2702 N N . ALA A 1 369 ? -39.028 29.795 -47.554 1.00 26.23 369 ALA A N 1
ATOM 2703 C CA . ALA A 1 369 ? -38.439 29.319 -48.819 1.00 26.23 369 ALA A CA 1
ATOM 2704 C C . ALA A 1 369 ? -36.981 28.796 -48.873 1.00 26.23 369 ALA A C 1
ATOM 2706 O O . ALA A 1 369 ? -36.001 29.472 -48.583 1.00 26.23 369 ALA A O 1
ATOM 2707 N N . ALA A 1 370 ? -36.899 27.551 -49.358 1.00 26.95 370 ALA A N 1
ATOM 2708 C CA . ALA A 1 370 ? -35.728 26.757 -49.714 1.00 26.95 370 ALA A CA 1
ATOM 2709 C C . ALA A 1 370 ? -35.143 27.120 -51.091 1.00 26.95 370 ALA A C 1
ATOM 2711 O O . ALA A 1 370 ? -35.923 27.450 -51.980 1.00 26.95 370 ALA A O 1
ATOM 2712 N N . LYS A 1 371 ? -33.826 26.909 -51.299 1.00 27.98 371 LYS A N 1
ATOM 2713 C CA . LYS A 1 371 ? -33.191 26.508 -52.580 1.00 27.98 371 LYS A CA 1
ATOM 2714 C C . LYS A 1 371 ? -31.818 25.844 -52.348 1.00 27.98 371 LYS A C 1
ATOM 2716 O O . LYS A 1 371 ? -30.944 26.422 -51.713 1.00 27.98 371 LYS A O 1
ATOM 2721 N N . THR A 1 372 ? -31.623 24.655 -52.917 1.00 27.56 372 THR A N 1
ATOM 2722 C CA . THR A 1 372 ? -30.323 24.079 -53.324 1.00 27.56 372 THR A CA 1
ATOM 2723 C C . THR A 1 372 ? -29.789 24.790 -54.580 1.00 27.56 372 THR A C 1
ATOM 2725 O O . THR A 1 372 ? -30.585 25.365 -55.328 1.00 27.56 372 THR A O 1
ATOM 2728 N N . PRO A 1 373 ? -28.465 24.749 -54.852 1.00 31.22 373 PRO A N 1
ATOM 2729 C CA . PRO A 1 373 ? -28.017 23.972 -56.022 1.00 31.22 373 PRO A CA 1
ATOM 2730 C C . PRO A 1 373 ? -26.638 23.261 -55.924 1.00 31.22 373 PRO A C 1
ATOM 2732 O O . PRO A 1 373 ? -25.665 23.759 -55.372 1.00 31.22 373 PRO A O 1
ATOM 2735 N N . ALA A 1 374 ? -26.627 22.076 -56.544 1.00 27.55 374 ALA A N 1
ATOM 2736 C CA . ALA A 1 374 ? -25.611 21.287 -57.264 1.00 27.55 374 ALA A CA 1
ATOM 2737 C C . ALA A 1 374 ? -24.081 21.601 -57.275 1.00 27.55 374 ALA A C 1
ATOM 2739 O O . ALA A 1 374 ? -23.623 22.612 -57.793 1.00 27.55 374 ALA A O 1
ATOM 2740 N N . LYS A 1 375 ? -23.323 20.538 -56.935 1.00 25.98 375 LYS A N 1
ATOM 2741 C CA . LYS A 1 375 ? -22.315 19.786 -57.740 1.00 25.98 375 LYS A CA 1
ATOM 2742 C C . LYS A 1 375 ? -21.081 20.510 -58.322 1.00 25.98 375 LYS A C 1
ATOM 2744 O O . LYS A 1 375 ? -21.167 21.114 -59.384 1.00 25.98 375 LYS A O 1
ATOM 2749 N N . LYS A 1 376 ? -19.894 20.149 -57.800 1.00 27.86 376 LYS A N 1
ATOM 2750 C CA . LYS A 1 376 ? -18.706 19.751 -58.597 1.00 27.86 376 LYS A CA 1
ATOM 2751 C C . LYS A 1 376 ? -17.904 18.646 -57.889 1.00 27.86 376 LYS A C 1
ATOM 2753 O O . LYS A 1 376 ? -17.459 18.810 -56.761 1.00 27.86 376 LYS A O 1
ATOM 2758 N N . THR A 1 377 ? -17.745 17.521 -58.582 1.00 27.73 377 THR A N 1
ATOM 2759 C CA . THR A 1 377 ? -16.802 16.418 -58.321 1.00 27.73 377 THR A CA 1
ATOM 2760 C C . THR A 1 377 ? -15.360 16.863 -58.618 1.00 27.73 377 THR A C 1
ATOM 2762 O O . THR A 1 377 ? -15.176 17.781 -59.421 1.00 27.73 377 THR A O 1
ATOM 2765 N N . PRO A 1 378 ? -14.336 16.175 -58.078 1.00 29.59 378 PRO A N 1
ATOM 2766 C CA . PRO A 1 378 ? -13.567 15.300 -58.974 1.00 29.59 378 PRO A CA 1
ATOM 2767 C C . PRO A 1 378 ? -13.169 13.926 -58.393 1.00 29.59 378 PRO A C 1
ATOM 2769 O O . PRO A 1 378 ? -12.685 13.794 -57.276 1.00 29.59 378 PRO A O 1
ATOM 2772 N N . ALA A 1 379 ? -13.386 12.922 -59.246 1.00 27.48 379 ALA A N 1
ATOM 2773 C CA . ALA A 1 379 ? -12.599 11.721 -59.546 1.00 27.48 379 ALA A CA 1
ATOM 2774 C C . ALA A 1 379 ? -11.649 11.088 -58.497 1.00 27.48 379 ALA A C 1
ATOM 2776 O O . ALA A 1 379 ? -10.527 11.529 -58.271 1.00 27.48 379 ALA A O 1
ATOM 2777 N N . SER A 1 380 ? -12.085 9.919 -58.017 1.00 26.97 380 SER A N 1
ATOM 2778 C CA . SER A 1 380 ? -11.383 8.621 -58.021 1.00 26.97 380 SER A CA 1
ATOM 2779 C C . SER A 1 380 ? -9.857 8.582 -58.224 1.00 26.97 380 SER A C 1
ATOM 2781 O O . SER A 1 380 ? -9.374 8.779 -59.340 1.00 26.97 380 SER A O 1
ATOM 2783 N N . LYS A 1 381 ? -9.142 8.046 -57.224 1.00 29.48 381 LYS A N 1
ATOM 2784 C CA . LYS A 1 381 ? -8.114 7.008 -57.435 1.00 29.48 381 LYS A CA 1
ATOM 2785 C C . LYS A 1 381 ? -8.199 5.959 -56.325 1.00 29.48 381 LYS A C 1
ATOM 2787 O O . LYS A 1 381 ? -7.980 6.250 -55.155 1.00 29.48 381 LYS A O 1
ATOM 2792 N N . ALA A 1 382 ? -8.549 4.742 -56.727 1.00 30.00 382 ALA A N 1
ATOM 2793 C CA . ALA A 1 382 ? -8.484 3.540 -55.913 1.00 30.00 382 ALA A CA 1
ATOM 2794 C C . ALA A 1 382 ? -7.024 3.210 -55.549 1.00 30.00 382 ALA A C 1
ATOM 2796 O O . ALA A 1 382 ? -6.159 3.311 -56.424 1.00 30.00 382 ALA A O 1
ATOM 2797 N N . PRO A 1 383 ? -6.726 2.738 -54.328 1.00 30.73 383 PRO A N 1
ATOM 2798 C CA . PRO A 1 383 ? -5.534 1.951 -54.097 1.00 30.73 383 PRO A CA 1
ATOM 2799 C C . PRO A 1 383 ? -5.837 0.501 -54.480 1.00 30.73 383 PRO A C 1
ATOM 2801 O O . PRO A 1 383 ? -6.657 -0.191 -53.879 1.00 30.73 383 PRO A O 1
ATOM 2804 N N . THR A 1 384 ? -5.171 0.070 -55.541 1.00 28.50 384 THR A N 1
ATOM 2805 C CA . THR A 1 384 ? -5.102 -1.306 -56.008 1.00 28.50 384 THR A CA 1
ATOM 2806 C C . THR A 1 384 ? -4.603 -2.231 -54.902 1.00 28.50 384 THR A C 1
ATOM 2808 O O . THR A 1 384 ? -3.551 -2.021 -54.298 1.00 28.50 384 THR A O 1
ATOM 2811 N N . ALA A 1 385 ? -5.356 -3.306 -54.683 1.00 32.47 385 ALA A N 1
ATOM 2812 C CA . ALA A 1 385 ? -4.909 -4.465 -53.939 1.00 32.47 385 ALA A CA 1
ATOM 2813 C C . ALA A 1 385 ? -3.656 -5.050 -54.612 1.00 32.47 385 ALA A C 1
ATOM 2815 O O . ALA A 1 385 ? -3.730 -5.656 -55.681 1.00 32.47 385 ALA A O 1
ATOM 2816 N N . LYS A 1 386 ? -2.494 -4.894 -53.972 1.00 31.09 386 LYS A N 1
ATOM 2817 C CA . LYS A 1 386 ? -1.320 -5.732 -54.226 1.00 31.09 386 LYS A CA 1
ATOM 2818 C C . LYS A 1 386 ? -1.167 -6.716 -53.077 1.00 31.09 386 LYS A C 1
ATOM 2820 O O . LYS A 1 386 ? -0.626 -6.398 -52.027 1.00 31.09 386 LYS A O 1
ATOM 2825 N N . LYS A 1 387 ? -1.649 -7.929 -53.339 1.00 31.86 387 LYS A N 1
ATOM 2826 C CA . LYS A 1 387 ? -1.260 -9.190 -52.705 1.00 31.86 387 LYS A CA 1
ATOM 2827 C C . LYS A 1 387 ? 0.273 -9.296 -52.634 1.00 31.86 387 LYS A C 1
ATOM 2829 O O . LYS A 1 387 ? 0.903 -9.347 -53.691 1.00 31.86 387 LYS A O 1
ATOM 2834 N N . PRO A 1 388 ? 0.886 -9.430 -51.449 1.00 32.31 388 PRO A N 1
ATOM 2835 C CA . PRO A 1 388 ? 2.176 -10.084 -51.333 1.00 32.31 388 PRO A CA 1
ATOM 2836 C C . PRO A 1 388 ? 1.926 -11.590 -51.298 1.00 32.31 388 PRO A C 1
ATOM 2838 O O . PRO A 1 388 ? 1.183 -12.108 -50.464 1.00 32.31 388 PRO A O 1
ATOM 2841 N N . ALA A 1 389 ? 2.505 -12.283 -52.272 1.00 30.66 389 ALA A N 1
ATOM 2842 C CA . ALA A 1 389 ? 2.506 -13.728 -52.361 1.00 30.66 389 ALA A CA 1
ATOM 2843 C C . ALA A 1 389 ? 3.060 -14.354 -51.073 1.00 30.66 389 ALA A C 1
ATOM 2845 O O . ALA A 1 389 ? 4.126 -13.974 -50.587 1.00 30.66 389 ALA A O 1
ATOM 2846 N N . ALA A 1 390 ? 2.337 -15.349 -50.564 1.00 29.06 390 ALA A N 1
ATOM 2847 C CA . ALA A 1 390 ? 2.842 -16.291 -49.587 1.00 29.06 390 ALA A CA 1
ATOM 2848 C C . ALA A 1 390 ? 4.105 -16.962 -50.151 1.00 29.06 390 ALA A C 1
ATOM 2850 O O . ALA A 1 390 ? 4.031 -17.766 -51.080 1.00 29.06 390 ALA A O 1
ATOM 2851 N N . LYS A 1 391 ? 5.271 -16.625 -49.595 1.00 30.77 391 LYS A N 1
ATOM 2852 C CA . LYS A 1 391 ? 6.433 -17.509 -49.644 1.00 30.77 391 LYS A CA 1
ATOM 2853 C C . LYS A 1 391 ? 6.275 -18.503 -48.503 1.00 30.77 391 LYS A C 1
ATOM 2855 O O . LYS A 1 391 ? 6.415 -18.145 -47.337 1.00 30.77 391 LYS A O 1
ATOM 2860 N N . ALA A 1 392 ? 5.948 -19.735 -48.867 1.00 33.69 392 ALA A N 1
ATOM 2861 C CA . ALA A 1 392 ? 6.039 -20.888 -47.992 1.00 33.69 392 ALA A CA 1
ATOM 2862 C C . ALA A 1 392 ? 7.474 -21.007 -47.442 1.00 33.69 392 ALA A C 1
ATOM 2864 O O . ALA A 1 392 ? 8.421 -21.025 -48.235 1.00 33.69 392 ALA A O 1
ATOM 2865 N N . PRO A 1 393 ? 7.677 -21.111 -46.120 1.00 33.47 393 PRO A N 1
ATOM 2866 C CA . PRO A 1 393 ? 8.902 -21.679 -45.598 1.00 33.47 393 PRO A CA 1
ATOM 2867 C C . PRO A 1 393 ? 8.841 -23.199 -45.774 1.00 33.47 393 PRO A C 1
ATOM 2869 O O . PRO A 1 393 ? 7.927 -23.866 -45.291 1.00 33.47 393 PRO A O 1
ATOM 2872 N N . ALA A 1 394 ? 9.819 -23.726 -46.509 1.00 31.25 394 ALA A N 1
ATOM 2873 C CA . ALA A 1 394 ? 10.039 -25.148 -46.703 1.00 31.25 394 ALA A CA 1
ATOM 2874 C C . ALA A 1 394 ? 10.125 -25.870 -45.349 1.00 31.25 394 ALA A C 1
ATOM 2876 O O . ALA A 1 394 ? 11.031 -25.631 -44.547 1.00 31.25 394 ALA A O 1
ATOM 2877 N N . THR A 1 395 ? 9.182 -26.777 -45.116 1.00 29.47 395 THR A N 1
ATOM 2878 C CA . THR A 1 395 ? 9.224 -27.769 -44.050 1.00 29.47 395 THR A CA 1
ATOM 2879 C C . THR A 1 395 ? 10.360 -28.747 -44.335 1.00 29.47 395 THR A C 1
ATOM 2881 O O . THR A 1 395 ? 10.233 -29.686 -45.116 1.00 29.47 395 THR A O 1
ATOM 2884 N N . LYS A 1 396 ? 11.510 -28.532 -43.692 1.00 34.09 396 LYS A N 1
ATOM 2885 C CA . LYS A 1 396 ? 12.489 -29.602 -43.498 1.00 34.09 396 LYS A CA 1
ATOM 2886 C C . LYS A 1 396 ? 11.987 -30.480 -42.360 1.00 34.09 396 LYS A C 1
ATOM 2888 O O . LYS A 1 396 ? 12.057 -30.084 -41.204 1.00 34.09 396 LYS A O 1
ATOM 2893 N N . THR A 1 397 ? 11.478 -31.652 -42.712 1.00 33.31 397 THR A N 1
ATOM 2894 C CA . THR A 1 397 ? 11.257 -32.789 -41.815 1.00 33.31 397 THR A CA 1
ATOM 2895 C C . THR A 1 397 ? 12.606 -33.333 -41.336 1.00 33.31 397 THR A C 1
ATOM 2897 O O . THR A 1 397 ? 13.424 -33.707 -42.179 1.00 33.31 397 THR A O 1
ATOM 2900 N N . PRO A 1 398 ? 12.848 -33.473 -40.021 1.00 34.19 398 PRO A N 1
ATOM 2901 C CA . PRO A 1 398 ? 13.799 -34.447 -39.508 1.00 34.19 398 PRO A CA 1
ATOM 2902 C C . PRO A 1 398 ? 13.036 -35.659 -38.971 1.00 34.19 398 PRO A C 1
ATOM 2904 O O . PRO A 1 398 ? 12.082 -35.541 -38.204 1.00 34.19 398 PRO A O 1
ATOM 2907 N N . ALA A 1 399 ? 13.478 -36.828 -39.423 1.00 32.69 399 ALA A N 1
ATOM 2908 C CA . ALA A 1 399 ? 12.929 -38.142 -39.146 1.00 32.69 399 ALA A CA 1
ATOM 2909 C C . ALA A 1 399 ? 12.673 -38.421 -37.654 1.00 32.69 399 ALA A C 1
ATOM 2911 O O . ALA A 1 399 ? 13.507 -38.160 -36.784 1.00 32.69 399 ALA A O 1
ATOM 2912 N N . ALA A 1 400 ? 11.526 -39.048 -37.392 1.00 31.69 400 ALA A N 1
ATOM 2913 C CA . ALA A 1 400 ? 11.168 -39.631 -36.113 1.00 31.69 400 ALA A CA 1
ATOM 2914 C C . ALA A 1 400 ? 12.186 -40.711 -35.701 1.00 31.69 400 ALA A C 1
ATOM 2916 O O . ALA A 1 400 ? 12.267 -41.778 -36.311 1.00 31.69 400 ALA A O 1
ATOM 2917 N N . LYS A 1 401 ? 12.940 -40.457 -34.626 1.00 34.38 401 LYS A N 1
ATOM 2918 C CA . LYS A 1 401 ? 13.618 -41.506 -33.857 1.00 34.38 401 LYS A CA 1
ATOM 2919 C C . LYS A 1 401 ? 12.676 -41.997 -32.757 1.00 34.38 401 LYS A C 1
ATOM 2921 O O . LYS A 1 401 ? 12.354 -41.272 -31.822 1.00 34.38 401 LYS A O 1
ATOM 2926 N N . LYS A 1 402 ? 12.253 -43.251 -32.902 1.00 36.22 402 LYS A N 1
ATOM 2927 C CA . LYS A 1 402 ? 11.527 -44.081 -31.932 1.00 36.22 402 LYS A CA 1
ATOM 2928 C C . LYS A 1 402 ? 12.222 -44.071 -30.554 1.00 36.22 402 LYS A C 1
ATOM 2930 O O . LYS A 1 402 ? 13.372 -44.506 -30.482 1.00 36.22 402 LYS A O 1
ATOM 2935 N N . PRO A 1 403 ? 11.560 -43.670 -29.455 1.00 35.09 403 PRO A N 1
ATOM 2936 C CA . PRO A 1 403 ? 12.050 -43.959 -28.114 1.00 35.09 403 PRO A CA 1
ATOM 2937 C C . PRO A 1 403 ? 11.684 -45.397 -27.735 1.00 35.09 403 PRO A C 1
ATOM 2939 O O . PRO A 1 403 ? 10.521 -45.799 -27.785 1.00 35.09 403 PRO A O 1
ATOM 2942 N N . ALA A 1 404 ? 12.696 -46.180 -27.372 1.00 34.09 404 ALA A N 1
ATOM 2943 C CA . ALA A 1 404 ? 12.535 -47.507 -26.802 1.00 34.09 404 ALA A CA 1
ATOM 2944 C C . ALA A 1 404 ? 11.832 -47.431 -25.435 1.00 34.09 404 ALA A C 1
ATOM 2946 O O . ALA A 1 404 ? 12.209 -46.655 -24.558 1.00 34.09 404 ALA A O 1
ATOM 2947 N N . SER A 1 405 ? 10.827 -48.283 -25.260 1.00 33.66 405 SER A N 1
ATOM 2948 C CA . SER A 1 405 ? 10.117 -48.542 -24.013 1.00 33.66 405 SER A CA 1
ATOM 2949 C C . SER A 1 405 ? 11.070 -49.044 -22.920 1.00 33.66 405 SER A C 1
ATOM 2951 O O . SER A 1 405 ? 11.544 -50.179 -22.983 1.00 33.66 405 SER A O 1
ATOM 2953 N N . LYS A 1 406 ? 11.312 -48.233 -21.884 1.00 35.84 406 LYS A N 1
ATOM 2954 C CA . LYS A 1 406 ? 11.845 -48.698 -20.595 1.00 35.84 406 LYS A CA 1
ATOM 2955 C C . LYS A 1 406 ? 10.706 -48.774 -19.578 1.00 35.84 406 LYS A C 1
ATOM 2957 O O . LYS A 1 406 ? 10.184 -47.761 -19.129 1.00 35.84 406 LYS A O 1
ATOM 2962 N N . LYS A 1 407 ? 10.343 -50.011 -19.245 1.00 37.03 407 LYS A N 1
ATOM 2963 C CA . LYS A 1 407 ? 9.465 -50.435 -18.149 1.00 37.03 407 LYS A CA 1
ATOM 2964 C C . LYS A 1 407 ? 9.993 -49.913 -16.799 1.00 37.03 407 LYS A C 1
ATOM 2966 O O . LYS A 1 407 ? 11.126 -50.250 -16.454 1.00 37.03 407 LYS A O 1
ATOM 2971 N N . PRO A 1 408 ? 9.210 -49.172 -15.998 1.00 37.00 408 PRO A N 1
ATOM 2972 C CA . PRO A 1 408 ? 9.504 -48.996 -14.582 1.00 37.00 408 PRO A CA 1
ATOM 2973 C C . PRO A 1 408 ? 9.038 -50.236 -13.811 1.00 37.00 408 PRO A C 1
ATOM 2975 O O . PRO A 1 408 ? 7.883 -50.651 -13.907 1.00 37.00 408 PRO A O 1
ATOM 2978 N N . ALA A 1 409 ? 9.955 -50.851 -13.068 1.00 35.38 409 ALA A N 1
ATOM 2979 C CA . ALA A 1 409 ? 9.649 -51.913 -12.122 1.00 35.38 409 ALA A CA 1
ATOM 2980 C C . ALA A 1 409 ? 8.790 -51.361 -10.972 1.00 35.38 409 ALA A C 1
ATOM 2982 O O . ALA A 1 409 ? 9.149 -50.368 -10.337 1.00 35.38 409 ALA A O 1
ATOM 2983 N N . ALA A 1 410 ? 7.665 -52.024 -10.709 1.00 35.56 410 ALA A N 1
ATOM 2984 C CA . ALA A 1 410 ? 6.834 -51.794 -9.539 1.00 35.56 410 ALA A CA 1
ATOM 2985 C C . ALA A 1 410 ? 7.643 -52.097 -8.267 1.00 35.56 410 ALA A C 1
ATOM 2987 O O . ALA A 1 410 ? 8.121 -53.215 -8.077 1.00 35.56 410 ALA A O 1
ATOM 2988 N N . LYS A 1 411 ? 7.805 -51.092 -7.401 1.00 37.53 411 LYS A N 1
ATOM 2989 C CA . LYS A 1 411 ? 8.244 -51.278 -6.017 1.00 37.53 411 LYS A CA 1
ATOM 2990 C C . LYS A 1 411 ? 7.003 -51.449 -5.147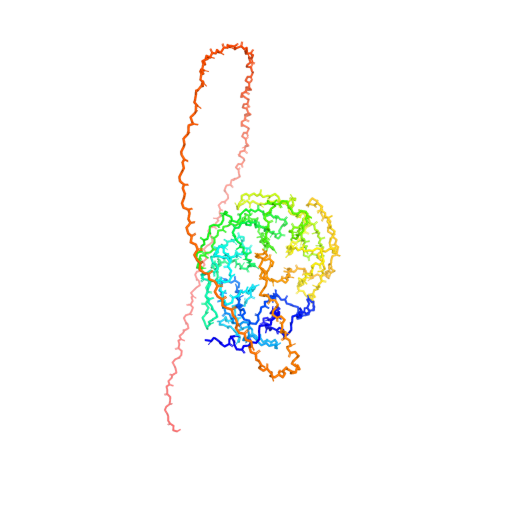 1.00 37.53 411 LYS A C 1
ATOM 2992 O O . LYS A 1 411 ? 6.231 -50.511 -4.971 1.00 37.53 411 LYS A O 1
ATOM 2997 N N . THR A 1 412 ? 6.834 -52.653 -4.623 1.00 38.06 412 THR A N 1
ATOM 2998 C CA . THR A 1 412 ? 5.868 -53.019 -3.586 1.00 38.06 412 THR A CA 1
ATOM 2999 C C . THR A 1 412 ? 6.117 -52.198 -2.312 1.00 38.06 412 THR A C 1
ATOM 3001 O O . THR A 1 412 ? 7.244 -52.207 -1.812 1.00 38.06 412 THR A O 1
ATOM 3004 N N . PRO A 1 413 ? 5.114 -51.509 -1.743 1.00 41.12 413 PRO A N 1
ATOM 3005 C CA . PRO A 1 413 ? 5.218 -50.955 -0.398 1.00 41.12 413 PRO A CA 1
ATOM 3006 C C . PRO A 1 413 ? 5.056 -52.073 0.638 1.00 41.12 413 PRO A C 1
ATOM 3008 O O . PRO A 1 413 ? 4.033 -52.754 0.679 1.00 41.12 413 PRO A O 1
ATOM 3011 N N . ALA A 1 414 ? 6.071 -52.258 1.482 1.00 38.34 414 ALA A N 1
ATOM 3012 C CA . ALA A 1 414 ? 5.990 -53.118 2.654 1.00 38.34 414 ALA A CA 1
ATOM 3013 C C . ALA A 1 414 ? 5.003 -52.523 3.673 1.00 38.34 414 ALA A C 1
ATOM 3015 O O . ALA A 1 414 ? 5.172 -51.394 4.140 1.00 38.34 414 ALA A O 1
ATOM 3016 N N . ALA A 1 415 ? 3.978 -53.301 4.015 1.00 37.31 415 ALA A N 1
ATOM 3017 C CA . ALA A 1 415 ? 3.037 -53.008 5.082 1.00 37.31 415 ALA A CA 1
ATOM 3018 C C . ALA A 1 415 ? 3.757 -53.013 6.442 1.00 37.31 415 ALA A C 1
ATOM 3020 O O . ALA A 1 415 ? 4.340 -54.019 6.846 1.00 37.31 415 ALA A O 1
ATOM 3021 N N . LYS A 1 416 ? 3.701 -51.890 7.165 1.00 38.97 416 LYS A N 1
ATOM 3022 C CA . LYS A 1 416 ? 3.999 -51.846 8.600 1.00 38.97 416 LYS A CA 1
ATOM 3023 C C . LYS A 1 416 ? 2.737 -52.245 9.361 1.00 38.97 416 LYS A C 1
ATOM 3025 O O . LYS A 1 416 ? 1.738 -51.533 9.320 1.00 38.97 416 LYS A O 1
ATOM 3030 N N . ALA A 1 417 ? 2.802 -53.383 10.043 1.00 39.22 417 ALA A N 1
ATOM 3031 C CA . ALA A 1 417 ? 1.798 -53.817 11.004 1.00 39.22 417 ALA A CA 1
ATOM 3032 C C . ALA A 1 417 ? 1.777 -52.885 12.238 1.00 39.22 417 ALA A C 1
ATOM 3034 O O . ALA A 1 417 ? 2.842 -52.446 12.684 1.00 39.22 417 ALA A O 1
ATOM 3035 N N . PRO A 1 418 ? 0.599 -52.586 12.814 1.00 42.66 418 PRO A N 1
ATOM 3036 C CA . PRO A 1 418 ? 0.489 -51.834 14.056 1.00 42.66 418 PRO A CA 1
ATOM 3037 C C . PRO A 1 418 ? 0.728 -52.746 15.270 1.00 42.66 418 PRO A C 1
ATOM 3039 O O . PRO A 1 418 ? 0.096 -53.791 15.421 1.00 42.66 418 PRO A O 1
ATOM 3042 N N . ALA A 1 419 ? 1.636 -52.335 16.157 1.00 40.19 419 ALA A N 1
ATOM 3043 C CA . ALA A 1 419 ? 1.863 -52.991 17.439 1.00 40.19 419 ALA A CA 1
ATOM 3044 C C . ALA A 1 419 ? 0.711 -52.682 18.410 1.00 40.19 419 ALA A C 1
ATOM 3046 O O . ALA A 1 419 ? 0.485 -51.533 18.794 1.00 40.19 419 ALA A O 1
ATOM 3047 N N . ALA A 1 420 ? 0.001 -53.732 18.818 1.00 39.31 420 ALA A N 1
ATOM 3048 C CA . ALA A 1 420 ? -0.989 -53.706 19.881 1.00 39.31 420 ALA A CA 1
ATOM 3049 C C . ALA A 1 420 ? -0.313 -53.466 21.244 1.00 39.31 420 ALA A C 1
ATOM 3051 O O . ALA A 1 420 ? 0.530 -54.252 21.678 1.00 39.31 420 ALA A O 1
ATOM 3052 N N . LYS A 1 421 ? -0.712 -52.402 21.952 1.00 45.56 421 LYS A N 1
ATOM 3053 C CA . LYS A 1 421 ? -0.466 -52.261 23.393 1.00 45.56 421 LYS A CA 1
ATOM 3054 C C . LYS A 1 421 ? -1.571 -52.997 24.150 1.00 45.56 421 LYS A C 1
ATOM 3056 O O . LYS A 1 421 ? -2.735 -52.612 24.091 1.00 45.56 421 LYS A O 1
ATOM 3061 N N . LYS A 1 422 ? -1.184 -54.054 24.862 1.00 44.06 422 LYS A N 1
ATOM 3062 C CA . LYS A 1 422 ? -2.005 -54.755 25.856 1.00 44.06 422 LYS A CA 1
ATOM 3063 C C . LYS A 1 422 ? -2.112 -53.892 27.129 1.00 44.06 422 LYS A C 1
ATOM 3065 O O . LYS A 1 422 ? -1.104 -53.297 27.514 1.00 44.06 422 LYS A O 1
ATOM 3070 N N . PRO A 1 423 ? -3.277 -53.818 27.797 1.00 47.41 423 PRO A N 1
ATOM 3071 C CA . PRO A 1 423 ? -3.411 -53.124 29.071 1.00 47.41 423 PRO A CA 1
ATOM 3072 C C . PRO A 1 423 ? -2.909 -54.019 30.213 1.00 47.41 423 PRO A C 1
ATOM 3074 O O . PRO A 1 423 ? -3.207 -55.214 30.246 1.00 47.41 423 PRO A O 1
ATOM 3077 N N . ALA A 1 424 ? -2.171 -53.438 31.158 1.00 47.78 424 ALA A N 1
ATOM 3078 C CA . ALA A 1 424 ? -1.901 -54.042 32.457 1.00 47.78 424 ALA A CA 1
ATOM 3079 C C . ALA A 1 424 ? -2.575 -53.192 33.540 1.00 47.78 424 ALA A C 1
ATOM 3081 O O . ALA A 1 424 ? -2.390 -51.981 33.627 1.00 47.78 424 ALA A O 1
ATOM 3082 N N . SER A 1 425 ? -3.415 -53.866 34.310 1.00 46.06 425 SER A N 1
ATOM 3083 C CA . SER A 1 425 ? -4.207 -53.389 35.432 1.00 46.06 425 SER A CA 1
ATOM 3084 C C . SER A 1 425 ? -3.391 -53.229 36.719 1.00 46.06 425 SER A C 1
ATOM 3086 O O . SER A 1 425 ? -2.572 -54.089 37.020 1.00 46.06 425 SER A O 1
ATOM 3088 N N . LYS A 1 426 ? -3.750 -52.195 37.494 1.00 45.41 426 LYS A N 1
ATOM 3089 C CA . LYS A 1 426 ? -3.806 -52.094 38.970 1.00 45.41 426 LYS A CA 1
ATOM 3090 C C . LYS A 1 426 ? -2.695 -52.763 39.805 1.00 45.41 426 LYS A C 1
ATOM 3092 O O . LYS A 1 426 ? -2.718 -53.977 39.995 1.00 45.41 426 LYS A O 1
ATOM 3097 N N . LYS A 1 427 ? -1.953 -51.940 40.547 1.00 45.88 427 LYS A N 1
ATOM 3098 C CA . LYS A 1 427 ? -2.149 -51.794 41.999 1.00 45.88 427 LYS A CA 1
ATOM 3099 C C . LYS A 1 427 ? -1.624 -50.450 42.478 1.00 45.88 427 LYS A C 1
ATOM 3101 O O . LYS A 1 427 ? -0.618 -50.001 41.889 1.00 45.88 427 LYS A O 1
#

pLDDT: mean 74.94, std 28.1, range [23.31, 98.31]

Secondary structure (DSSP, 8-state):
--GGGGS---EEEEEEETT-EEEE-SSS-PPPSSBTT-EEEEEEEETTSEEEEEETTSEEEEEEGGGS-SS-EEHHHHSS--TTS-EEEEEEE-SSGGGS-TT-EEEEEETTSEEEEEEGGGS--S-SS-EES-PPPTT--EEEEEEE-S-EEEEEEETTSEEEEEEGGGS-B--TT---EE-S-PPTT--EEEEEEEE-S-S--SSS----EEEEEETTSEEEEEEGGGS-B--TTS--EES--PPTT--EEEEEES-TT-EEEEEESSSPBEEEEGGGSPB--TT--PPEESS---TT--EEEEE--EEHHHHHS---PSP---------------------------------------------------------------PPP--PPP--PPP--PPP--PPPP-PPPP-PPPP-------

Radius of gyration: 33.97 Å; chains: 1; bounding box: 83×107×102 Å

Foldseek 3Di:
DPPLVVDDKAKWKWFAAPVQWIAIAPHNDFDDCWFRRHGLAMEIDIQQKWKWFAFFQQKIAIARNVQGHRDTDHNVVRTLADPNRRGNDMYIDHLPCVLDDQQKWKWWAKFAQFIATAGPVLDDHHDNDIFGQAGADPPMTTHDIAMASQAWWKWWAKFQQFIAIERSVLWDHDHRYYHGGGFEAADVVMTTQEMDIFHDPPDDPPDDWGFQWKWWAKFQQFIAIEGPVLFDYDDGHYNGGRQENEPPPITTQYMDTGDQQFKKWWDKPPGIIDIFGSVQWYYDHSDDNGGHRGDHADPPMTTNHIYGYHYVCVHRPDDPDDPPPPPPPPPDDDDDDDDDDDDDDDDDDDDDDDDDDDDDDDDDDDDDDDDDDDDDDDDDDDDDDDDDDDDDDDDDDDDDDDDDDDDDDDDDDDDDDDDDDDDDDDD